Protein 2PBG (pdb70)

Radius of gyration: 20.91 Å; Cα contacts (8 Å, |Δi|>4): 1017; chains: 1; bounding box: 50×51×55 Å

Structure (mmCIF, N/CA/C/O backbone):
data_2PBG
#
_entry.id   2PBG
#
_cell.length_a   104.000
_cell.length_b   179.600
_cell.length_c   60.600
_cell.angle_alpha   90.00
_cell.angle_beta   90.00
_cell.angle_gamma   90.00
#
_symmetry.space_group_name_H-M   'C 2 2 21'
#
loop_
_entity.id
_entity.type
_entity.pdbx_description
1 polymer 6-PHOSPHO-BETA-D-GALACTOSIDASE
2 non-polymer 'SULFATE ION'
3 water water
#
loop_
_atom_site.group_PDB
_atom_site.id
_atom_site.type_symbol
_atom_site.label_atom_id
_atom_site.label_alt_id
_atom_site.label_comp_id
_atom_site.label_asym_id
_atom_site.label_entity_id
_atom_site.label_seq_id
_atom_site.pdbx_PDB_ins_code
_atom_site.Cartn_x
_atom_site.Cartn_y
_atom_site.Cartn_z
_atom_site.occupancy
_atom_site.B_iso_or_equiv
_atom_site.auth_seq_id
_atom_site.auth_comp_id
_atom_site.auth_asym_id
_atom_site.auth_atom_id
_atom_site.pdbx_PDB_model_num
ATOM 1 N N . MET A 1 1 ? 34.918 62.014 54.296 1.00 33.93 1 MET A N 1
ATOM 2 C CA . MET A 1 1 ? 35.431 60.616 54.359 1.00 34.32 1 MET A CA 1
ATOM 3 C C . MET A 1 1 ? 35.276 59.912 53.021 1.00 31.95 1 MET A C 1
ATOM 4 O O . MET A 1 1 ? 36.079 59.046 52.667 1.00 28.70 1 MET A O 1
ATOM 9 N N . THR A 1 2 ? 34.225 60.276 52.295 1.00 29.71 2 THR A N 1
ATOM 10 C CA . THR A 1 2 ? 33.957 59.706 50.984 1.00 27.93 2 THR A CA 1
ATOM 11 C C . THR A 1 2 ? 34.600 60.592 49.924 1.00 25.06 2 THR A C 1
ATOM 12 O O . THR A 1 2 ? 35.357 61.517 50.244 1.00 21.83 2 THR A O 1
ATOM 16 N N . LYS A 1 3 ? 34.351 60.284 48.660 1.00 24.07 3 LYS A N 1
ATOM 17 C CA . LYS A 1 3 ? 34.913 61.101 47.599 1.00 21.47 3 LYS A CA 1
ATOM 18 C C . LYS A 1 3 ? 34.244 62.462 47.743 1.00 18.55 3 LYS A C 1
ATOM 19 O O . LYS A 1 3 ? 33.044 62.553 48.010 1.00 16.41 3 LYS A O 1
ATOM 25 N N . THR A 1 4 ? 35.032 63.516 47.621 1.00 17.92 4 THR A N 1
ATOM 26 C CA . THR A 1 4 ? 34.509 64.859 47.774 1.00 17.50 4 THR A CA 1
ATOM 27 C C . THR A 1 4 ? 34.925 65.717 46.590 1.00 19.12 4 THR A C 1
ATOM 28 O O . THR A 1 4 ? 36.065 65.626 46.130 1.00 24.25 4 THR A O 1
ATOM 32 N N . LEU A 1 5 ? 34.000 66.525 46.075 1.00 16.86 5 LEU A N 1
ATOM 33 C CA . LEU A 1 5 ? 34.271 67.381 44.916 1.00 13.95 5 LEU A CA 1
ATOM 34 C C . LEU A 1 5 ? 34.695 68.797 45.269 1.00 14.12 5 LEU A C 1
ATOM 35 O O . LEU A 1 5 ? 34.358 69.311 46.343 1.00 13.41 5 LEU A O 1
ATOM 40 N N . PRO A 1 6 ? 35.411 69.469 44.351 1.00 14.74 6 PRO A N 1
ATOM 41 C CA . PRO A 1 6 ? 35.870 70.839 44.595 1.00 16.59 6 PRO A CA 1
ATOM 42 C C . PRO A 1 6 ? 34.751 71.756 45.077 1.00 16.80 6 PRO A C 1
ATOM 43 O O . PRO A 1 6 ? 33.576 71.543 44.761 1.00 16.30 6 PRO A O 1
ATOM 47 N N . LYS A 1 7 ? 35.138 72.740 45.886 1.00 19.52 7 LYS A N 1
ATOM 48 C CA . LYS A 1 7 ? 34.228 73.731 46.454 1.00 17.58 7 LYS A CA 1
ATOM 49 C C . LYS A 1 7 ? 33.609 74.486 45.295 1.00 17.68 7 LYS A C 1
ATOM 50 O O . LYS A 1 7 ? 32.386 74.499 45.114 1.00 17.51 7 LYS A O 1
ATOM 56 N N . ASP A 1 8 ? 34.498 75.055 44.484 1.00 15.44 8 ASP A N 1
ATOM 57 C CA . ASP A 1 8 ? 34.152 75.840 43.309 1.00 11.33 8 ASP A CA 1
ATOM 58 C C . ASP A 1 8 ? 33.643 75.022 42.116 1.00 7.95 8 ASP A C 1
ATOM 59 O O . ASP A 1 8 ? 33.538 75.550 41.002 1.00 9.26 8 ASP A O 1
ATOM 64 N N . PHE A 1 9 ? 33.346 73.746 42.337 1.00 2.00 9 PHE A N 1
ATOM 65 C CA . PHE A 1 9 ? 32.859 72.872 41.277 1.00 2.00 9 PHE A CA 1
ATOM 66 C C . PHE A 1 9 ? 31.499 73.316 40.752 1.00 2.00 9 PHE A C 1
ATOM 67 O O . PHE A 1 9 ? 30.649 73.757 41.517 1.00 2.00 9 PHE A O 1
ATOM 75 N N . ILE A 1 10 ? 31.294 73.216 39.442 1.00 3.65 10 ILE A N 1
ATOM 76 C CA . ILE A 1 10 ? 30.005 73.563 38.882 1.00 5.65 10 ILE A CA 1
ATOM 77 C C . ILE A 1 10 ? 29.173 72.298 38.766 1.00 10.40 10 ILE A C 1
ATOM 78 O O . ILE A 1 10 ? 29.610 71.296 38.181 1.00 12.59 10 ILE A O 1
ATOM 83 N N . PHE A 1 11 ? 28.008 72.323 39.406 1.00 11.87 11 PHE A N 1
ATOM 84 C CA . PHE A 1 11 ? 27.084 71.193 39.396 1.00 11.69 11 PHE A CA 1
ATOM 85 C C . PHE A 1 11 ? 25.933 71.591 38.479 1.00 8.01 11 PHE A C 1
ATOM 86 O O . PHE A 1 11 ? 24.931 72.140 38.934 1.00 11.96 11 PHE A O 1
ATOM 94 N N . GLY A 1 12 ? 26.099 71.355 37.182 1.00 2.85 12 GLY A N 1
ATOM 95 C CA . GLY A 1 12 ? 25.069 71.736 36.241 1.00 2.13 12 GLY A CA 1
ATOM 96 C C . GLY A 1 12 ? 24.181 70.666 35.623 1.00 5.15 12 GLY A C 1
ATOM 97 O O . GLY A 1 12 ? 24.291 69.466 35.910 1.00 2.01 12 GLY A O 1
ATOM 98 N N . GLY A 1 13 ? 23.263 71.148 34.790 1.00 2.07 13 GLY A N 1
ATOM 99 C CA . GLY A 1 13 ? 22.339 70.300 34.074 1.00 3.26 13 GLY A CA 1
ATOM 100 C C . GLY A 1 13 ? 22.432 70.754 32.632 1.00 3.16 13 GLY A C 1
ATOM 101 O O . GLY A 1 13 ? 22.564 71.952 32.360 1.00 2.00 13 GLY A O 1
ATOM 102 N N . ALA A 1 14 ? 22.368 69.816 31.702 1.00 2.00 14 ALA A N 1
ATOM 103 C CA . ALA A 1 14 ? 22.483 70.156 30.297 1.00 2.78 14 ALA A CA 1
ATOM 104 C C . ALA A 1 14 ? 21.175 69.959 29.562 1.00 2.00 14 ALA A C 1
ATOM 105 O O . ALA A 1 14 ? 20.297 69.250 30.037 1.00 2.00 14 ALA A O 1
ATOM 107 N N . THR A 1 15 ? 21.029 70.638 28.428 1.00 2.45 15 THR A N 1
ATOM 108 C CA . THR A 1 15 ? 19.831 70.522 27.593 1.00 4.23 15 THR A CA 1
ATOM 109 C C . THR A 1 15 ? 20.263 70.782 26.155 1.00 3.59 15 THR A C 1
ATOM 110 O O . THR A 1 15 ? 21.417 71.102 25.897 1.00 6.06 15 THR A O 1
ATOM 114 N N . ALA A 1 16 ? 19.338 70.630 25.222 1.00 7.00 16 ALA A N 1
ATOM 115 C CA . ALA A 1 16 ? 19.622 70.883 23.820 1.00 6.17 16 ALA A CA 1
ATOM 116 C C . ALA A 1 16 ? 18.419 71.642 23.285 1.00 8.45 16 ALA A C 1
ATOM 117 O O . ALA A 1 16 ? 17.283 71.446 23.748 1.00 6.89 16 ALA A O 1
ATOM 119 N N . ALA A 1 17 ? 18.675 72.507 22.313 1.00 9.14 17 ALA A N 1
ATOM 120 C CA . ALA A 1 17 ? 17.639 73.330 21.725 1.00 11.17 17 ALA A CA 1
ATOM 121 C C . ALA A 1 17 ? 16.489 72.515 21.115 1.00 14.13 17 ALA A C 1
ATOM 122 O O . ALA A 1 17 ? 15.398 72.439 21.705 1.00 8.82 17 ALA A O 1
ATOM 124 N N . TYR A 1 18 ? 16.758 71.853 19.985 1.00 13.90 18 TYR A N 1
ATOM 125 C CA . TYR A 1 18 ? 15.735 71.070 19.270 1.00 12.52 18 TYR A CA 1
ATOM 126 C C . TYR A 1 18 ? 15.065 69.912 20.044 1.00 9.56 18 TYR A C 1
ATOM 127 O O . TYR A 1 18 ? 14.120 69.291 19.557 1.00 9.84 18 TYR A O 1
ATOM 136 N N . GLN A 1 19 ? 15.533 69.642 21.255 1.00 6.08 19 GLN A N 1
ATOM 137 C CA . GLN A 1 19 ? 14.975 68.562 22.042 1.00 3.07 19 GLN A CA 1
ATOM 138 C C . GLN A 1 19 ? 14.063 69.080 23.112 1.00 2.00 19 GLN A C 1
ATOM 139 O O . GLN A 1 19 ? 13.028 68.484 23.408 1.00 2.00 19 GLN A O 1
ATOM 145 N N . ALA A 1 20 ? 14.484 70.175 23.721 1.00 2.16 20 ALA A N 1
ATOM 146 C CA . ALA A 1 20 ? 13.733 70.779 24.788 1.00 2.00 20 ALA A CA 1
ATOM 147 C C . ALA A 1 20 ? 12.803 71.870 24.293 1.00 2.01 20 ALA A C 1
ATOM 148 O O . ALA A 1 20 ? 11.590 71.806 24.500 1.00 3.08 20 ALA A O 1
ATOM 150 N N . GLU A 1 21 ? 13.385 72.841 23.598 1.00 5.26 21 GLU A N 1
ATOM 151 C CA . GLU A 1 21 ? 12.698 74.033 23.080 1.00 7.54 21 GLU A CA 1
ATOM 152 C C . GLU A 1 21 ? 11.207 74.009 22.794 1.00 8.53 21 GLU A C 1
ATOM 153 O O . GLU A 1 21 ? 10.433 74.665 23.488 1.00 10.48 21 GLU A O 1
ATOM 159 N N . GLY A 1 22 ? 10.817 73.281 21.756 1.00 5.88 22 GLY A N 1
ATOM 160 C CA . GLY A 1 22 ? 9.425 73.218 21.364 1.00 9.19 22 GLY A CA 1
ATOM 161 C C . GLY A 1 22 ? 9.284 74.197 20.213 1.00 12.89 22 GLY A C 1
ATOM 162 O O . GLY A 1 22 ? 10.201 74.313 19.387 1.00 14.00 22 GLY A O 1
ATOM 163 N N . ALA A 1 23 ? 8.143 74.882 20.146 1.00 12.25 23 ALA A N 1
ATOM 164 C CA . ALA A 1 23 ? 7.857 75.890 19.121 1.00 13.54 23 ALA A CA 1
ATOM 165 C C . ALA A 1 23 ? 8.667 75.803 17.816 1.00 14.63 23 ALA A C 1
ATOM 166 O O . ALA A 1 23 ? 9.344 76.756 17.434 1.00 13.43 23 ALA A O 1
ATOM 168 N N . THR A 1 24 ? 8.547 74.679 17.113 1.00 16.53 24 THR A N 1
ATOM 169 C CA . THR A 1 24 ? 9.277 74.470 15.865 1.00 20.40 24 THR A CA 1
ATOM 170 C C . THR A 1 24 ? 8.864 75.364 14.713 1.00 22.22 24 THR A C 1
ATOM 171 O O . THR A 1 24 ? 9.669 75.666 13.841 1.00 25.39 24 THR A O 1
ATOM 175 N N . HIS A 1 25 ? 7.587 75.715 14.663 1.00 23.93 25 HIS A N 1
ATOM 176 C CA . HIS A 1 25 ? 7.076 76.578 13.603 1.00 24.67 25 HIS A CA 1
ATOM 177 C C . HIS A 1 25 ? 6.698 77.920 14.186 1.00 23.31 25 HIS A C 1
ATOM 178 O O . HIS A 1 25 ? 6.615 78.932 13.489 1.00 21.05 25 HIS A O 1
ATOM 185 N N . THR A 1 26 ? 6.463 77.894 15.487 1.00 21.91 26 THR A N 1
ATOM 186 C CA . THR A 1 26 ? 6.097 79.057 16.239 1.00 21.17 26 THR A CA 1
ATOM 187 C C . THR A 1 26 ? 7.242 80.067 16.248 1.00 22.90 26 THR A C 1
ATOM 188 O O . THR A 1 26 ? 8.430 79.710 16.265 1.00 22.32 26 THR A O 1
ATOM 192 N N . ASP A 1 27 ? 6.837 81.327 16.143 1.00 23.38 27 ASP A N 1
ATOM 193 C CA . ASP A 1 27 ? 7.703 82.498 16.147 1.00 22.37 27 ASP A CA 1
ATOM 194 C C . ASP A 1 27 ? 8.947 82.579 15.270 1.00 17.53 27 ASP A C 1
ATOM 195 O O . ASP A 1 27 ? 10.046 82.816 15.760 1.00 17.52 27 ASP A O 1
ATOM 200 N N . GLY A 1 28 ? 8.749 82.412 13.967 1.00 14.69 28 GLY A N 1
ATOM 201 C CA . GLY A 1 28 ? 9.836 82.549 13.008 1.00 13.88 28 GLY A CA 1
ATOM 202 C C . GLY A 1 28 ? 10.850 81.453 12.741 1.00 13.10 28 GLY A C 1
ATOM 203 O O . GLY A 1 28 ? 11.636 81.576 11.786 1.00 12.84 28 GLY A O 1
ATOM 204 N N . LYS A 1 29 ? 10.838 80.388 13.543 1.00 11.90 29 LYS A N 1
ATOM 205 C CA . LYS A 1 29 ? 11.793 79.298 13.373 1.00 8.94 29 LYS A CA 1
ATOM 206 C C . LYS A 1 29 ? 11.795 78.721 11.976 1.00 7.32 29 LYS A C 1
ATOM 207 O O . LYS A 1 29 ? 10.725 78.477 11.411 1.00 11.35 29 LYS A O 1
ATOM 213 N N . GLY A 1 30 ? 12.999 78.494 11.446 1.00 5.03 30 GLY A N 1
ATOM 214 C CA . GLY A 1 30 ? 13.169 77.905 10.128 1.00 4.60 30 GLY A CA 1
ATOM 215 C C . GLY A 1 30 ? 13.267 76.395 10.265 1.00 7.24 30 GLY A C 1
ATOM 216 O O . GLY A 1 30 ? 13.617 75.913 11.342 1.00 11.13 30 GLY A O 1
ATOM 217 N N . PRO A 1 31 ? 12.990 75.617 9.202 1.00 8.66 31 PRO A N 1
ATOM 218 C CA . PRO A 1 31 ? 13.051 74.146 9.231 1.00 9.84 31 PRO A CA 1
ATOM 219 C C . PRO A 1 31 ? 14.460 73.533 9.384 1.00 11.03 31 PRO A C 1
ATOM 220 O O . PRO A 1 31 ? 15.476 74.210 9.171 1.00 8.46 31 PRO A O 1
ATOM 224 N N . VAL A 1 32 ? 14.488 72.240 9.732 1.00 9.94 32 VAL A N 1
ATOM 225 C CA . VAL A 1 32 ? 15.706 71.448 9.937 1.00 5.19 32 VAL A CA 1
ATOM 226 C C . VAL A 1 32 ? 15.417 70.040 9.399 1.00 7.39 32 VAL A C 1
ATOM 227 O O . VAL A 1 32 ? 14.257 69.674 9.208 1.00 6.98 32 VAL A O 1
ATOM 231 N N . ALA A 1 33 ? 16.453 69.237 9.168 1.00 9.36 33 ALA A N 1
ATOM 232 C CA . ALA A 1 33 ? 16.238 67.869 8.649 1.00 14.56 33 ALA A CA 1
ATOM 233 C C . ALA A 1 33 ? 15.413 66.984 9.580 1.00 13.81 33 ALA A C 1
ATOM 234 O O . ALA A 1 33 ? 14.786 66.013 9.146 1.00 15.20 33 ALA A O 1
ATOM 236 N N . TRP A 1 34 ? 15.446 67.297 10.866 1.00 13.03 34 TRP A N 1
ATOM 237 C CA . TRP A 1 34 ? 14.715 66.515 11.834 1.00 14.95 34 TRP A CA 1
ATOM 238 C C . TRP A 1 34 ? 13.206 66.545 11.640 1.00 16.25 34 TRP A C 1
ATOM 239 O O . TRP A 1 34 ? 12.564 65.494 11.659 1.00 13.72 34 TRP A O 1
ATOM 250 N N . ASP A 1 35 ? 12.653 67.737 11.423 1.00 16.61 35 ASP A N 1
ATOM 251 C CA . ASP A 1 35 ? 11.208 67.899 11.259 1.00 15.08 35 ASP A CA 1
ATOM 252 C C . ASP A 1 35 ? 10.558 66.829 10.408 1.00 16.33 35 ASP A C 1
ATOM 253 O O . ASP A 1 35 ? 9.448 66.409 10.715 1.00 19.51 35 ASP A O 1
ATOM 258 N N . LYS A 1 36 ? 11.237 66.377 9.356 1.00 14.47 36 LYS A N 1
ATOM 259 C CA . LYS A 1 36 ? 10.680 65.327 8.508 1.00 18.59 36 LYS A CA 1
ATOM 260 C C . LYS A 1 36 ? 11.032 63.894 8.929 1.00 20.93 36 LYS A C 1
ATOM 261 O O . LYS A 1 36 ? 10.160 63.030 8.980 1.00 21.49 36 LYS A O 1
ATOM 267 N N . TYR A 1 37 ? 12.305 63.646 9.219 1.00 22.17 37 TYR A N 1
ATOM 268 C CA . TYR A 1 37 ? 12.770 62.319 9.612 1.00 24.00 37 TYR A CA 1
ATOM 269 C C . TYR A 1 37 ? 11.931 61.758 10.747 1.00 25.41 37 TYR A C 1
ATOM 270 O O . TYR A 1 37 ? 11.582 60.578 10.746 1.00 28.31 37 TYR A O 1
ATOM 279 N N . LEU A 1 38 ? 11.592 62.604 11.711 1.00 25.43 38 LEU A N 1
ATOM 280 C CA . LEU A 1 38 ? 10.799 62.156 12.845 1.00 27.41 38 LEU A CA 1
ATOM 281 C C . LEU A 1 38 ? 9.415 61.759 12.372 1.00 29.84 38 LEU A C 1
ATOM 282 O O . LEU A 1 38 ? 8.872 60.735 12.789 1.00 28.73 38 LEU A O 1
ATOM 287 N N . GLU A 1 39 ? 8.883 62.528 11.430 1.00 32.35 39 GLU A N 1
ATOM 288 C CA . GLU A 1 39 ? 7.553 62.261 10.900 1.00 33.54 39 GLU A CA 1
ATOM 289 C C . GLU A 1 39 ? 7.449 61.016 10.018 1.00 34.53 39 GLU A C 1
ATOM 290 O O . GLU A 1 39 ? 6.857 60.014 10.417 1.00 35.47 39 GLU A O 1
ATOM 296 N N . ASP A 1 40 ? 8.056 61.070 8.837 1.00 34.09 40 ASP A N 1
ATOM 297 C CA . ASP A 1 40 ? 7.986 59.970 7.885 1.00 35.22 40 ASP A CA 1
ATOM 298 C C . ASP A 1 40 ? 8.730 58.722 8.322 1.00 37.76 40 ASP A C 1
ATOM 299 O O . ASP A 1 40 ? 8.155 57.636 8.390 1.00 38.96 40 ASP A O 1
ATOM 304 N N . ASN A 1 41 ? 10.019 58.894 8.595 1.00 40.11 41 ASN A N 1
ATOM 305 C CA . ASN A 1 41 ? 10.906 57.806 8.992 1.00 40.75 41 ASN A CA 1
ATOM 306 C C . ASN A 1 41 ? 10.740 57.321 10.440 1.00 41.63 41 ASN A C 1
ATOM 307 O O . ASN A 1 41 ? 11.418 56.374 10.857 1.00 40.87 41 ASN A O 1
ATOM 312 N N . TYR A 1 42 ? 9.872 57.983 11.204 1.00 41.39 42 TYR A N 1
ATOM 313 C CA . TYR A 1 42 ? 9.613 57.615 12.598 1.00 41.61 42 TYR A CA 1
ATOM 314 C C . TYR A 1 42 ? 8.119 57.664 12.908 1.00 41.32 42 TYR A C 1
ATOM 315 O O . TYR A 1 42 ? 7.298 57.325 12.056 1.00 43.85 42 TYR A O 1
ATOM 324 N N . TRP A 1 43 ? 7.764 58.103 14.112 1.00 40.95 43 TRP A N 1
ATOM 325 C CA . TRP A 1 43 ? 6.362 58.142 14.521 1.00 41.98 43 TRP A CA 1
ATOM 326 C C . TRP A 1 43 ? 6.010 59.446 15.227 1.00 40.16 43 TRP A C 1
ATOM 327 O O . TRP A 1 43 ? 5.084 60.156 14.831 1.00 38.82 43 TRP A O 1
ATOM 338 N N . TYR A 1 44 ? 6.717 59.695 16.327 1.00 39.15 44 TYR A N 1
ATOM 339 C CA . TYR A 1 44 ? 6.540 60.876 17.167 1.00 37.68 44 TYR A CA 1
ATOM 340 C C . TYR A 1 44 ? 7.249 62.108 16.592 1.00 36.88 44 TYR A C 1
ATOM 341 O O . TYR A 1 44 ? 8.301 61.987 15.950 1.00 37.22 44 TYR A O 1
ATOM 350 N N . THR A 1 45 ? 6.708 63.292 16.874 1.00 34.25 45 THR A N 1
ATOM 351 C CA . THR A 1 45 ? 7.286 64.543 16.379 1.00 29.78 45 THR A CA 1
ATOM 352 C C . THR A 1 45 ? 7.734 65.436 17.539 1.00 27.39 45 THR A C 1
ATOM 353 O O . THR A 1 45 ? 7.134 65.411 18.609 1.00 25.52 45 THR A O 1
ATOM 357 N N . ALA A 1 46 ? 8.797 66.210 17.322 1.00 27.41 46 ALA A N 1
ATOM 358 C CA . ALA A 1 46 ? 9.358 67.122 18.338 1.00 28.77 46 ALA A CA 1
ATOM 359 C C . ALA A 1 46 ? 8.361 68.048 19.052 1.00 26.74 46 ALA A C 1
ATOM 360 O O . ALA A 1 46 ? 8.686 68.643 20.079 1.00 26.49 46 ALA A O 1
ATOM 362 N N . GLU A 1 47 ? 7.169 68.205 18.492 1.00 23.25 47 GLU A N 1
ATOM 363 C CA . GLU A 1 47 ? 6.167 69.059 19.091 1.00 20.31 47 GLU A CA 1
ATOM 364 C C . GLU A 1 47 ? 5.500 68.259 20.206 1.00 17.43 47 GLU A C 1
ATOM 365 O O . GLU A 1 47 ? 5.009 67.163 19.975 1.00 17.23 47 GLU A O 1
ATOM 371 N N . PRO A 1 48 ? 5.430 68.809 21.423 1.00 16.55 48 PRO A N 1
ATOM 372 C CA . PRO A 1 48 ? 5.916 70.114 21.857 1.00 15.44 48 PRO A CA 1
ATOM 373 C C . PRO A 1 48 ? 7.202 69.995 22.655 1.00 12.37 48 PRO A C 1
ATOM 374 O O . PRO A 1 48 ? 7.552 70.909 23.399 1.00 17.24 48 PRO A O 1
ATOM 378 N N . ALA A 1 49 ? 7.890 68.873 22.531 1.00 7.86 49 ALA A N 1
ATOM 379 C CA . ALA A 1 49 ? 9.121 68.680 23.277 1.00 6.32 49 ALA A CA 1
ATOM 380 C C . ALA A 1 49 ? 8.808 68.928 24.749 1.00 4.35 49 ALA A C 1
ATOM 381 O O . ALA A 1 49 ? 7.773 68.502 25.251 1.00 2.00 49 ALA A O 1
ATOM 383 N N . SER A 1 50 ? 9.681 69.648 25.431 1.00 8.73 50 SER A N 1
ATOM 384 C CA . SER A 1 50 ? 9.456 69.965 26.831 1.00 11.68 50 SER A CA 1
ATOM 385 C C . SER A 1 50 ? 9.040 71.428 26.983 1.00 11.01 50 SER A C 1
ATOM 386 O O . SER A 1 50 ? 9.292 72.045 28.009 1.00 12.98 50 SER A O 1
ATOM 389 N N . ASP A 1 51 ? 8.440 71.984 25.936 1.00 8.56 51 ASP A N 1
ATOM 390 C CA . ASP A 1 51 ? 7.981 73.375 25.924 1.00 9.02 51 ASP A CA 1
ATOM 391 C C . ASP A 1 51 ? 8.948 74.409 26.526 1.00 6.54 51 ASP A C 1
ATOM 392 O O . ASP A 1 51 ? 8.512 75.444 27.032 1.00 2.00 51 ASP A O 1
ATOM 397 N N . PHE A 1 52 ? 10.252 74.173 26.385 1.00 3.90 52 PHE A N 1
ATOM 398 C CA . PHE A 1 52 ? 11.266 75.079 26.915 1.00 4.76 52 PHE A CA 1
ATOM 399 C C . PHE A 1 52 ? 11.125 76.505 26.394 1.00 2.93 52 PHE A C 1
ATOM 400 O O . PHE A 1 52 ? 11.525 77.442 27.078 1.00 2.00 52 PHE A O 1
ATOM 408 N N . TYR A 1 53 ? 10.503 76.666 25.228 1.00 2.00 53 TYR A N 1
ATOM 409 C CA . TYR A 1 53 ? 10.320 77.986 24.627 1.00 6.03 53 TYR A CA 1
ATOM 410 C C . TYR A 1 53 ? 9.543 78.925 25.534 1.00 7.24 53 TYR A C 1
ATOM 411 O O . TYR A 1 53 ? 9.799 80.123 25.554 1.00 7.74 53 TYR A O 1
ATOM 420 N N . HIS A 1 54 ? 8.558 78.383 26.240 1.00 8.21 54 HIS A N 1
ATOM 421 C CA . HIS A 1 54 ? 7.749 79.179 27.147 1.00 7.79 54 HIS A CA 1
ATOM 422 C C . HIS A 1 54 ? 7.986 78.786 28.601 1.00 5.64 54 HIS A C 1
ATOM 423 O O . HIS A 1 54 ? 7.703 79.554 29.504 1.00 2.77 54 HIS A O 1
ATOM 430 N N . LYS A 1 55 ? 8.529 77.598 28.830 1.00 7.69 55 LYS A N 1
ATOM 431 C CA . LYS A 1 55 ? 8.744 77.131 30.196 1.00 6.25 55 LYS A CA 1
ATOM 432 C C . LYS A 1 55 ? 10.092 77.376 30.836 1.00 5.72 55 LYS A C 1
ATOM 433 O O . LYS A 1 55 ? 10.279 77.054 32.015 1.00 7.63 55 LYS A O 1
ATOM 439 N N . TYR A 1 56 ? 11.025 77.979 30.106 1.00 4.79 56 TYR A N 1
ATOM 440 C CA . TYR A 1 56 ? 12.329 78.254 30.705 1.00 7.66 56 TYR A CA 1
ATOM 441 C C . TYR A 1 56 ? 12.225 78.870 32.116 1.00 7.22 56 TYR A C 1
ATOM 442 O O . TYR A 1 56 ? 13.039 78.558 32.984 1.00 10.40 56 TYR A O 1
ATOM 451 N N . PRO A 1 57 ? 11.208 79.727 32.371 1.00 8.17 57 PRO A N 1
ATOM 452 C CA . PRO A 1 57 ? 11.031 80.339 33.696 1.00 5.08 57 PRO A CA 1
ATOM 453 C C . PRO A 1 57 ? 11.016 79.315 34.867 1.00 5.18 57 PRO A C 1
ATOM 454 O O . PRO A 1 57 ? 11.785 79.434 35.830 1.00 4.41 57 PRO A O 1
ATOM 458 N N . VAL A 1 58 ? 10.143 78.311 34.766 1.00 2.50 58 VAL A N 1
ATOM 459 C CA . VAL A 1 58 ? 9.997 77.274 35.794 1.00 2.58 58 VAL A CA 1
ATOM 460 C C . VAL A 1 58 ? 11.261 76.424 35.922 1.00 2.00 58 VAL A C 1
ATOM 461 O O . VAL A 1 58 ? 11.698 76.100 37.025 1.00 2.00 58 VAL A O 1
ATOM 465 N N . ASP A 1 59 ? 11.851 76.082 34.784 1.00 2.00 59 ASP A N 1
ATOM 466 C CA . ASP A 1 59 ? 13.052 75.258 34.774 1.00 4.21 59 ASP A CA 1
ATOM 467 C C . ASP A 1 59 ? 14.277 75.896 35.432 1.00 3.73 59 ASP A C 1
ATOM 468 O O . ASP A 1 59 ? 14.962 75.247 36.240 1.00 2.00 59 ASP A O 1
ATOM 473 N N . LEU A 1 60 ? 14.533 77.170 35.128 1.00 5.47 60 LEU A N 1
ATOM 474 C CA . LEU A 1 60 ? 15.683 77.859 35.712 1.00 2.95 60 LEU A CA 1
ATOM 475 C C . LEU A 1 60 ? 15.403 78.121 37.181 1.00 2.00 60 LEU A C 1
ATOM 476 O O . LEU A 1 60 ? 16.312 78.102 38.010 1.00 2.00 60 LEU A O 1
ATOM 481 N N . GLU A 1 61 ? 14.127 78.287 37.508 1.00 2.00 61 GLU A N 1
ATOM 482 C CA . GLU A 1 61 ? 13.753 78.493 38.889 1.00 5.35 61 GLU A CA 1
ATOM 483 C C . GLU A 1 61 ? 14.028 77.197 39.650 1.00 8.83 61 GLU A C 1
ATOM 484 O O . GLU A 1 61 ? 14.675 77.211 40.693 1.00 15.66 61 GLU A O 1
ATOM 490 N N . LEU A 1 62 ? 13.541 76.079 39.120 1.00 9.82 62 LEU A N 1
ATOM 491 C CA . LEU A 1 62 ? 13.767 74.765 39.724 1.00 10.44 62 LEU A CA 1
ATOM 492 C C . LEU A 1 62 ? 15.263 74.453 39.793 1.00 7.33 62 LEU A C 1
ATOM 493 O O . LEU A 1 62 ? 15.755 73.988 40.811 1.00 2.00 62 LEU A O 1
ATOM 498 N N . ALA A 1 63 ? 15.983 74.715 38.709 1.00 10.61 63 ALA A N 1
ATOM 499 C CA . ALA A 1 63 ? 17.425 74.480 38.687 1.00 14.44 63 ALA A CA 1
ATOM 500 C C . ALA A 1 63 ? 18.058 75.201 39.883 1.00 17.75 63 ALA A C 1
ATOM 501 O O . ALA A 1 63 ? 18.746 74.568 40.695 1.00 19.35 63 ALA A O 1
ATOM 503 N N . GLU A 1 64 ? 17.791 76.505 40.016 1.00 19.47 64 GLU A N 1
ATOM 504 C CA . GLU A 1 64 ? 18.345 77.278 41.129 1.00 22.96 64 GLU A CA 1
ATOM 505 C C . GLU A 1 64 ? 17.865 76.719 42.459 1.00 25.85 64 GLU A C 1
ATOM 506 O O . GLU A 1 64 ? 18.625 76.657 43.431 1.00 24.12 64 GLU A O 1
ATOM 512 N N . GLU A 1 65 ? 16.604 76.295 42.479 1.00 28.04 65 GLU A N 1
ATOM 513 C CA . GLU A 1 65 ? 15.964 75.732 43.662 1.00 31.86 65 GLU A CA 1
ATOM 514 C C . GLU A 1 65 ? 16.623 74.441 44.178 1.00 30.57 65 GLU A C 1
ATOM 515 O O . GLU A 1 65 ? 16.566 74.144 45.375 1.00 30.16 65 GLU A O 1
ATOM 521 N N . TYR A 1 66 ? 17.201 73.653 43.274 1.00 26.90 66 TYR A N 1
ATOM 522 C CA . TYR A 1 66 ? 17.832 72.401 43.665 1.00 22.30 66 TYR A CA 1
ATOM 523 C C . TYR A 1 66 ? 19.355 72.392 43.585 1.00 21.93 66 TYR A C 1
ATOM 524 O O . TYR A 1 66 ? 19.982 71.330 43.593 1.00 26.66 66 TYR A O 1
ATOM 533 N N . GLY A 1 67 ? 19.947 73.579 43.539 1.00 19.80 67 GLY A N 1
ATOM 534 C CA . GLY A 1 67 ? 21.392 73.695 43.485 1.00 15.83 67 GLY A CA 1
ATOM 535 C C . GLY A 1 67 ? 22.052 73.467 42.134 1.00 13.95 67 GLY A C 1
ATOM 536 O O . GLY A 1 67 ? 23.002 72.692 42.038 1.00 12.99 67 GLY A O 1
ATOM 537 N N . VAL A 1 68 ? 21.549 74.102 41.082 1.00 10.57 68 VAL A N 1
ATOM 538 C CA . VAL A 1 68 ? 22.166 73.963 39.766 1.00 8.63 68 VAL A CA 1
ATOM 539 C C . VAL A 1 68 ? 22.758 75.328 39.418 1.00 8.50 68 VAL A C 1
ATOM 540 O O . VAL A 1 68 ? 22.027 76.300 39.201 1.00 7.70 68 VAL A O 1
ATOM 544 N N . ASN A 1 69 ? 24.082 75.399 39.382 1.00 2.64 69 ASN A N 1
ATOM 545 C CA . ASN A 1 69 ? 24.771 76.647 39.099 1.00 2.91 69 ASN A CA 1
ATOM 546 C C . ASN A 1 69 ? 25.281 76.761 37.662 1.00 2.18 69 ASN A C 1
ATOM 547 O O . ASN A 1 69 ? 26.049 77.674 37.336 1.00 2.00 69 ASN A O 1
ATOM 552 N N . GLY A 1 70 ? 24.876 75.815 36.822 1.00 2.00 70 GLY A N 1
ATOM 553 C CA . GLY A 1 70 ? 25.299 75.822 35.435 1.00 3.13 70 GLY A CA 1
ATOM 554 C C . GLY A 1 70 ? 24.303 75.091 34.561 1.00 6.13 70 GLY A C 1
ATOM 555 O O . GLY A 1 70 ? 23.658 74.134 34.993 1.00 7.95 70 GLY A O 1
ATOM 556 N N . ILE A 1 71 ? 24.144 75.549 33.331 1.00 4.56 71 ILE A N 1
ATOM 557 C CA . ILE A 1 71 ? 23.200 74.914 32.441 1.00 3.44 71 ILE A CA 1
ATOM 558 C C . ILE A 1 71 ? 23.684 75.000 31.004 1.00 5.37 71 ILE A C 1
ATOM 559 O O . ILE A 1 71 ? 24.205 76.027 30.587 1.00 4.99 71 ILE A O 1
ATOM 564 N N . ARG A 1 72 ? 23.627 73.871 30.299 1.00 8.96 72 ARG A N 1
ATOM 565 C CA . ARG A 1 72 ? 24.031 73.815 28.901 1.00 6.06 72 ARG A CA 1
ATOM 566 C C . ARG A 1 72 ? 22.778 74.089 28.096 1.00 2.10 72 ARG A C 1
ATOM 567 O O . ARG A 1 72 ? 21.720 73.498 28.332 1.00 2.00 72 ARG A O 1
ATOM 575 N N . ILE A 1 73 ? 22.907 75.018 27.166 1.00 2.15 73 ILE A N 1
ATOM 576 C CA . ILE A 1 73 ? 21.811 75.403 26.304 1.00 3.32 73 ILE A CA 1
ATOM 577 C C . ILE A 1 73 ? 22.468 75.623 24.956 1.00 2.00 73 ILE A C 1
ATOM 578 O O . ILE A 1 73 ? 23.671 75.869 24.878 1.00 2.00 73 ILE A O 1
ATOM 583 N N . SER A 1 74 ? 21.696 75.481 23.894 1.00 2.00 74 SER A N 1
ATOM 584 C CA . SER A 1 74 ? 22.230 75.680 22.559 1.00 2.00 74 SER A CA 1
ATOM 585 C C . SER A 1 74 ? 21.371 76.662 21.756 1.00 2.00 74 SER A C 1
ATOM 586 O O . SER A 1 74 ? 20.141 76.661 21.889 1.00 2.00 74 SER A O 1
ATOM 589 N N . ILE A 1 75 ? 22.005 77.524 20.966 1.00 2.00 75 ILE A N 1
ATOM 590 C CA . ILE A 1 75 ? 21.247 78.445 20.152 1.00 3.38 75 ILE A CA 1
ATOM 591 C C . ILE A 1 75 ? 20.802 77.705 18.894 1.00 3.34 75 ILE A C 1
ATOM 592 O O . ILE A 1 75 ? 21.624 77.169 18.149 1.00 2.00 75 ILE A O 1
ATOM 597 N N . ALA A 1 76 ? 19.488 77.648 18.696 1.00 3.65 76 ALA A N 1
ATOM 598 C CA . ALA A 1 76 ? 18.897 76.995 17.538 1.00 4.85 76 ALA A CA 1
ATOM 599 C C . ALA A 1 76 ? 19.253 77.827 16.317 1.00 6.21 76 ALA A C 1
ATOM 600 O O . ALA A 1 76 ? 18.637 78.875 16.076 1.00 8.48 76 ALA A O 1
ATOM 602 N N . TRP A 1 77 ? 20.214 77.355 15.532 1.00 2.67 77 TRP A N 1
ATOM 603 C CA . TRP A 1 77 ? 20.651 78.089 14.351 1.00 8.22 77 TRP A CA 1
ATOM 604 C C . TRP A 1 77 ? 19.495 78.538 13.440 1.00 8.71 77 TRP A C 1
ATOM 605 O O . TRP A 1 77 ? 19.426 79.701 13.036 1.00 8.21 77 TRP A O 1
ATOM 616 N N . SER A 1 78 ? 18.593 77.619 13.127 1.00 8.08 78 SER A N 1
ATOM 617 C CA . SER A 1 78 ? 17.438 77.915 12.283 1.00 5.85 78 SER A CA 1
ATOM 618 C C . SER A 1 78 ? 16.516 78.977 12.893 1.00 3.06 78 SER A C 1
ATOM 619 O O . SER A 1 78 ? 15.648 79.517 12.209 1.00 5.98 78 SER A O 1
ATOM 622 N N . ARG A 1 79 ? 16.638 79.214 14.193 1.00 2.00 79 ARG A N 1
ATOM 623 C CA . ARG A 1 79 ? 15.815 80.236 14.840 1.00 3.54 79 ARG A CA 1
ATOM 624 C C . ARG A 1 79 ? 16.419 81.606 14.475 1.00 3.48 79 ARG A C 1
ATOM 625 O O . ARG A 1 79 ? 15.727 82.480 13.970 1.00 2.00 79 ARG A O 1
ATOM 633 N N . ILE A 1 80 ? 17.718 81.775 14.701 1.00 4.89 80 ILE A N 1
ATOM 634 C CA . ILE A 1 80 ? 18.379 83.037 14.351 1.00 9.89 80 ILE A CA 1
ATOM 635 C C . ILE A 1 80 ? 18.317 83.277 12.838 1.00 8.66 80 ILE A C 1
ATOM 636 O O . ILE A 1 80 ? 17.816 84.316 12.391 1.00 5.26 80 ILE A O 1
ATOM 641 N N . PHE A 1 81 ? 18.851 82.321 12.075 1.00 6.42 81 PHE A N 1
ATOM 642 C CA . PHE A 1 81 ? 18.868 82.380 10.618 1.00 6.18 81 PHE A CA 1
ATOM 643 C C . PHE A 1 81 ? 18.002 81.262 10.053 1.00 5.48 81 PHE A C 1
ATOM 644 O O . PHE A 1 81 ? 18.484 80.157 9.789 1.00 4.29 81 PHE A O 1
ATOM 652 N N . PRO A 1 82 ? 16.715 81.559 9.809 1.00 7.50 82 PRO A N 1
ATOM 653 C CA . PRO A 1 82 ? 15.726 80.611 9.280 1.00 8.63 82 PRO A CA 1
ATOM 654 C C . PRO A 1 82 ? 16.198 79.699 8.146 1.00 9.09 82 PRO A C 1
ATOM 655 O O . PRO A 1 82 ? 15.816 78.518 8.095 1.00 4.33 82 PRO A O 1
ATOM 659 N N . THR A 1 83 ? 17.016 80.250 7.252 1.00 8.53 83 THR A N 1
ATOM 660 C CA . THR A 1 83 ? 17.527 79.510 6.105 1.00 14.00 83 THR A CA 1
ATOM 661 C C . THR A 1 83 ? 19.015 79.152 6.225 1.00 17.87 83 THR A C 1
ATOM 662 O O . THR A 1 83 ? 19.551 78.408 5.395 1.00 19.37 83 THR A O 1
ATOM 666 N N . GLY A 1 84 ? 19.686 79.693 7.240 1.00 21.12 84 GLY A N 1
ATOM 667 C CA . GLY A 1 84 ? 21.093 79.391 7.435 1.00 25.97 84 GLY A CA 1
ATOM 668 C C . GLY A 1 84 ? 21.983 80.594 7.247 1.00 30.84 84 GLY A C 1
ATOM 669 O O . GLY A 1 84 ? 23.001 80.736 7.924 1.00 32.63 84 GLY A O 1
ATOM 670 N N . TYR A 1 85 ? 21.606 81.454 6.308 1.00 33.79 85 TYR A N 1
ATOM 671 C CA . TYR A 1 85 ? 22.355 82.674 6.026 1.00 35.36 85 TYR A CA 1
ATOM 672 C C . TYR A 1 85 ? 21.423 83.693 5.387 1.00 34.07 85 TYR A C 1
ATOM 673 O O . TYR A 1 85 ? 20.520 83.328 4.616 1.00 32.25 85 TYR A O 1
ATOM 682 N N . GLY A 1 86 ? 21.628 84.961 5.738 1.00 31.67 86 GLY A N 1
ATOM 683 C CA . GLY A 1 86 ? 20.811 86.026 5.188 1.00 29.74 86 GLY A CA 1
ATOM 684 C C . GLY A 1 86 ? 20.237 86.957 6.237 1.00 28.84 86 GLY A C 1
ATOM 685 O O . GLY A 1 86 ? 20.960 87.460 7.096 1.00 30.86 86 GLY A O 1
ATOM 686 N N . GLU A 1 87 ? 18.937 87.208 6.159 1.00 27.14 87 GLU A N 1
ATOM 687 C CA . GLU A 1 87 ? 18.298 88.089 7.118 1.00 26.22 87 GLU A CA 1
ATOM 688 C C . GLU A 1 87 ? 18.088 87.400 8.462 1.00 22.38 87 GLU A C 1
ATOM 689 O O . GLU A 1 87 ? 17.660 86.240 8.533 1.00 23.31 87 GLU A O 1
ATOM 695 N N . VAL A 1 88 ? 18.456 88.108 9.522 1.00 17.50 88 VAL A N 1
ATOM 696 C CA . VAL A 1 88 ? 18.305 87.604 10.874 1.00 14.89 88 VAL A CA 1
ATOM 697 C C . VAL A 1 88 ? 16.817 87.616 11.208 1.00 17.36 88 VAL A C 1
ATOM 698 O O . VAL A 1 88 ? 16.064 88.482 10.733 1.00 16.35 88 VAL A O 1
ATOM 702 N N . ASN A 1 89 ? 16.386 86.653 12.011 1.00 17.39 89 ASN A N 1
ATOM 703 C CA . ASN A 1 89 ? 14.994 86.605 12.437 1.00 19.09 89 ASN A CA 1
ATOM 704 C C . ASN A 1 89 ? 14.990 87.292 13.789 1.00 18.27 89 ASN A C 1
ATOM 705 O O . ASN A 1 89 ? 15.283 86.665 14.804 1.00 18.81 89 ASN A O 1
ATOM 710 N N . GLU A 1 90 ? 14.690 88.588 13.794 1.00 18.21 90 GLU A N 1
ATOM 711 C CA . GLU A 1 90 ? 14.675 89.381 15.022 1.00 16.81 90 GLU A CA 1
ATOM 712 C C . GLU A 1 90 ? 13.978 88.713 16.208 1.00 14.31 90 GLU A C 1
ATOM 713 O O . GLU A 1 90 ? 14.431 88.844 17.348 1.00 14.79 90 GLU A O 1
ATOM 719 N N . LYS A 1 91 ? 12.902 87.979 15.937 1.00 13.38 91 LYS A N 1
ATOM 720 C CA . LYS A 1 91 ? 12.160 87.263 16.980 1.00 13.40 91 LYS A CA 1
ATOM 721 C C . LYS A 1 91 ? 13.033 86.196 17.663 1.00 11.88 91 LYS A C 1
ATOM 722 O O . LYS A 1 91 ? 12.974 86.012 18.890 1.00 11.65 91 LYS A O 1
ATOM 728 N N . GLY A 1 92 ? 13.838 85.501 16.858 1.00 11.13 92 GLY A N 1
ATOM 729 C CA . GLY A 1 92 ? 14.726 84.464 17.365 1.00 5.30 92 GLY A CA 1
ATOM 730 C C . GLY A 1 92 ? 15.755 85.031 18.317 1.00 5.32 92 GLY A C 1
ATOM 731 O O . GLY A 1 92 ? 15.835 84.598 19.464 1.00 5.04 92 GLY A O 1
ATOM 732 N N . VAL A 1 93 ? 16.534 86.009 17.849 1.00 7.10 93 VAL A N 1
ATOM 733 C CA . VAL A 1 93 ? 17.565 86.654 18.670 1.00 6.05 93 VAL A CA 1
ATOM 734 C C . VAL A 1 93 ? 16.957 87.117 19.992 1.00 5.80 93 VAL A C 1
ATOM 735 O O . VAL A 1 93 ? 17.579 87.020 21.050 1.00 2.00 93 VAL A O 1
ATOM 739 N N . GLU A 1 94 ? 15.727 87.610 19.923 1.00 8.15 94 GLU A N 1
ATOM 740 C CA . GLU A 1 94 ? 15.040 88.079 21.109 1.00 10.96 94 GLU A CA 1
ATOM 741 C C . GLU A 1 94 ? 14.974 86.967 22.155 1.00 10.69 94 GLU A C 1
ATOM 742 O O . GLU A 1 94 ? 15.595 87.081 23.223 1.00 8.87 94 GLU A O 1
ATOM 748 N N . PHE A 1 95 ? 14.295 85.869 21.813 1.00 8.64 95 PHE A N 1
ATOM 749 C CA . PHE A 1 95 ? 14.140 84.730 22.719 1.00 7.87 95 PHE A CA 1
ATOM 750 C C . PHE A 1 95 ? 15.400 84.374 23.477 1.00 7.06 95 PHE A C 1
ATOM 751 O O . PHE A 1 95 ? 15.366 84.148 24.692 1.00 7.24 95 PHE A O 1
ATOM 759 N N . TYR A 1 96 ? 16.506 84.285 22.753 1.00 9.36 96 TYR A N 1
ATOM 760 C CA . TYR A 1 96 ? 17.766 83.929 23.383 1.00 11.20 96 TYR A CA 1
ATOM 761 C C . TYR A 1 96 ? 18.286 84.923 24.397 1.00 8.72 96 TYR A C 1
ATOM 762 O O . TYR A 1 96 ? 18.858 84.527 25.408 1.00 9.34 96 TYR A O 1
ATOM 771 N N . HIS A 1 97 ? 18.009 86.202 24.172 1.00 12.67 97 HIS A N 1
ATOM 772 C CA . HIS A 1 97 ? 18.400 87.240 25.117 1.00 10.36 97 HIS A CA 1
ATOM 773 C C . HIS A 1 97 ? 17.556 87.029 26.373 1.00 9.92 97 HIS A C 1
ATOM 774 O O . HIS A 1 97 ? 18.066 87.058 27.491 1.00 11.74 97 HIS A O 1
ATOM 781 N N . LYS A 1 98 ? 16.267 86.774 26.175 1.00 9.45 98 LYS A N 1
ATOM 782 C CA . LYS A 1 98 ? 15.346 86.574 27.288 1.00 11.00 98 LYS A CA 1
ATOM 783 C C . LYS A 1 98 ? 15.677 85.316 28.051 1.00 10.27 98 LYS A C 1
ATOM 784 O O . LYS A 1 98 ? 15.501 85.261 29.271 1.00 13.30 98 LYS A O 1
ATOM 790 N N . LEU A 1 99 ? 16.156 84.306 27.334 1.00 7.98 99 LEU A N 1
ATOM 791 C CA . LEU A 1 99 ? 16.540 83.047 27.964 1.00 8.56 99 LEU A CA 1
ATOM 792 C C . LEU A 1 99 ? 17.723 83.261 28.905 1.00 5.81 99 LEU A C 1
ATOM 793 O O . LEU A 1 99 ? 17.703 82.803 30.043 1.00 6.66 99 LEU A O 1
ATOM 798 N N . PHE A 1 100 ? 18.725 84.004 28.439 1.00 6.62 100 PHE A N 1
ATOM 799 C CA . PHE A 1 100 ? 19.927 84.277 29.222 1.00 6.14 100 PHE A CA 1
ATOM 800 C C . PHE A 1 100 ? 19.674 85.197 30.399 1.00 8.39 100 PHE A C 1
ATOM 801 O O . PHE A 1 100 ? 20.329 85.079 31.444 1.00 14.04 100 PHE A O 1
ATOM 809 N N . ALA A 1 101 ? 18.761 86.144 30.222 1.00 7.69 101 ALA A N 1
ATOM 810 C CA . ALA A 1 101 ? 18.442 87.088 31.282 1.00 6.08 101 ALA A CA 1
ATOM 811 C C . ALA A 1 101 ? 17.986 86.292 32.487 1.00 7.60 101 ALA A C 1
ATOM 812 O O . ALA A 1 101 ? 18.444 86.539 33.612 1.00 4.98 101 ALA A O 1
ATOM 814 N N . GLU A 1 102 ? 17.139 85.291 32.227 1.00 8.44 102 GLU A N 1
ATOM 815 C CA . GLU A 1 102 ? 16.619 84.415 33.274 1.00 11.33 102 GLU A CA 1
ATOM 816 C C . GLU A 1 102 ? 17.755 83.632 33.920 1.00 12.31 102 GLU A C 1
ATOM 817 O O . GLU A 1 102 ? 17.774 83.448 35.134 1.00 13.87 102 GLU A O 1
ATOM 823 N N . CYS A 1 103 ? 18.713 83.198 33.106 1.00 13.12 103 CYS A N 1
ATOM 824 C CA . CYS A 1 103 ? 19.864 82.458 33.599 1.00 11.09 103 CYS A CA 1
ATOM 825 C C . CYS A 1 103 ? 20.564 83.272 34.672 1.00 9.49 103 CYS A C 1
ATOM 826 O O . CYS A 1 103 ? 20.690 82.816 35.800 1.00 12.89 103 CYS A O 1
ATOM 829 N N . HIS A 1 104 ? 20.963 84.496 34.341 1.00 9.05 104 HIS A N 1
ATOM 830 C CA . HIS A 1 104 ? 21.636 85.369 35.314 1.00 7.60 104 HIS A CA 1
ATOM 831 C C . HIS A 1 104 ? 20.686 85.803 36.434 1.00 8.03 104 HIS A C 1
ATOM 832 O O . HIS A 1 104 ? 21.126 86.060 37.551 1.00 11.94 104 HIS A O 1
ATOM 839 N N . LYS A 1 105 ? 19.391 85.893 36.141 1.00 8.44 105 LYS A N 1
ATOM 840 C CA . LYS A 1 105 ? 18.421 86.268 37.162 1.00 4.89 105 LYS A CA 1
ATOM 841 C C . LYS A 1 105 ? 18.357 85.148 38.184 1.00 2.00 105 LYS A C 1
ATOM 842 O O . LYS A 1 105 ? 18.255 85.381 39.380 1.00 2.00 105 LYS A O 1
ATOM 848 N N . ARG A 1 106 ? 18.465 83.925 37.685 1.00 5.46 106 ARG A N 1
ATOM 849 C CA . ARG A 1 106 ? 18.397 82.719 38.508 1.00 7.14 106 ARG A CA 1
ATOM 850 C C . ARG A 1 106 ? 19.655 82.201 39.162 1.00 3.15 106 ARG A C 1
ATOM 851 O O . ARG A 1 106 ? 19.571 81.354 40.035 1.00 7.17 106 ARG A O 1
ATOM 859 N N . HIS A 1 107 ? 20.813 82.681 38.726 1.00 4.32 107 HIS A N 1
ATOM 860 C CA . HIS A 1 107 ? 22.112 82.263 39.267 1.00 3.97 107 HIS A CA 1
ATOM 861 C C . HIS A 1 107 ? 22.600 80.919 38.720 1.00 4.38 107 HIS A C 1
ATOM 862 O O . HIS A 1 107 ? 23.315 80.174 39.410 1.00 2.57 107 HIS A O 1
ATOM 869 N N . VAL A 1 108 ? 22.219 80.628 37.477 1.00 4.37 108 VAL A N 1
ATOM 870 C CA . VAL A 1 108 ? 22.617 79.407 36.774 1.00 2.87 108 VAL A CA 1
ATOM 871 C C . VAL A 1 108 ? 23.404 79.891 35.543 1.00 6.37 108 VAL A C 1
ATOM 872 O O . VAL A 1 108 ? 22.801 80.401 34.579 1.00 10.10 108 VAL A O 1
ATOM 876 N N . GLU A 1 109 ? 24.735 79.819 35.613 1.00 2.00 109 GLU A N 1
ATOM 877 C CA . GLU A 1 109 ? 25.611 80.254 34.516 1.00 2.44 109 GLU A CA 1
ATOM 878 C C . GLU A 1 109 ? 25.340 79.550 33.180 1.00 3.05 109 GLU A C 1
ATOM 879 O O . GLU A 1 109 ? 25.328 78.313 33.100 1.00 8.26 109 GLU A O 1
ATOM 885 N N . PRO A 1 110 ? 25.104 80.321 32.110 1.00 2.12 110 PRO A N 1
ATOM 886 C CA . PRO A 1 110 ? 24.855 79.642 30.837 1.00 3.52 110 PRO A CA 1
ATOM 887 C C . PRO A 1 110 ? 26.126 79.244 30.069 1.00 3.55 110 PRO A C 1
ATOM 888 O O . PRO A 1 110 ? 27.078 80.029 29.930 1.00 2.00 110 PRO A O 1
ATOM 892 N N . PHE A 1 111 ? 26.168 77.978 29.682 1.00 3.57 111 PHE A N 1
ATOM 893 C CA . PHE A 1 111 ? 27.249 77.443 28.864 1.00 4.34 111 PHE A CA 1
ATOM 894 C C . PHE A 1 111 ? 26.456 77.219 27.584 1.00 2.08 111 PHE A C 1
ATOM 895 O O . PHE A 1 111 ? 25.546 76.381 27.547 1.00 2.00 111 PHE A O 1
ATOM 903 N N . VAL A 1 112 ? 26.751 78.026 26.572 1.00 2.02 112 VAL A N 1
ATOM 904 C CA . VAL A 1 112 ? 26.037 77.971 25.303 1.00 3.45 112 VAL A CA 1
ATOM 905 C C . VAL A 1 112 ? 26.804 77.337 24.155 1.00 3.18 112 VAL A C 1
ATOM 906 O O . VAL A 1 112 ? 27.986 77.617 23.944 1.00 2.00 112 VAL A O 1
ATOM 910 N N . THR A 1 113 ? 26.115 76.479 23.411 1.00 4.44 113 THR A N 1
ATOM 911 C CA . THR A 1 113 ? 26.718 75.798 22.266 1.00 5.64 113 THR A CA 1
ATOM 912 C C . THR A 1 113 ? 25.910 76.260 21.050 1.00 3.74 113 THR A C 1
ATOM 913 O O . THR A 1 113 ? 24.717 76.465 21.162 1.00 2.96 113 THR A O 1
ATOM 917 N N . LEU A 1 114 ? 26.564 76.508 19.921 1.00 5.81 114 LEU A N 1
ATOM 918 C CA . LEU A 1 114 ? 25.865 76.991 18.726 1.00 2.40 114 LEU A CA 1
ATOM 919 C C . LEU A 1 114 ? 25.187 75.913 17.912 1.00 3.09 114 LEU A C 1
ATOM 920 O O . LEU A 1 114 ? 24.008 76.039 17.546 1.00 2.00 114 LEU A O 1
ATOM 925 N N . HIS A 1 115 ? 25.938 74.855 17.615 1.00 4.00 115 HIS A N 1
ATOM 926 C CA . HIS A 1 115 ? 25.405 73.761 16.814 1.00 4.68 115 HIS A CA 1
ATOM 927 C C . HIS A 1 115 ? 25.215 72.466 17.595 1.00 4.22 115 HIS A C 1
ATOM 928 O O . HIS A 1 115 ? 26.193 71.872 18.077 1.00 6.23 115 HIS A O 1
ATOM 935 N N . HIS A 1 116 ? 23.960 72.022 17.701 1.00 2.11 116 HIS A N 1
ATOM 936 C CA . HIS A 1 116 ? 23.624 70.785 18.420 1.00 4.55 116 HIS A CA 1
ATOM 937 C C . HIS A 1 116 ? 22.601 69.960 17.617 1.00 3.90 116 HIS A C 1
ATOM 938 O O . HIS A 1 116 ? 21.406 69.895 17.944 1.00 2.00 116 HIS A O 1
ATOM 945 N N . PHE A 1 117 ? 23.089 69.373 16.528 1.00 3.65 117 PHE A N 1
ATOM 946 C CA . PHE A 1 117 ? 22.286 68.552 15.624 1.00 2.77 117 PHE A CA 1
ATOM 947 C C . PHE A 1 117 ? 21.272 69.308 14.768 1.00 3.94 117 PHE A C 1
ATOM 948 O O . PHE A 1 117 ? 20.687 68.724 13.865 1.00 5.21 117 PHE A O 1
ATOM 956 N N . ASP A 1 118 ? 21.152 70.621 14.971 1.00 8.06 118 ASP A N 1
ATOM 957 C CA . ASP A 1 118 ? 20.192 71.425 14.216 1.00 8.68 118 ASP A CA 1
ATOM 958 C C . ASP A 1 118 ? 20.668 72.253 12.998 1.00 8.56 118 ASP A C 1
ATOM 959 O O . ASP A 1 118 ? 20.311 73.424 12.870 1.00 8.53 118 ASP A O 1
ATOM 964 N N . THR A 1 119 ? 21.432 71.657 12.084 1.00 5.91 119 THR A N 1
ATOM 965 C CA . THR A 1 119 ? 21.872 72.411 10.901 1.00 6.07 119 THR A CA 1
ATOM 966 C C . THR A 1 119 ? 20.603 72.773 10.127 1.00 6.57 119 THR A C 1
ATOM 967 O O . THR A 1 119 ? 19.820 71.886 9.782 1.00 5.63 119 THR A O 1
ATOM 971 N N . PRO A 1 120 ? 20.411 74.062 9.792 1.00 7.89 120 PRO A N 1
ATOM 972 C CA . PRO A 1 120 ? 19.219 74.499 9.057 1.00 5.86 120 PRO A CA 1
ATOM 973 C C . PRO A 1 120 ? 18.997 73.618 7.833 1.00 5.01 120 PRO A C 1
ATOM 974 O O . PRO A 1 120 ? 19.883 73.495 6.982 1.00 3.42 120 PRO A O 1
ATOM 978 N N . GLU A 1 121 ? 17.800 73.042 7.749 1.00 2.52 121 GLU A N 1
ATOM 979 C CA . GLU A 1 121 ? 17.419 72.140 6.680 1.00 6.13 121 GLU A CA 1
ATOM 980 C C . GLU A 1 121 ? 18.089 72.457 5.360 1.00 9.72 121 GLU A C 1
ATOM 981 O O . GLU A 1 121 ? 18.813 71.624 4.812 1.00 13.29 121 GLU A O 1
ATOM 987 N N . ALA A 1 122 ? 17.890 73.681 4.884 1.00 9.48 122 ALA A N 1
ATOM 988 C CA . ALA A 1 122 ? 18.459 74.128 3.617 1.00 8.93 122 ALA A CA 1
ATOM 989 C C . ALA A 1 122 ? 19.961 73.845 3.489 1.00 7.78 122 ALA A C 1
ATOM 990 O O . ALA A 1 122 ? 20.415 73.271 2.495 1.00 11.92 122 ALA A O 1
ATOM 992 N N . LEU A 1 123 ? 20.728 74.205 4.505 1.00 6.36 123 LEU A N 1
ATOM 993 C CA . LEU A 1 123 ? 22.164 73.964 4.460 1.00 5.91 123 LEU A CA 1
ATOM 994 C C . LEU A 1 123 ? 22.498 72.493 4.624 1.00 3.55 123 LEU A C 1
ATOM 995 O O . LEU A 1 123 ? 23.453 72.010 4.031 1.00 2.00 123 LEU A O 1
ATOM 1000 N N . HIS A 1 124 ? 21.687 71.781 5.400 1.00 5.30 124 HIS A N 1
ATOM 1001 C CA . HIS A 1 124 ? 21.901 70.366 5.622 1.00 4.38 124 HIS A CA 1
ATOM 1002 C C . HIS A 1 124 ? 21.795 69.676 4.274 1.00 6.29 124 HIS A C 1
ATOM 1003 O O . HIS A 1 124 ? 22.714 68.970 3.858 1.00 2.00 124 HIS A O 1
ATOM 1010 N N . SER A 1 125 ? 20.719 69.972 3.551 1.00 9.07 125 SER A N 1
ATOM 1011 C CA . SER A 1 125 ? 20.478 69.359 2.246 1.00 12.90 125 SER A CA 1
ATOM 1012 C C . SER A 1 125 ? 21.577 69.701 1.258 1.00 14.28 125 SER A C 1
ATOM 1013 O O . SER A 1 125 ? 21.994 68.855 0.473 1.00 12.79 125 SER A O 1
ATOM 1016 N N . ASN A 1 126 ? 22.062 70.937 1.338 1.00 18.49 126 ASN A N 1
ATOM 1017 C CA . ASN A 1 126 ? 23.148 71.426 0.492 1.00 19.72 126 ASN A CA 1
ATOM 1018 C C . ASN A 1 126 ? 24.527 70.911 1.000 1.00 18.63 126 ASN A C 1
ATOM 1019 O O . ASN A 1 126 ? 25.505 71.663 1.037 1.00 16.82 126 ASN A O 1
ATOM 1024 N N . GLY A 1 127 ? 24.584 69.650 1.438 1.00 15.72 127 GLY A N 1
ATOM 1025 C CA . GLY A 1 127 ? 25.835 69.065 1.903 1.00 12.19 127 GLY A CA 1
ATOM 1026 C C . GLY A 1 127 ? 26.201 69.108 3.385 1.00 10.21 127 GLY A C 1
ATOM 1027 O O . GLY A 1 127 ? 27.117 68.405 3.811 1.00 9.56 127 GLY A O 1
ATOM 1028 N N . ASP A 1 128 ? 25.499 69.912 4.173 1.00 8.63 128 ASP A N 1
ATOM 1029 C CA . ASP A 1 128 ? 25.786 70.040 5.601 1.00 7.35 128 ASP A CA 1
ATOM 1030 C C . ASP A 1 128 ? 27.239 70.480 5.769 1.00 10.28 128 ASP A C 1
ATOM 1031 O O . ASP A 1 128 ? 27.606 71.579 5.348 1.00 13.89 128 ASP A O 1
ATOM 1036 N N . PHE A 1 129 ? 28.075 69.646 6.372 1.00 7.74 129 PHE A N 1
ATOM 1037 C CA . PHE A 1 129 ? 29.469 70.032 6.531 1.00 6.03 129 PHE A CA 1
ATOM 1038 C C . PHE A 1 129 ? 30.365 69.224 5.631 1.00 8.20 129 PHE A C 1
ATOM 1039 O O . PHE A 1 129 ? 31.497 68.921 5.976 1.00 9.79 129 PHE A O 1
ATOM 1047 N N . LEU A 1 130 ? 29.810 68.799 4.503 1.00 8.28 130 LEU A N 1
ATOM 1048 C CA . LEU A 1 130 ? 30.573 68.076 3.496 1.00 6.61 130 LEU A CA 1
ATOM 1049 C C . LEU A 1 130 ? 30.628 69.039 2.310 1.00 9.42 130 LEU A C 1
ATOM 1050 O O . LEU A 1 130 ? 31.136 68.709 1.241 1.00 11.60 130 LEU A O 1
ATOM 1055 N N . ASN A 1 131 ? 30.053 70.223 2.506 1.00 10.97 131 ASN A N 1
ATOM 1056 C CA . ASN A 1 131 ? 30.030 71.274 1.495 1.00 12.19 131 ASN A CA 1
ATOM 1057 C C . ASN A 1 131 ? 30.740 72.489 2.099 1.00 11.57 131 ASN A C 1
ATOM 1058 O O . ASN A 1 131 ? 30.190 73.184 2.960 1.00 12.20 131 ASN A O 1
ATOM 1063 N N . ARG A 1 132 ? 31.955 72.754 1.628 1.00 10.48 132 ARG A N 1
ATOM 1064 C CA . ARG A 1 132 ? 32.761 73.851 2.152 1.00 8.48 132 ARG A CA 1
ATOM 1065 C C . ARG A 1 132 ? 32.077 75.208 2.122 1.00 10.49 132 ARG A C 1
ATOM 1066 O O . ARG A 1 132 ? 32.414 76.098 2.901 1.00 7.84 132 ARG A O 1
ATOM 1074 N N . GLU A 1 133 ? 31.079 75.347 1.262 1.00 11.19 133 GLU A N 1
ATOM 1075 C CA . GLU A 1 133 ? 30.348 76.596 1.185 1.00 13.03 133 GLU A CA 1
ATOM 1076 C C . GLU A 1 133 ? 29.716 76.806 2.562 1.00 12.54 133 GLU A C 1
ATOM 1077 O O . GLU A 1 133 ? 29.846 77.879 3.158 1.00 15.27 133 GLU A O 1
ATOM 1083 N N . ASN A 1 134 ? 29.150 75.732 3.107 1.00 9.42 134 ASN A N 1
ATOM 1084 C CA . ASN A 1 134 ? 28.485 75.762 4.402 1.00 6.68 134 ASN A CA 1
ATOM 1085 C C . ASN A 1 134 ? 29.386 76.088 5.569 1.00 6.83 134 ASN A C 1
ATOM 1086 O O . ASN A 1 134 ? 28.911 76.558 6.598 1.00 8.82 134 ASN A O 1
ATOM 1091 N N . ILE A 1 135 ? 30.681 75.841 5.424 1.00 6.03 135 ILE A N 1
ATOM 1092 C CA . ILE A 1 135 ? 31.610 76.135 6.506 1.00 6.88 135 ILE A CA 1
ATOM 1093 C C . ILE A 1 135 ? 31.596 77.661 6.759 1.00 7.21 135 ILE A C 1
ATOM 1094 O O . ILE A 1 135 ? 31.633 78.111 7.907 1.00 6.50 135 ILE A O 1
ATOM 1099 N N . GLU A 1 136 ? 31.421 78.445 5.698 1.00 6.75 136 GLU A N 1
ATOM 1100 C CA . GLU A 1 136 ? 31.401 79.908 5.825 1.00 9.00 136 GLU A CA 1
ATOM 1101 C C . GLU A 1 136 ? 30.149 80.398 6.547 1.00 9.38 136 GLU A C 1
ATOM 1102 O O . GLU A 1 136 ? 30.221 81.265 7.414 1.00 8.05 136 GLU A O 1
ATOM 1108 N N . HIS A 1 137 ? 28.999 79.844 6.167 1.00 8.47 137 HIS A N 1
ATOM 1109 C CA . HIS A 1 137 ? 27.728 80.206 6.762 1.00 4.00 137 HIS A CA 1
ATOM 1110 C C . HIS A 1 137 ? 27.771 79.968 8.264 1.00 3.06 137 HIS A C 1
ATOM 1111 O O . HIS A 1 137 ? 27.146 80.697 9.036 1.00 2.26 137 HIS A O 1
ATOM 1118 N N . PHE A 1 138 ? 28.503 78.939 8.679 1.00 4.09 138 PHE A N 1
ATOM 1119 C CA . PHE A 1 138 ? 28.631 78.640 10.096 1.00 3.44 138 PHE A CA 1
ATOM 1120 C C . PHE A 1 138 ? 29.515 79.720 10.705 1.00 4.13 138 PHE A C 1
ATOM 1121 O O . PHE A 1 138 ? 29.177 80.306 11.728 1.00 2.85 138 PHE A O 1
ATOM 1129 N N . ILE A 1 139 ? 30.652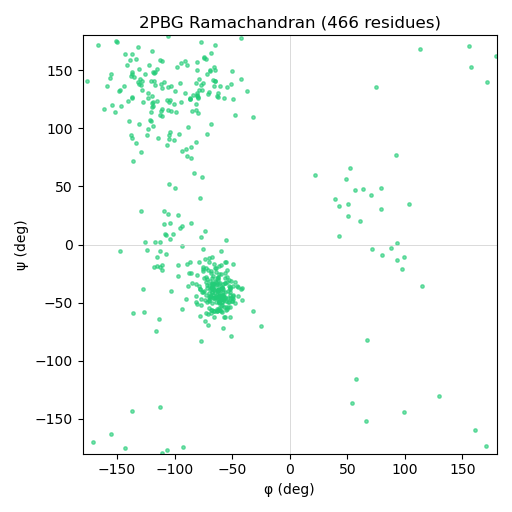 79.962 10.059 1.00 5.66 139 ILE A N 1
ATOM 1130 C CA . ILE A 1 139 ? 31.619 80.963 10.500 1.00 10.99 139 ILE A CA 1
ATOM 1131 C C . ILE A 1 139 ? 30.933 82.323 10.725 1.00 11.71 139 ILE A C 1
ATOM 1132 O O . ILE A 1 139 ? 31.235 83.021 11.697 1.00 11.05 139 ILE A O 1
ATOM 1137 N N . ASP A 1 140 ? 29.969 82.644 9.857 1.00 13.98 140 ASP A N 1
ATOM 1138 C CA . ASP A 1 140 ? 29.174 83.873 9.945 1.00 8.26 140 ASP A CA 1
ATOM 1139 C C . ASP A 1 140 ? 28.291 83.800 11.182 1.00 10.15 140 ASP A C 1
ATOM 1140 O O . ASP A 1 140 ? 28.318 84.701 12.011 1.00 14.74 140 ASP A O 1
ATOM 1145 N N . TYR A 1 141 ? 27.480 82.744 11.269 1.00 7.84 141 TYR A N 1
ATOM 1146 C CA . TYR A 1 141 ? 26.576 82.519 12.395 1.00 5.55 141 TYR A CA 1
ATOM 1147 C C . TYR A 1 141 ? 27.309 82.636 13.730 1.00 5.33 141 TYR A C 1
ATOM 1148 O O . TYR A 1 141 ? 26.824 83.293 14.654 1.00 7.97 141 TYR A O 1
ATOM 1157 N N . ALA A 1 142 ? 28.474 82.005 13.832 1.00 5.68 142 ALA A N 1
ATOM 1158 C CA . ALA A 1 142 ? 29.258 82.044 15.068 1.00 5.14 142 ALA A CA 1
ATOM 1159 C C . ALA A 1 142 ? 29.697 83.479 15.343 1.00 6.37 142 ALA A C 1
ATOM 1160 O O . ALA A 1 142 ? 29.518 84.001 16.450 1.00 4.86 142 ALA A O 1
ATOM 1162 N N . ALA A 1 143 ? 30.252 84.104 14.305 1.00 9.63 143 ALA A N 1
ATOM 1163 C CA . ALA A 1 143 ? 30.723 85.485 14.344 1.00 9.35 143 ALA A CA 1
ATOM 1164 C C . ALA A 1 143 ? 29.609 86.385 14.863 1.00 7.83 143 ALA A C 1
ATOM 1165 O O . ALA A 1 143 ? 29.802 87.156 15.805 1.00 10.59 143 ALA A O 1
ATOM 1167 N N . PHE A 1 144 ? 28.431 86.226 14.264 1.00 7.74 144 PHE A N 1
ATOM 1168 C CA . PHE A 1 144 ? 27.240 86.989 14.613 1.00 5.96 144 PHE A CA 1
ATOM 1169 C C . PHE A 1 144 ? 26.889 86.837 16.092 1.00 6.43 144 PHE A C 1
ATOM 1170 O O . PHE A 1 144 ? 26.899 87.817 16.834 1.00 3.56 144 PHE A O 1
ATOM 1178 N N . CYS A 1 145 ? 26.586 85.606 16.510 1.00 5.98 145 CYS A N 1
ATOM 1179 C CA . CYS A 1 145 ? 26.221 85.321 17.891 1.00 3.16 145 CYS A CA 1
ATOM 1180 C C . CYS A 1 145 ? 27.209 85.829 18.898 1.00 4.54 145 CYS A C 1
ATOM 1181 O O . CYS A 1 145 ? 26.819 86.188 20.001 1.00 5.08 145 CYS A O 1
ATOM 1184 N N . PHE A 1 146 ? 28.491 85.790 18.551 1.00 5.56 146 PHE A N 1
ATOM 1185 C CA . PHE A 1 146 ? 29.526 86.278 19.445 1.00 5.82 146 PHE A CA 1
ATOM 1186 C C . PHE A 1 146 ? 29.282 87.769 19.703 1.00 9.41 146 PHE A C 1
ATOM 1187 O O . PHE A 1 146 ? 29.267 88.236 20.848 1.00 10.45 146 PHE A O 1
ATOM 1195 N N . GLU A 1 147 ? 29.064 88.497 18.614 1.00 9.54 147 GLU A N 1
ATOM 1196 C CA . GLU A 1 147 ? 28.841 89.934 18.649 1.00 8.92 147 GLU A CA 1
ATOM 1197 C C . GLU A 1 147 ? 27.527 90.334 19.329 1.00 6.49 147 GLU A C 1
ATOM 1198 O O . GLU A 1 147 ? 27.493 91.288 20.107 1.00 7.71 147 GLU A O 1
ATOM 1204 N N . GLU A 1 148 ? 26.460 89.607 19.014 1.00 2.37 148 GLU A N 1
ATOM 1205 C CA . GLU A 1 148 ? 25.130 89.856 19.547 1.00 2.00 148 GLU A CA 1
ATOM 1206 C C . GLU A 1 148 ? 24.938 89.534 21.016 1.00 2.00 148 GLU A C 1
ATOM 1207 O O . GLU A 1 148 ? 24.248 90.269 21.720 1.00 2.66 148 GLU A O 1
ATOM 1213 N N . PHE A 1 149 ? 25.499 88.416 21.470 1.00 4.19 149 PHE A N 1
ATOM 1214 C CA . PHE A 1 149 ? 25.323 87.980 22.863 1.00 7.03 149 PHE A CA 1
ATOM 1215 C C . PHE A 1 149 ? 26.510 88.191 23.819 1.00 5.74 149 PHE A C 1
ATOM 1216 O O . PHE A 1 149 ? 27.429 87.381 23.866 1.00 6.84 149 PHE A O 1
ATOM 1224 N N . PRO A 1 150 ? 26.496 89.292 24.594 1.00 4.72 150 PRO A N 1
ATOM 1225 C CA . PRO A 1 150 ? 27.583 89.573 25.545 1.00 4.04 150 PRO A CA 1
ATOM 1226 C C . PRO A 1 150 ? 27.316 88.934 26.928 1.00 5.27 150 PRO A C 1
ATOM 1227 O O . PRO A 1 150 ? 28.222 88.799 27.757 1.00 2.00 150 PRO A O 1
ATOM 1231 N N . GLU A 1 151 ? 26.059 88.549 27.159 1.00 8.38 151 GLU A N 1
ATOM 1232 C CA . GLU A 1 151 ? 25.617 87.905 28.410 1.00 8.31 151 GLU A CA 1
ATOM 1233 C C . GLU A 1 151 ? 26.309 86.555 28.642 1.00 3.85 151 GLU A C 1
ATOM 1234 O O . GLU A 1 151 ? 26.487 86.104 29.770 1.00 2.00 151 GLU A O 1
ATOM 1240 N N . VAL A 1 152 ? 26.672 85.907 27.553 1.00 2.00 152 VAL A N 1
ATOM 1241 C CA . VAL A 1 152 ? 27.310 84.612 27.643 1.00 4.27 152 VAL A CA 1
ATOM 1242 C C . VAL A 1 152 ? 28.818 84.709 27.820 1.00 2.53 152 VAL A C 1
ATOM 1243 O O . VAL A 1 152 ? 29.515 85.361 27.041 1.00 2.00 152 VAL A O 1
ATOM 1247 N N . ASN A 1 153 ? 29.303 84.073 28.876 1.00 3.78 153 ASN A N 1
ATOM 1248 C CA . ASN A 1 153 ? 30.725 84.036 29.190 1.00 7.05 153 ASN A CA 1
ATOM 1249 C C . ASN A 1 153 ? 31.350 82.727 28.651 1.00 7.31 153 ASN A C 1
ATOM 1250 O O . ASN A 1 153 ? 32.552 82.682 28.331 1.00 2.00 153 ASN A O 1
ATOM 1255 N N . TYR A 1 154 ? 30.526 81.679 28.543 1.00 3.25 154 TYR A N 1
ATOM 1256 C CA . TYR A 1 154 ? 30.965 80.375 28.055 1.00 3.12 154 TYR A CA 1
ATOM 1257 C C . TYR A 1 154 ? 30.370 80.021 26.704 1.00 2.48 154 TYR A C 1
ATOM 1258 O O . TYR A 1 154 ? 29.154 79.852 26.584 1.00 3.04 154 TYR A O 1
ATOM 1267 N N . TRP A 1 155 ? 31.216 79.904 25.688 1.00 3.29 155 TRP A N 1
ATOM 1268 C CA . TRP A 1 155 ? 30.749 79.554 24.337 1.00 6.30 155 TRP A CA 1
ATOM 1269 C C . TRP A 1 155 ? 31.293 78.202 23.892 1.00 2.60 155 TRP A C 1
ATOM 1270 O O . TRP A 1 155 ? 32.386 77.809 24.286 1.00 4.76 155 TRP A O 1
ATOM 1281 N N . THR A 1 156 ? 30.545 77.516 23.041 1.00 2.00 156 THR A N 1
ATOM 1282 C CA . THR A 1 156 ? 30.962 76.215 22.541 1.00 3.19 156 THR A CA 1
ATOM 1283 C C . THR A 1 156 ? 30.493 76.134 21.108 1.00 2.00 156 THR A C 1
ATOM 1284 O O . THR A 1 156 ? 29.373 76.540 20.798 1.00 2.00 156 THR A O 1
ATOM 1288 N N . THR A 1 157 ? 31.353 75.631 20.235 1.00 2.00 157 THR A N 1
ATOM 1289 C CA . THR A 1 157 ? 31.016 75.521 18.826 1.00 2.75 157 THR A CA 1
ATOM 1290 C C . THR A 1 157 ? 30.104 74.355 18.530 1.00 2.00 157 THR A C 1
ATOM 1291 O O . THR A 1 157 ? 28.886 74.506 18.478 1.00 4.78 157 THR A O 1
ATOM 1295 N N . PHE A 1 158 ? 30.690 73.178 18.382 1.00 4.86 158 PHE A N 1
ATOM 1296 C CA . PHE A 1 158 ? 29.919 71.984 18.063 1.00 5.89 158 PHE A CA 1
ATOM 1297 C C . PHE A 1 158 ? 29.812 70.991 19.214 1.00 3.78 158 PHE A C 1
ATOM 1298 O O . PHE A 1 158 ? 30.771 70.778 19.968 1.00 3.70 158 PHE A O 1
ATOM 1306 N N . ASN A 1 159 ? 28.631 70.411 19.356 1.00 3.12 159 ASN A N 1
ATOM 1307 C CA . ASN A 1 159 ? 28.405 69.399 20.368 1.00 5.70 159 ASN A CA 1
ATOM 1308 C C . ASN A 1 159 ? 28.389 68.065 19.631 1.00 8.84 159 ASN A C 1
ATOM 1309 O O . ASN A 1 159 ? 27.606 67.879 18.685 1.00 7.31 159 ASN A O 1
ATOM 1314 N N . GLU A 1 160 ? 29.261 67.159 20.070 1.00 6.55 160 GLU A N 1
ATOM 1315 C CA . GLU A 1 160 ? 29.403 65.826 19.496 1.00 9.05 160 GLU A CA 1
ATOM 1316 C C . GLU A 1 160 ? 29.605 65.725 17.988 1.00 9.39 160 GLU A C 1
ATOM 1317 O O . GLU A 1 160 ? 28.789 65.153 17.273 1.00 14.64 160 GLU A O 1
ATOM 1323 N N . ILE A 1 161 ? 30.736 66.235 17.520 1.00 8.91 161 ILE A N 1
ATOM 1324 C CA . ILE A 1 161 ? 31.091 66.174 16.103 1.00 8.64 161 ILE A CA 1
ATOM 1325 C C . ILE A 1 161 ? 31.252 64.715 15.606 1.00 4.93 161 ILE A C 1
ATOM 1326 O O . ILE A 1 161 ? 30.898 64.413 14.470 1.00 5.57 161 ILE A O 1
ATOM 1331 N N . GLY A 1 162 ? 31.834 63.845 16.439 1.00 3.03 162 GLY A N 1
ATOM 1332 C CA . GLY A 1 162 ? 32.005 62.431 16.099 1.00 2.09 162 GLY A CA 1
ATOM 1333 C C . GLY A 1 162 ? 30.660 61.741 15.865 1.00 3.58 162 GLY A C 1
ATOM 1334 O O . GLY A 1 162 ? 30.446 61.138 14.807 1.00 6.96 162 GLY A O 1
ATOM 1335 N N . PRO A 1 163 ? 29.741 61.776 16.841 1.00 2.00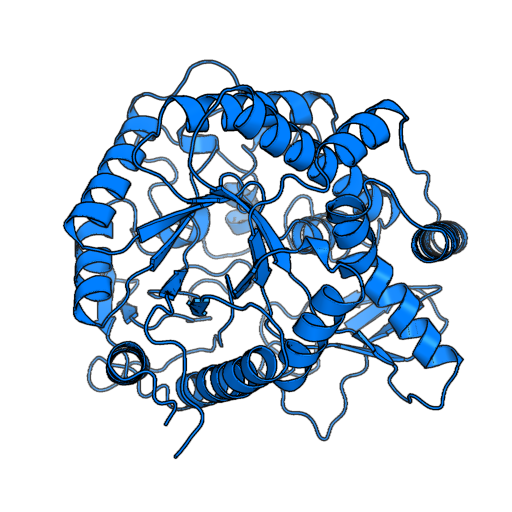 163 PRO A N 1
ATOM 1336 C CA . PRO A 1 163 ? 28.433 61.152 16.676 1.00 2.00 163 PRO A CA 1
ATOM 1337 C C . PRO A 1 163 ? 27.698 61.673 15.461 1.00 2.00 163 PRO A C 1
ATOM 1338 O O . PRO A 1 163 ? 26.939 60.931 14.842 1.00 2.00 163 PRO A O 1
ATOM 1342 N N . ILE A 1 164 ? 27.899 62.946 15.125 1.00 2.25 164 ILE A N 1
ATOM 1343 C CA . ILE A 1 164 ? 27.238 63.506 13.953 1.00 3.63 164 ILE A CA 1
ATOM 1344 C C . ILE A 1 164 ? 27.686 62.716 12.728 1.00 2.03 164 ILE A C 1
ATOM 1345 O O . ILE A 1 164 ? 26.927 62.554 11.779 1.00 3.05 164 ILE A O 1
ATOM 1350 N N . GLY A 1 165 ? 28.930 62.249 12.737 1.00 2.00 165 GLY A N 1
ATOM 1351 C CA . GLY A 1 165 ? 29.422 61.454 11.619 1.00 3.92 165 GLY A CA 1
ATOM 1352 C C . GLY A 1 165 ? 28.859 60.043 11.721 1.00 3.98 165 GLY A C 1
ATOM 1353 O O . GLY A 1 165 ? 28.319 59.482 10.756 1.00 2.00 165 GLY A O 1
ATOM 1354 N N . ASP A 1 166 ? 28.946 59.496 12.931 1.00 4.77 166 ASP A N 1
ATOM 1355 C CA . ASP A 1 166 ? 28.459 58.161 13.228 1.00 5.62 166 ASP A CA 1
ATOM 1356 C C . ASP A 1 166 ? 27.022 57.966 12.792 1.00 5.99 166 ASP A C 1
ATOM 1357 O O . ASP A 1 166 ? 26.698 56.980 12.141 1.00 4.29 166 ASP A O 1
ATOM 1362 N N . GLY A 1 167 ? 26.170 58.927 13.113 1.00 7.34 167 GLY A N 1
ATOM 1363 C CA . GLY A 1 167 ? 24.770 58.805 12.765 1.00 5.91 167 GLY A CA 1
ATOM 1364 C C . GLY A 1 167 ? 24.350 59.108 11.341 1.00 5.19 167 GLY A C 1
ATOM 1365 O O . GLY A 1 167 ? 23.468 58.437 10.815 1.00 9.16 167 GLY A O 1
ATOM 1366 N N . GLN A 1 168 ? 24.978 60.084 10.702 1.00 2.21 168 GLN A N 1
ATOM 1367 C CA . GLN A 1 168 ? 24.575 60.474 9.353 1.00 2.00 168 GLN A CA 1
ATOM 1368 C C . GLN A 1 168 ? 25.139 59.720 8.170 1.00 3.13 168 GLN A C 1
ATOM 1369 O O . GLN A 1 168 ? 24.465 59.601 7.153 1.00 2.89 168 GLN A O 1
ATOM 1375 N N . TYR A 1 169 ? 26.379 59.250 8.266 1.00 2.00 169 TYR A N 1
ATOM 1376 C CA . TYR A 1 169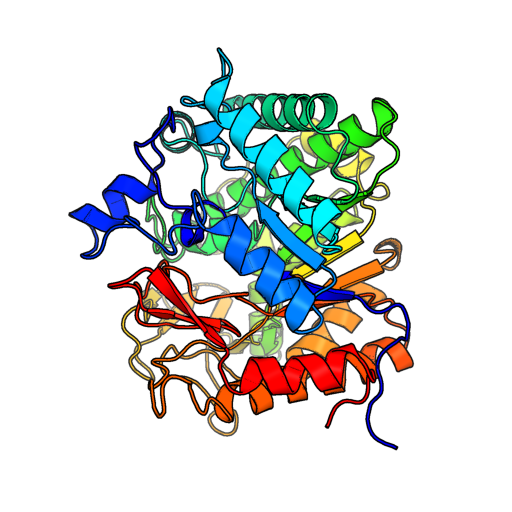 ? 26.978 58.547 7.141 1.00 2.20 169 TYR A CA 1
ATOM 1377 C C . TYR A 1 169 ? 27.481 57.137 7.465 1.00 3.13 169 TYR A C 1
ATOM 1378 O O . TYR A 1 169 ? 27.920 56.415 6.575 1.00 2.81 169 TYR A O 1
ATOM 1387 N N . LEU A 1 170 ? 27.415 56.733 8.724 1.00 2.00 170 LEU A N 1
ATOM 1388 C CA . LEU A 1 170 ? 27.865 55.395 9.073 1.00 3.63 170 LEU A CA 1
ATOM 1389 C C . LEU A 1 170 ? 26.747 54.455 9.553 1.00 2.65 170 LEU A C 1
ATOM 1390 O O . LEU A 1 170 ? 26.444 53.452 8.905 1.00 3.19 170 LEU A O 1
ATOM 1395 N N . VAL A 1 171 ? 26.136 54.791 10.679 1.00 2.00 171 VAL A N 1
ATOM 1396 C CA . VAL A 1 171 ? 25.087 53.977 11.279 1.00 3.33 171 VAL A CA 1
ATOM 1397 C C . VAL A 1 171 ? 23.700 54.417 10.839 1.00 4.81 171 VAL A C 1
ATOM 1398 O O . VAL A 1 171 ? 22.702 54.026 11.438 1.00 7.85 171 VAL A O 1
ATOM 1402 N N . GLY A 1 172 ? 23.652 55.208 9.767 1.00 6.70 172 GLY A N 1
ATOM 1403 C CA . GLY A 1 172 ? 22.405 55.704 9.198 1.00 8.71 172 GLY A CA 1
ATOM 1404 C C . GLY A 1 172 ? 21.304 56.217 10.109 1.00 10.36 172 GLY A C 1
ATOM 1405 O O . GLY A 1 172 ? 20.210 56.517 9.645 1.00 15.23 172 GLY A O 1
ATOM 1406 N N . LYS A 1 173 ? 21.589 56.328 11.395 1.00 14.78 173 LYS A N 1
ATOM 1407 C CA . LYS A 1 173 ? 20.625 56.785 12.388 1.00 18.81 173 LYS A CA 1
ATOM 1408 C C . LYS A 1 173 ? 19.952 58.114 11.990 1.00 16.31 173 LYS A C 1
ATOM 1409 O O . LYS A 1 173 ? 18.820 58.116 11.502 1.00 17.98 173 LYS A O 1
ATOM 1415 N N . PHE A 1 174 ? 20.664 59.223 12.187 1.00 11.46 174 PHE A N 1
ATOM 1416 C CA . PHE A 1 174 ? 20.176 60.568 11.877 1.00 5.19 174 PHE A CA 1
ATOM 1417 C C . PHE A 1 174 ? 20.120 60.858 10.368 1.00 5.20 174 PHE A C 1
ATOM 1418 O O . PHE A 1 174 ? 20.813 60.221 9.569 1.00 2.00 174 PHE A O 1
ATOM 1426 N N . PRO A 1 175 ? 19.318 61.866 9.961 1.00 5.61 175 PRO A N 1
ATOM 1427 C CA . PRO A 1 175 ? 19.259 62.190 8.528 1.00 4.66 175 PRO A CA 1
ATOM 1428 C C . PRO A 1 175 ? 20.630 62.807 8.162 1.00 4.40 175 PRO A C 1
ATOM 1429 O O . PRO A 1 175 ? 21.285 63.419 9.023 1.00 2.00 175 PRO A O 1
ATOM 1433 N N . PRO A 1 176 ? 21.101 62.626 6.910 1.00 5.29 176 PRO A N 1
ATOM 1434 C CA . PRO A 1 176 ? 20.496 61.905 5.779 1.00 8.10 176 PRO A CA 1
ATOM 1435 C C . PRO A 1 176 ? 20.134 60.431 6.028 1.00 9.84 176 PRO A C 1
ATOM 1436 O O . PRO A 1 176 ? 19.063 59.982 5.619 1.00 12.78 176 PRO A O 1
ATOM 1440 N N . GLY A 1 177 ? 21.004 59.699 6.716 1.00 7.56 177 GLY A N 1
ATOM 1441 C CA . GLY A 1 177 ? 20.732 58.297 6.982 1.00 12.33 177 GLY A CA 1
ATOM 1442 C C . GLY A 1 177 ? 21.532 57.349 6.102 1.00 12.91 177 GLY A C 1
ATOM 1443 O O . GLY A 1 177 ? 21.062 56.275 5.724 1.00 15.32 177 GLY A O 1
ATOM 1444 N N . ILE A 1 178 ? 22.757 57.754 5.791 1.00 14.18 178 ILE A N 1
ATOM 1445 C CA . ILE A 1 178 ? 23.675 56.986 4.964 1.00 11.07 178 ILE A CA 1
ATOM 1446 C C . ILE A 1 178 ? 24.338 55.917 5.824 1.00 11.84 178 ILE A C 1
ATOM 1447 O O . ILE A 1 178 ? 24.439 56.068 7.044 1.00 10.89 178 ILE A O 1
ATOM 1452 N N . LYS A 1 179 ? 24.825 54.860 5.184 1.00 13.24 179 LYS A N 1
ATOM 1453 C CA . LYS A 1 179 ? 25.460 53.765 5.904 1.00 11.97 179 LYS A CA 1
ATOM 1454 C C . LYS A 1 179 ? 26.819 53.296 5.396 1.00 8.40 179 LYS A C 1
ATOM 1455 O O . LYS A 1 179 ? 27.055 53.168 4.194 1.00 9.23 179 LYS A O 1
ATOM 1461 N N . TYR A 1 180 ? 27.710 53.040 6.339 1.00 6.08 180 TYR A N 1
ATOM 1462 C CA . TYR A 1 180 ? 29.035 52.517 6.040 1.00 10.62 180 TYR A CA 1
ATOM 1463 C C . TYR A 1 180 ? 29.911 53.395 5.172 1.00 8.95 180 TYR A C 1
ATOM 1464 O O . TYR A 1 180 ? 30.877 52.912 4.591 1.00 16.11 180 TYR A O 1
ATOM 1473 N N . ASP A 1 181 ? 29.599 54.681 5.094 1.00 10.67 181 ASP A N 1
ATOM 1474 C CA . ASP A 1 181 ? 30.392 55.605 4.289 1.00 6.92 181 ASP A CA 1
ATOM 1475 C C . ASP A 1 181 ? 31.453 56.270 5.176 1.00 6.71 181 ASP A C 1
ATOM 1476 O O . ASP A 1 181 ? 31.286 57.422 5.615 1.00 5.18 181 ASP A O 1
ATOM 1481 N N . LEU A 1 182 ? 32.549 55.545 5.416 1.00 3.07 182 LEU A N 1
ATOM 1482 C CA . LEU A 1 182 ? 33.645 56.027 6.262 1.00 4.64 182 LEU A CA 1
ATOM 1483 C C . LEU A 1 182 ? 34.439 57.205 5.667 1.00 6.00 182 LEU A C 1
ATOM 1484 O O . LEU A 1 182 ? 35.059 57.980 6.402 1.00 5.98 182 LEU A O 1
ATOM 1489 N N . ALA A 1 183 ? 34.424 57.334 4.343 1.00 5.43 183 ALA A N 1
ATOM 1490 C CA . ALA A 1 183 ? 35.111 58.437 3.679 1.00 7.39 183 ALA A CA 1
ATOM 1491 C C . ALA A 1 183 ? 34.355 59.697 4.095 1.00 10.64 183 ALA A C 1
ATOM 1492 O O . ALA A 1 183 ? 34.944 60.747 4.350 1.00 16.46 183 ALA A O 1
ATOM 1494 N N . LYS A 1 184 ? 33.037 59.570 4.190 1.00 10.72 184 LYS A N 1
ATOM 1495 C CA . LYS A 1 184 ? 32.206 60.675 4.604 1.00 8.52 184 LYS A CA 1
ATOM 1496 C C . LYS A 1 184 ? 32.451 60.973 6.078 1.00 9.58 184 LYS A C 1
ATOM 1497 O O . LYS A 1 184 ? 32.628 62.130 6.435 1.00 6.74 184 LYS A O 1
ATOM 1503 N N . VAL A 1 185 ? 32.489 59.937 6.922 1.00 7.79 185 VAL A N 1
ATOM 1504 C CA . VAL A 1 185 ? 32.737 60.129 8.352 1.00 5.07 185 VAL A CA 1
ATOM 1505 C C . VAL A 1 185 ? 34.019 60.937 8.563 1.00 9.04 185 VAL A C 1
ATOM 1506 O O . VAL A 1 185 ? 34.027 61.946 9.272 1.00 12.07 185 VAL A O 1
ATOM 1510 N N . PHE A 1 186 ? 35.089 60.524 7.902 1.00 8.12 186 PHE A N 1
ATOM 1511 C CA . PHE A 1 186 ? 36.350 61.212 8.054 1.00 7.82 186 PHE A CA 1
ATOM 1512 C C . PHE A 1 186 ? 36.303 62.601 7.470 1.00 8.11 186 PHE A C 1
ATOM 1513 O O . PHE A 1 186 ? 36.771 63.551 8.095 1.00 9.98 186 PHE A O 1
ATOM 1521 N N . GLN A 1 187 ? 35.669 62.725 6.310 1.00 6.79 187 GLN A N 1
ATOM 1522 C CA . GLN A 1 187 ? 35.514 64.004 5.630 1.00 2.69 187 GLN A CA 1
ATOM 1523 C C . GLN A 1 187 ? 34.684 64.972 6.478 1.00 2.00 187 GLN A C 1
ATOM 1524 O O . GLN A 1 187 ? 35.018 66.143 6.628 1.00 2.00 187 GLN A O 1
ATOM 1530 N N . SER A 1 188 ? 33.616 64.456 7.065 1.00 3.48 188 SER A N 1
ATOM 1531 C CA . SER A 1 188 ? 32.718 65.241 7.892 1.00 5.08 188 SER A CA 1
ATOM 1532 C C . SER A 1 188 ? 33.503 65.817 9.063 1.00 2.46 188 SER A C 1
ATOM 1533 O O . SER A 1 188 ? 33.381 66.995 9.366 1.00 2.00 188 SER A O 1
ATOM 1536 N N . HIS A 1 189 ? 34.328 64.975 9.691 1.00 4.80 189 HIS A N 1
ATOM 1537 C CA . HIS A 1 189 ? 35.161 65.356 10.829 1.00 2.00 189 HIS A CA 1
ATOM 1538 C C . HIS A 1 189 ? 36.150 66.471 10.478 1.00 6.39 189 HIS A C 1
ATOM 1539 O O . HIS A 1 189 ? 36.305 67.436 11.234 1.00 6.65 189 HIS A O 1
ATOM 1546 N N . HIS A 1 190 ? 36.846 66.318 9.353 1.00 3.44 190 HIS A N 1
ATOM 1547 C CA . HIS A 1 190 ? 37.809 67.308 8.908 1.00 2.00 190 HIS A CA 1
ATOM 1548 C C . HIS A 1 190 ? 37.120 68.669 8.718 1.00 2.00 190 HIS A C 1
ATOM 1549 O O . HIS A 1 190 ? 37.474 69.639 9.371 1.00 3.23 190 HIS A O 1
ATOM 1556 N N . ASN A 1 191 ? 36.099 68.714 7.868 1.00 3.60 191 ASN A N 1
ATOM 1557 C CA . ASN A 1 191 ? 35.339 69.933 7.589 1.00 3.02 191 ASN A CA 1
ATOM 1558 C C . ASN A 1 191 ? 34.680 70.565 8.818 1.00 6.17 191 ASN A C 1
ATOM 1559 O O . ASN A 1 191 ? 34.795 71.781 9.030 1.00 8.33 191 ASN A O 1
ATOM 1564 N N . MET A 1 192 ? 33.971 69.766 9.611 1.00 4.52 192 MET A N 1
ATOM 1565 C CA . MET A 1 192 ? 33.331 70.282 10.825 1.00 5.45 192 MET A CA 1
ATOM 1566 C C . MET A 1 192 ? 34.352 70.756 11.837 1.00 2.00 192 MET A C 1
ATOM 1567 O O . MET A 1 192 ? 34.077 71.680 12.592 1.00 2.41 192 MET A O 1
ATOM 1572 N N . MET A 1 193 ? 35.518 70.121 11.857 1.00 2.00 193 MET A N 1
ATOM 1573 C CA . MET A 1 193 ? 36.562 70.482 12.812 1.00 2.85 193 MET A CA 1
ATOM 1574 C C . MET A 1 193 ? 37.234 71.778 12.393 1.00 4.39 193 MET A C 1
ATOM 1575 O O . MET A 1 193 ? 37.536 72.621 13.238 1.00 7.01 193 MET A O 1
ATOM 1580 N N . VAL A 1 194 ? 37.476 71.927 11.092 1.00 5.28 194 VAL A N 1
ATOM 1581 C CA . VAL A 1 194 ? 38.053 73.151 10.538 1.00 4.54 194 VAL A CA 1
ATOM 1582 C C . VAL A 1 194 ? 37.126 74.322 10.927 1.00 5.15 194 VAL A C 1
ATOM 1583 O O . VAL A 1 194 ? 37.589 75.337 11.456 1.00 5.52 194 VAL A O 1
ATOM 1587 N N . SER A 1 195 ? 35.818 74.136 10.711 1.00 6.76 195 SER A N 1
ATOM 1588 C CA . SER A 1 195 ? 34.770 75.123 11.038 1.00 6.78 195 SER A CA 1
ATOM 1589 C C . SER A 1 195 ? 34.910 75.644 12.467 1.00 8.22 195 SER A C 1
ATOM 1590 O O . SER A 1 195 ? 34.740 76.837 12.736 1.00 11.83 195 SER A O 1
ATOM 1593 N N . HIS A 1 196 ? 35.153 74.719 13.386 1.00 6.62 196 HIS A N 1
ATOM 1594 C CA . HIS A 1 196 ? 35.324 75.051 14.783 1.00 4.16 196 HIS A CA 1
ATOM 1595 C C . HIS A 1 196 ? 36.626 75.802 15.000 1.00 2.88 196 HIS A C 1
ATOM 1596 O O . HIS A 1 196 ? 36.669 76.759 15.768 1.00 2.39 196 HIS A O 1
ATOM 1603 N N . ALA A 1 197 ? 37.700 75.336 14.374 1.00 2.00 197 ALA A N 1
ATOM 1604 C CA . ALA A 1 197 ? 38.990 75.998 14.522 1.00 2.00 197 ALA A CA 1
ATOM 1605 C C . ALA A 1 197 ? 38.905 77.453 14.062 1.00 2.19 197 ALA A C 1
ATOM 1606 O O . ALA A 1 197 ? 39.490 78.338 14.674 1.00 2.00 197 ALA A O 1
ATOM 1608 N N . ARG A 1 198 ? 38.129 77.703 13.015 1.00 2.45 198 ARG A N 1
ATOM 1609 C CA . ARG A 1 198 ? 37.984 79.053 12.495 1.00 5.04 198 ARG A CA 1
ATOM 1610 C C . ARG A 1 198 ? 37.110 79.920 13.388 1.00 4.71 198 ARG A C 1
ATOM 1611 O O . ARG A 1 198 ? 37.288 81.138 13.450 1.00 2.00 198 ARG A O 1
ATOM 1619 N N . ALA A 1 199 ? 36.175 79.292 14.092 1.00 4.48 199 ALA A N 1
ATOM 1620 C CA . ALA A 1 199 ? 35.314 80.018 15.017 1.00 3.41 199 ALA A CA 1
ATOM 1621 C C . ALA A 1 199 ? 36.168 80.464 16.206 1.00 2.75 199 ALA A C 1
ATOM 1622 O O . ALA A 1 199 ? 36.189 81.636 16.579 1.00 2.00 199 ALA A O 1
ATOM 1624 N N . VAL A 1 200 ? 36.926 79.516 16.749 1.00 7.81 200 VAL A N 1
ATOM 1625 C CA . VAL A 1 200 ? 37.794 79.743 17.904 1.00 4.78 200 VAL A CA 1
ATOM 1626 C C . VAL A 1 200 ? 38.866 80.781 17.643 1.00 2.96 200 VAL A C 1
ATOM 1627 O O . VAL A 1 200 ? 39.239 81.526 18.534 1.00 3.65 200 VAL A O 1
ATOM 1631 N N . LYS A 1 201 ? 39.364 80.833 16.419 1.00 6.39 201 LYS A N 1
ATOM 1632 C CA . LYS A 1 201 ? 40.382 81.816 16.087 1.00 7.19 201 LYS A CA 1
ATOM 1633 C C . LYS A 1 201 ? 39.747 83.204 16.017 1.00 7.94 201 LYS A C 1
ATOM 1634 O O . LYS A 1 201 ? 40.304 84.179 16.543 1.00 9.17 201 LYS A O 1
ATOM 1640 N N . LEU A 1 202 ? 38.580 83.287 15.381 1.00 6.88 202 LEU A N 1
ATOM 1641 C CA . LEU A 1 202 ? 37.857 84.555 15.244 1.00 5.09 202 LEU A CA 1
ATOM 1642 C C . LEU A 1 202 ? 37.520 85.147 16.607 1.00 5.61 202 LEU A C 1
ATOM 1643 O O . LEU A 1 202 ? 37.684 86.348 16.830 1.00 3.58 202 LEU A O 1
ATOM 1648 N N . TYR A 1 203 ? 37.039 84.297 17.509 1.00 4.85 203 TYR A N 1
ATOM 1649 C CA . TYR A 1 203 ? 36.686 84.728 18.848 1.00 2.38 203 TYR A CA 1
ATOM 1650 C C . TYR A 1 203 ? 37.883 85.383 19.519 1.00 2.55 203 TYR A C 1
ATOM 1651 O O . TYR A 1 203 ? 37.753 86.434 20.133 1.00 2.00 203 TYR A O 1
ATOM 1660 N N . LYS A 1 204 ? 39.049 84.765 19.404 1.00 4.09 204 LYS A N 1
ATOM 1661 C CA . LYS A 1 204 ? 40.257 85.323 20.008 1.00 8.07 204 LYS A CA 1
ATOM 1662 C C . LYS A 1 204 ? 40.700 86.648 19.363 1.00 9.82 204 LYS A C 1
ATOM 1663 O O . LYS A 1 204 ? 41.042 87.604 20.061 1.00 10.37 204 LYS A O 1
ATOM 1669 N N . ASP A 1 205 ? 40.711 86.690 18.034 1.00 10.37 205 ASP A N 1
ATOM 1670 C CA . ASP A 1 205 ? 41.111 87.884 17.311 1.00 11.87 205 ASP A CA 1
ATOM 1671 C C . ASP A 1 205 ? 40.240 89.069 17.657 1.00 14.97 205 ASP A C 1
ATOM 1672 O O . ASP A 1 205 ? 40.743 90.134 18.025 1.00 16.29 205 ASP A O 1
ATOM 1677 N N . LYS A 1 206 ? 38.930 88.876 17.545 1.00 16.41 206 LYS A N 1
ATOM 1678 C CA . LYS A 1 206 ? 37.960 89.931 17.831 1.00 17.98 206 LYS A CA 1
ATOM 1679 C C . LYS A 1 206 ? 38.059 90.547 19.227 1.00 16.64 206 LYS A C 1
ATOM 1680 O O . LYS A 1 206 ? 37.443 91.580 19.490 1.00 15.77 206 LYS A O 1
ATOM 1686 N N . GLY A 1 207 ? 38.779 89.881 20.131 1.00 17.53 207 GLY A N 1
ATOM 1687 C CA . GLY A 1 207 ? 38.962 90.398 21.479 1.00 15.67 207 GLY A CA 1
ATOM 1688 C C . GLY A 1 207 ? 38.089 89.910 22.630 1.00 14.91 207 GLY A C 1
ATOM 1689 O O . GLY A 1 207 ? 38.500 90.072 23.785 1.00 20.03 207 GLY A O 1
ATOM 1690 N N . TYR A 1 208 ? 36.907 89.350 22.350 1.00 9.18 208 TYR A N 1
ATOM 1691 C CA . TYR A 1 208 ? 35.989 88.860 23.395 1.00 4.84 208 TYR A CA 1
ATOM 1692 C C . TYR A 1 208 ? 36.719 88.206 24.576 1.00 5.85 208 TYR A C 1
ATOM 1693 O O . TYR A 1 208 ? 37.597 87.356 24.383 1.00 7.27 208 TYR A O 1
ATOM 1702 N N . LYS A 1 209 ? 36.363 88.586 25.799 1.00 6.50 209 LYS A N 1
ATOM 1703 C CA . LYS A 1 209 ? 37.027 87.995 26.954 1.00 9.53 209 LYS A CA 1
ATOM 1704 C C . LYS A 1 209 ? 36.226 86.961 27.745 1.00 10.19 209 LYS A C 1
ATOM 1705 O O . LYS A 1 209 ? 36.086 87.047 28.968 1.00 9.12 209 LYS A O 1
ATOM 1711 N N . GLY A 1 210 ? 35.713 85.971 27.023 1.00 11.78 210 GLY A N 1
ATOM 1712 C CA . GLY A 1 210 ? 34.959 84.896 27.639 1.00 7.65 210 GLY A CA 1
ATOM 1713 C C . GLY A 1 210 ? 35.796 83.650 27.469 1.00 6.89 210 GLY A C 1
ATOM 1714 O O . GLY A 1 210 ? 37.022 83.714 27.584 1.00 2.00 210 GLY A O 1
ATOM 1715 N N . GLU A 1 211 ? 35.154 82.526 27.156 1.00 10.39 211 GLU A N 1
ATOM 1716 C CA . GLU A 1 211 ? 35.865 81.253 26.965 1.00 6.54 211 GLU A CA 1
ATOM 1717 C C . GLU A 1 211 ? 35.193 80.393 25.913 1.00 4.82 211 GLU A C 1
ATOM 1718 O O . GLU A 1 211 ? 34.030 80.027 26.045 1.00 6.23 211 GLU A O 1
ATOM 1724 N N . ILE A 1 212 ? 35.935 80.104 24.853 1.00 4.55 212 ILE A N 1
ATOM 1725 C CA . ILE A 1 212 ? 35.456 79.298 23.730 1.00 7.51 212 ILE A CA 1
ATOM 1726 C C . ILE A 1 212 ? 35.962 77.842 23.931 1.00 6.67 212 ILE A C 1
ATOM 1727 O O . ILE A 1 212 ? 36.978 77.632 24.597 1.00 9.44 212 ILE A O 1
ATOM 1732 N N . GLY A 1 213 ? 35.249 76.850 23.397 1.00 7.98 213 GLY A N 1
ATOM 1733 C CA . GLY A 1 213 ? 35.659 75.455 23.548 1.00 9.44 213 GLY A CA 1
ATOM 1734 C C . GLY A 1 213 ? 34.867 74.459 22.713 1.00 8.15 213 GLY A C 1
ATOM 1735 O O . GLY A 1 213 ? 34.106 74.856 21.836 1.00 9.15 213 GLY A O 1
ATOM 1736 N N . VAL A 1 214 ? 35.066 73.164 22.962 1.00 11.36 214 VAL A N 1
ATOM 1737 C CA . VAL A 1 214 ? 34.358 72.095 22.229 1.00 8.07 214 VAL A CA 1
ATOM 1738 C C . VAL A 1 214 ? 33.808 71.042 23.168 1.00 6.04 214 VAL A C 1
ATOM 1739 O O . VAL A 1 214 ? 34.313 70.879 24.274 1.00 2.00 214 VAL A O 1
ATOM 1743 N N . VAL A 1 215 ? 32.820 70.292 22.680 1.00 5.32 215 VAL A N 1
ATOM 1744 C CA . VAL A 1 215 ? 32.194 69.218 23.440 1.00 7.63 215 VAL A CA 1
ATOM 1745 C C . VAL A 1 215 ? 32.290 67.910 22.641 1.00 9.21 215 VAL A C 1
ATOM 1746 O O . VAL A 1 215 ? 31.477 67.654 21.740 1.00 12.69 215 VAL A O 1
ATOM 1750 N N . HIS A 1 216 ? 33.326 67.123 22.920 1.00 8.02 216 HIS A N 1
ATOM 1751 C CA . HIS A 1 216 ? 33.547 65.849 22.226 1.00 4.03 216 HIS A CA 1
ATOM 1752 C C . HIS A 1 216 ? 32.977 64.648 22.975 1.00 2.39 216 HIS A C 1
ATOM 1753 O O . HIS A 1 216 ? 33.076 64.550 24.198 1.00 2.43 216 HIS A O 1
ATOM 1760 N N . ALA A 1 217 ? 32.379 63.735 22.226 1.00 2.02 217 ALA A N 1
ATOM 1761 C CA . ALA A 1 217 ? 31.841 62.509 22.791 1.00 2.00 217 ALA A CA 1
ATOM 1762 C C . ALA A 1 217 ? 33.063 61.630 22.746 1.00 4.15 217 ALA A C 1
ATOM 1763 O O . ALA A 1 217 ? 33.693 61.534 21.695 1.00 2.57 217 ALA A O 1
ATOM 1765 N N . LEU A 1 218 ? 33.445 61.052 23.883 1.00 5.12 218 LEU A N 1
ATOM 1766 C CA . LEU A 1 218 ? 34.628 60.208 23.922 1.00 5.11 218 LEU A CA 1
ATOM 1767 C C . LEU A 1 218 ? 34.385 58.839 24.569 1.00 4.90 218 LEU A C 1
ATOM 1768 O O . LEU A 1 218 ? 34.672 58.622 25.749 1.00 7.42 218 LEU A O 1
ATOM 1773 N N . PRO A 1 219 ? 33.799 57.910 23.811 1.00 2.09 219 PRO A N 1
ATOM 1774 C CA . PRO A 1 219 ? 33.554 56.591 24.379 1.00 2.00 219 PRO A CA 1
ATOM 1775 C C . PRO A 1 219 ? 34.828 55.762 24.305 1.00 3.66 219 PRO A C 1
ATOM 1776 O O . PRO A 1 219 ? 35.360 55.526 23.217 1.00 3.51 219 PRO A O 1
ATOM 1780 N N . THR A 1 220 ? 35.362 55.418 25.479 1.00 4.60 220 THR A N 1
ATOM 1781 C CA . THR A 1 220 ? 36.580 54.618 25.616 1.00 2.00 220 THR A CA 1
ATOM 1782 C C . THR A 1 220 ? 36.458 53.351 24.777 1.00 3.87 220 THR A C 1
ATOM 1783 O O . THR A 1 220 ? 35.403 52.721 24.749 1.00 2.00 220 THR A O 1
ATOM 1787 N N . LYS A 1 221 ? 37.532 52.991 24.088 1.00 5.30 221 LYS A N 1
ATOM 1788 C CA . LYS A 1 221 ? 37.545 51.794 23.266 1.00 7.67 221 LYS A CA 1
ATOM 1789 C C . LYS A 1 221 ? 38.633 50.888 23.832 1.00 10.44 221 LYS A C 1
ATOM 1790 O O . LYS A 1 221 ? 39.805 51.294 23.916 1.00 8.68 221 LYS A O 1
ATOM 1796 N N . TYR A 1 222 ? 38.237 49.692 24.275 1.00 9.37 222 TYR A N 1
ATOM 1797 C CA . TYR A 1 222 ? 39.188 48.731 24.823 1.00 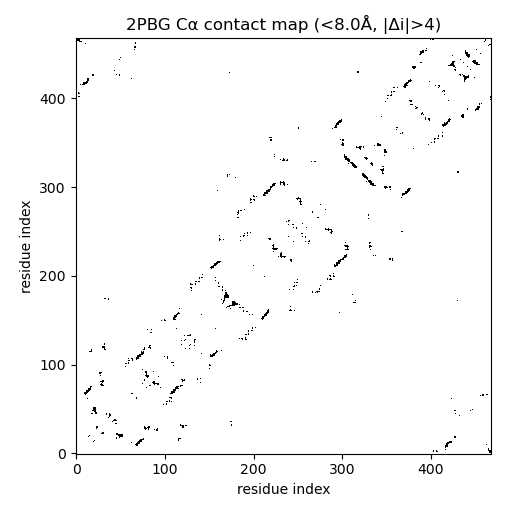7.92 222 TYR A CA 1
ATOM 1798 C C . TYR A 1 222 ? 39.204 47.497 23.953 1.00 5.10 222 TYR A C 1
ATOM 1799 O O . TYR A 1 222 ? 38.178 47.145 23.386 1.00 4.42 222 TYR A O 1
ATOM 1808 N N . PRO A 1 223 ? 40.362 46.817 23.848 1.00 3.84 223 PRO A N 1
ATOM 1809 C CA . PRO A 1 223 ? 40.483 45.599 23.048 1.00 6.26 223 PRO A CA 1
ATOM 1810 C C . PRO A 1 223 ? 39.797 44.493 23.858 1.00 4.68 223 PRO A C 1
ATOM 1811 O O . PRO A 1 223 ? 39.957 44.427 25.081 1.00 2.00 223 PRO A O 1
ATOM 1815 N N . TYR A 1 224 ? 39.047 43.628 23.186 1.00 8.27 224 TYR A N 1
ATOM 1816 C CA . TYR A 1 224 ? 38.315 42.560 23.880 1.00 12.74 224 TYR A CA 1
ATOM 1817 C C . TYR A 1 224 ? 39.206 41.663 24.750 1.00 10.15 224 TYR A C 1
ATOM 1818 O O . TYR A 1 224 ? 38.870 41.373 25.898 1.00 7.02 224 TYR A O 1
ATOM 1827 N N . ASP A 1 225 ? 40.315 41.206 24.180 1.00 10.74 225 ASP A N 1
ATOM 1828 C CA . ASP A 1 225 ? 41.294 40.393 24.900 1.00 14.56 225 ASP A CA 1
ATOM 1829 C C . ASP A 1 225 ? 42.556 41.251 24.756 1.00 15.41 225 ASP A C 1
ATOM 1830 O O . ASP A 1 225 ? 43.146 41.319 23.677 1.00 15.76 225 ASP A O 1
ATOM 1835 N N . PRO A 1 226 ? 42.988 41.912 25.844 1.00 16.85 226 PRO A N 1
ATOM 1836 C CA . PRO A 1 226 ? 44.180 42.767 25.786 1.00 17.38 226 PRO A CA 1
ATOM 1837 C C . PRO A 1 226 ? 45.435 42.042 25.304 1.00 19.57 226 PRO A C 1
ATOM 1838 O O . PRO A 1 226 ? 46.274 42.628 24.619 1.00 18.36 226 PRO A O 1
ATOM 1842 N N . GLU A 1 227 ? 45.542 40.759 25.638 1.00 21.00 227 GLU A N 1
ATOM 1843 C CA . GLU A 1 227 ? 46.685 39.958 25.213 1.00 21.07 227 GLU A CA 1
ATOM 1844 C C . GLU A 1 227 ? 46.647 39.690 23.711 1.00 21.92 227 GLU A C 1
ATOM 1845 O O . GLU A 1 227 ? 47.651 39.258 23.136 1.00 24.06 227 GLU A O 1
ATOM 1851 N N . ASN A 1 228 ? 45.491 39.922 23.088 1.00 17.63 228 ASN A N 1
ATOM 1852 C CA . ASN A 1 228 ? 45.322 39.672 21.662 1.00 14.39 228 ASN A CA 1
ATOM 1853 C C . ASN A 1 228 ? 45.705 40.860 20.773 1.00 12.54 228 ASN A C 1
ATOM 1854 O O . ASN A 1 228 ? 44.911 41.767 20.562 1.00 13.13 228 ASN A O 1
ATOM 1859 N N . PRO A 1 229 ? 46.905 40.819 20.175 1.00 13.40 229 PRO A N 1
ATOM 1860 C CA . PRO A 1 229 ? 47.429 41.870 19.297 1.00 13.23 229 PRO A CA 1
ATOM 1861 C C . PRO A 1 229 ? 46.435 42.327 18.239 1.00 12.54 229 PRO A C 1
ATOM 1862 O O . PRO A 1 229 ? 46.433 43.489 17.830 1.00 12.74 229 PRO A O 1
ATOM 1866 N N . ALA A 1 230 ? 45.600 41.402 17.784 1.00 11.59 230 ALA A N 1
ATOM 1867 C CA . ALA A 1 230 ? 44.601 41.712 16.782 1.00 6.24 230 ALA A CA 1
ATOM 1868 C C . ALA A 1 230 ? 43.553 42.591 17.405 1.00 6.87 230 ALA A C 1
ATOM 1869 O O . ALA A 1 230 ? 43.181 43.616 16.837 1.00 13.21 230 ALA A O 1
ATOM 1871 N N . ASP A 1 231 ? 43.073 42.192 18.579 1.00 5.42 231 ASP A N 1
ATOM 1872 C CA . ASP A 1 231 ? 42.037 42.943 19.273 1.00 4.21 231 ASP A CA 1
ATOM 1873 C C . ASP A 1 231 ? 42.553 44.294 19.759 1.00 5.79 231 ASP A C 1
ATOM 1874 O O . ASP A 1 231 ? 41.836 45.295 19.717 1.00 5.59 231 ASP A O 1
ATOM 1879 N N . VAL A 1 232 ? 43.795 44.324 20.224 1.00 4.50 232 VAL A N 1
ATOM 1880 C CA . VAL A 1 232 ? 44.370 45.570 20.676 1.00 2.59 232 VAL A CA 1
ATOM 1881 C C . VAL A 1 232 ? 44.284 46.501 19.458 1.00 6.00 232 VAL A C 1
ATOM 1882 O O . VAL A 1 232 ? 43.799 47.637 19.576 1.00 4.72 232 VAL A O 1
ATOM 1886 N N . ARG A 1 233 ? 44.619 45.959 18.278 1.00 2.00 233 ARG A N 1
ATOM 1887 C CA . ARG A 1 233 ? 44.576 46.698 17.012 1.00 2.00 233 ARG A CA 1
ATOM 1888 C C . ARG A 1 233 ? 43.146 47.033 16.638 1.00 2.87 233 ARG A C 1
ATOM 1889 O O . ARG A 1 233 ? 42.868 48.068 16.021 1.00 2.00 233 ARG A O 1
ATOM 1897 N N . ALA A 1 234 ? 42.232 46.139 16.984 1.00 6.51 234 ALA A N 1
ATOM 1898 C CA . ALA A 1 234 ? 40.828 46.384 16.704 1.00 7.41 234 ALA A CA 1
ATOM 1899 C C . ALA A 1 234 ? 40.406 47.699 17.382 1.00 7.48 234 ALA A C 1
ATOM 1900 O O . ALA A 1 234 ? 39.751 48.550 16.768 1.00 5.43 234 ALA A O 1
ATOM 1902 N N . ALA A 1 235 ? 40.789 47.852 18.651 1.00 5.87 235 ALA A N 1
ATOM 1903 C CA . ALA A 1 235 ? 40.446 49.036 19.435 1.00 6.38 235 ALA A CA 1
ATOM 1904 C C . ALA A 1 235 ? 41.244 50.272 19.013 1.00 7.52 235 ALA A C 1
ATOM 1905 O O . ALA A 1 235 ? 40.788 51.396 19.164 1.00 9.33 235 ALA A O 1
ATOM 1907 N N . GLU A 1 236 ? 42.440 50.054 18.489 1.00 10.78 236 GLU A N 1
ATOM 1908 C CA . GLU A 1 236 ? 43.279 51.147 18.028 1.00 10.81 236 GLU A CA 1
ATOM 1909 C C . GLU A 1 236 ? 42.511 51.792 16.887 1.00 8.72 236 GLU A C 1
ATOM 1910 O O . GLU A 1 236 ? 42.150 52.968 16.963 1.00 15.73 236 GLU A O 1
ATOM 1916 N N . LEU A 1 237 ? 42.146 50.989 15.895 1.00 3.99 237 LEU A N 1
ATOM 1917 C CA . LEU A 1 237 ? 41.409 51.488 14.744 1.00 2.49 237 LEU A CA 1
ATOM 1918 C C . LEU A 1 237 ? 39.962 51.944 15.015 1.00 4.99 237 LEU A C 1
ATOM 1919 O O . LEU A 1 237 ? 39.402 52.715 14.217 1.00 3.77 237 LEU A O 1
ATOM 1924 N N . GLU A 1 238 ? 39.336 51.449 16.085 1.00 2.00 238 GLU A N 1
ATOM 1925 C CA . GLU A 1 238 ? 37.958 51.873 16.403 1.00 3.69 238 GLU A CA 1
ATOM 1926 C C . GLU A 1 238 ? 37.987 53.245 17.062 1.00 2.70 238 GLU A C 1
ATOM 1927 O O . GLU A 1 238 ? 37.125 54.097 16.815 1.00 2.00 238 GLU A O 1
ATOM 1933 N N . ASP A 1 239 ? 38.997 53.443 17.903 1.00 3.20 239 ASP A N 1
ATOM 1934 C CA . ASP A 1 239 ? 39.199 54.689 18.622 1.00 2.04 239 ASP A CA 1
ATOM 1935 C C . ASP A 1 239 ? 39.557 55.801 17.639 1.00 4.78 239 ASP A C 1
ATOM 1936 O O . ASP A 1 239 ? 39.146 56.951 17.817 1.00 2.94 239 ASP A O 1
ATOM 1941 N N . ILE A 1 240 ? 40.313 55.448 16.598 1.00 5.62 240 ILE A N 1
ATOM 1942 C CA . ILE A 1 240 ? 40.711 56.400 15.557 1.00 2.99 240 ILE A CA 1
ATOM 1943 C C . ILE A 1 240 ? 39.534 57.002 14.769 1.00 3.85 240 ILE A C 1
ATOM 1944 O O . ILE A 1 240 ? 39.633 58.136 14.290 1.00 8.02 240 ILE A O 1
ATOM 1949 N N . ILE A 1 241 ? 38.422 56.284 14.646 1.00 2.00 241 ILE A N 1
ATOM 1950 C CA . ILE A 1 241 ? 37.279 56.838 13.928 1.00 3.46 241 ILE A CA 1
ATOM 1951 C C . ILE A 1 241 ? 36.497 57.850 14.800 1.00 3.44 241 ILE A C 1
ATOM 1952 O O . ILE A 1 241 ? 36.455 59.042 14.504 1.00 2.00 241 ILE A O 1
ATOM 1957 N N . HIS A 1 242 ? 35.959 57.367 15.913 1.00 2.00 242 HIS A N 1
ATOM 1958 C CA . HIS A 1 242 ? 35.158 58.173 16.832 1.00 3.04 242 HIS A CA 1
ATOM 1959 C C . HIS A 1 242 ? 35.866 59.156 17.755 1.00 4.07 242 HIS A C 1
ATOM 1960 O O . HIS A 1 242 ? 35.214 60.083 18.225 1.00 2.00 242 HIS A O 1
ATOM 1967 N N . ASN A 1 243 ? 37.158 58.935 18.041 1.00 4.62 243 ASN A N 1
ATOM 1968 C CA . ASN A 1 243 ? 37.920 59.780 18.986 1.00 5.40 243 ASN A CA 1
ATOM 1969 C C . ASN A 1 243 ? 39.253 60.420 18.575 1.00 5.64 243 ASN A C 1
ATOM 1970 O O . ASN A 1 243 ? 39.431 61.635 18.697 1.00 7.18 243 ASN A O 1
ATOM 1975 N N . LYS A 1 244 ? 40.221 59.599 18.184 1.00 2.00 244 LYS A N 1
ATOM 1976 C CA . LYS A 1 244 ? 41.546 60.113 17.869 1.00 3.86 244 LYS A CA 1
ATOM 1977 C C . LYS A 1 244 ? 41.705 61.090 16.724 1.00 6.82 244 LYS A C 1
ATOM 1978 O O . LYS A 1 244 ? 42.481 62.052 16.836 1.00 9.16 244 LYS A O 1
ATOM 1984 N N . PHE A 1 245 ? 40.980 60.867 15.632 1.00 3.91 245 PHE A N 1
ATOM 1985 C CA . PHE A 1 245 ? 41.067 61.758 14.479 1.00 2.38 245 PHE A CA 1
ATOM 1986 C C . PHE A 1 245 ? 40.625 63.165 14.880 1.00 5.12 245 PHE A C 1
ATOM 1987 O O . PHE A 1 245 ? 41.277 64.156 14.544 1.00 2.00 245 PHE A O 1
ATOM 1995 N N . ILE A 1 246 ? 39.545 63.233 15.650 1.00 6.23 246 ILE A N 1
ATOM 1996 C CA . ILE A 1 246 ? 39.016 64.504 16.101 1.00 7.37 246 ILE A CA 1
ATOM 1997 C C . ILE A 1 246 ? 39.926 65.170 17.133 1.00 9.63 246 ILE A C 1
ATOM 1998 O O . ILE A 1 246 ? 40.367 66.303 16.913 1.00 12.87 246 ILE A O 1
ATOM 2003 N N . LEU A 1 247 ? 40.251 64.466 18.224 1.00 7.93 247 LEU A N 1
ATOM 2004 C CA . LEU A 1 247 ? 41.129 65.026 19.264 1.00 4.00 247 LEU A CA 1
ATOM 2005 C C . LEU A 1 247 ? 42.480 65.525 18.720 1.00 2.55 247 LEU A C 1
ATOM 2006 O O . LEU A 1 247 ? 43.060 66.444 19.275 1.00 5.73 247 LEU A O 1
ATOM 2011 N N . ASP A 1 248 ? 43.003 64.887 17.673 1.00 4.92 248 ASP A N 1
ATOM 2012 C CA . ASP A 1 248 ? 44.264 65.303 17.053 1.00 2.33 248 ASP A CA 1
ATOM 2013 C C . ASP A 1 248 ? 44.064 66.662 16.427 1.00 3.06 248 ASP A C 1
ATOM 2014 O O . ASP A 1 248 ? 44.764 67.623 16.754 1.00 8.38 248 ASP A O 1
ATOM 2019 N N . ALA A 1 249 ? 43.095 66.742 15.524 1.00 2.43 249 ALA A N 1
ATOM 2020 C CA . ALA A 1 249 ? 42.782 67.991 14.839 1.00 3.26 249 ALA A CA 1
ATOM 2021 C C . ALA A 1 249 ? 42.631 69.134 15.832 1.00 2.00 249 ALA A C 1
ATOM 2022 O O . ALA A 1 249 ? 43.049 70.252 15.569 1.00 2.00 249 ALA A O 1
ATOM 2024 N N . THR A 1 250 ? 42.088 68.817 16.997 1.00 2.00 250 THR A N 1
ATOM 2025 C CA . THR A 1 250 ? 41.849 69.806 18.035 1.00 4.71 250 THR A CA 1
ATOM 2026 C C . THR A 1 250 ? 43.079 70.291 18.784 1.00 6.36 250 THR A C 1
ATOM 2027 O O . THR A 1 250 ? 43.195 71.482 19.049 1.00 9.00 250 THR A O 1
ATOM 2031 N N . TYR A 1 251 ? 44.016 69.399 19.092 1.00 7.37 251 TYR A N 1
ATOM 2032 C CA . TYR A 1 251 ? 45.189 69.813 19.865 1.00 6.90 251 TYR A CA 1
ATOM 2033 C C . TYR A 1 251 ? 46.591 69.766 19.232 1.00 7.89 251 TYR A C 1
ATOM 2034 O O . TYR A 1 251 ? 47.555 70.272 19.815 1.00 4.33 251 TYR A O 1
ATOM 2043 N N . LEU A 1 252 ? 46.717 69.142 18.065 1.00 8.21 252 LEU A N 1
ATOM 2044 C CA . LEU A 1 252 ? 48.010 69.042 17.392 1.00 5.88 252 LEU A CA 1
ATOM 2045 C C . LEU A 1 252 ? 47.970 69.892 16.139 1.00 7.52 252 LEU A C 1
ATOM 2046 O O . LEU A 1 252 ? 49.008 70.252 15.581 1.00 9.61 252 LEU A O 1
ATOM 2051 N N . GLY A 1 253 ? 46.760 70.231 15.708 1.00 6.50 253 GLY A N 1
ATOM 2052 C CA . GLY A 1 253 ? 46.617 71.027 14.510 1.00 5.71 253 GLY A CA 1
ATOM 2053 C C . GLY A 1 253 ? 47.145 70.241 13.327 1.00 6.33 253 GLY A C 1
ATOM 2054 O O . GLY A 1 253 ? 47.976 70.739 12.570 1.00 5.01 253 GLY A O 1
ATOM 2055 N N . HIS A 1 254 ? 46.703 68.984 13.242 1.00 7.23 254 HIS A N 1
ATOM 2056 C CA . HIS A 1 254 ? 47.033 68.022 12.184 1.00 8.58 254 HIS A CA 1
ATOM 2057 C C . HIS A 1 254 ? 46.861 66.593 12.723 1.00 11.03 254 HIS A C 1
ATOM 2058 O O . HIS A 1 254 ? 46.652 66.380 13.932 1.00 12.05 254 HIS A O 1
ATOM 2065 N N . TYR A 1 255 ? 46.934 65.618 11.822 1.00 8.61 255 TYR A N 1
ATOM 2066 C CA . TYR A 1 255 ? 46.791 64.225 12.201 1.00 5.23 255 TYR A CA 1
ATOM 2067 C C . TYR A 1 255 ? 48.142 63.520 12.190 1.00 4.43 255 TYR A C 1
ATOM 2068 O O . TYR A 1 255 ? 48.865 63.526 11.188 1.00 2.00 255 TYR A O 1
ATOM 2077 N N . CYS A 1 256 ? 48.493 62.950 13.334 1.00 4.39 256 CYS A N 1
ATOM 2078 C CA . CYS A 1 256 ? 49.746 62.233 13.471 1.00 3.02 256 CYS A CA 1
ATOM 2079 C C . CYS A 1 256 ? 49.790 60.998 12.591 1.00 3.37 256 CYS A C 1
ATOM 2080 O O . CYS A 1 256 ? 48.772 60.594 11.995 1.00 3.08 256 CYS A O 1
ATOM 2083 N N . ASP A 1 257 ? 50.958 60.376 12.518 1.00 3.39 257 ASP A N 1
ATOM 2084 C CA . ASP A 1 257 ? 51.092 59.193 11.677 1.00 7.59 257 ASP A CA 1
ATOM 2085 C C . ASP A 1 257 ? 50.194 57.999 12.043 1.00 5.79 257 ASP A C 1
ATOM 2086 O O . ASP A 1 257 ? 49.626 57.398 11.153 1.00 10.35 257 ASP A O 1
ATOM 2091 N N . LYS A 1 258 ? 49.998 57.697 13.325 1.00 7.33 258 LYS A N 1
ATOM 2092 C CA . LYS A 1 258 ? 49.122 56.569 13.694 1.00 13.43 258 LYS A CA 1
ATOM 2093 C C . LYS A 1 258 ? 47.699 56.796 13.167 1.00 13.36 258 LYS A C 1
ATOM 2094 O O . LYS A 1 258 ? 47.072 55.900 12.582 1.00 11.00 258 LYS A O 1
ATOM 2100 N N . THR A 1 259 ? 47.197 58.003 13.386 1.00 11.06 259 THR A N 1
ATOM 2101 C CA . THR A 1 259 ? 45.876 58.354 12.917 1.00 7.64 259 THR A CA 1
ATOM 2102 C C . THR A 1 259 ? 45.816 58.189 11.396 1.00 7.78 259 THR A C 1
ATOM 2103 O O . THR A 1 259 ? 44.949 57.489 10.893 1.00 5.75 259 THR A O 1
ATOM 2107 N N . MET A 1 260 ? 46.787 58.742 10.672 1.00 8.32 260 MET A N 1
ATOM 2108 C CA . MET A 1 260 ? 46.772 58.609 9.219 1.00 7.31 260 MET A CA 1
ATOM 2109 C C . MET A 1 260 ? 46.939 57.176 8.767 1.00 5.26 260 MET A C 1
ATOM 2110 O O . MET A 1 260 ? 46.156 56.683 7.959 1.00 4.19 260 MET A O 1
ATOM 2115 N N . GLU A 1 261 ? 47.893 56.486 9.368 1.00 3.75 261 GLU A N 1
ATOM 2116 C CA . GLU A 1 261 ? 48.175 55.092 9.035 1.00 7.66 261 GLU A CA 1
ATOM 2117 C C . GLU A 1 261 ? 46.873 54.288 9.094 1.00 7.31 261 GLU A C 1
ATOM 2118 O O . GLU A 1 261 ? 46.562 53.487 8.205 1.00 9.96 261 GLU A O 1
ATOM 2124 N N . GLY A 1 262 ? 46.096 54.549 10.136 1.00 6.70 262 GLY A N 1
ATOM 2125 C CA . GLY A 1 262 ? 44.837 53.862 10.314 1.00 3.47 262 GLY A CA 1
ATOM 2126 C C . GLY A 1 262 ? 43.742 54.355 9.403 1.00 2.09 262 GLY A C 1
ATOM 2127 O O . GLY A 1 262 ? 42.985 53.545 8.894 1.00 5.86 262 GLY A O 1
ATOM 2128 N N . VAL A 1 263 ? 43.644 55.668 9.192 1.00 6.41 263 VAL A N 1
ATOM 2129 C CA . VAL A 1 263 ? 42.600 56.224 8.324 1.00 4.83 263 VAL A CA 1
ATOM 2130 C C . VAL A 1 263 ? 42.850 55.772 6.907 1.00 3.79 263 VAL A C 1
ATOM 2131 O O . VAL A 1 263 ? 41.919 55.504 6.164 1.00 2.00 263 VAL A O 1
ATOM 2135 N N . ASN A 1 264 ? 44.117 55.636 6.552 1.00 7.03 264 ASN A N 1
ATOM 2136 C CA . ASN A 1 264 ? 44.462 55.171 5.220 1.00 8.91 264 ASN A CA 1
ATOM 2137 C C . ASN A 1 264 ? 44.068 53.696 5.117 1.00 7.07 264 ASN A C 1
ATOM 2138 O O . ASN A 1 264 ? 43.564 53.273 4.082 1.00 6.19 264 ASN A O 1
ATOM 2143 N N . HIS A 1 265 ? 44.272 52.929 6.192 1.00 8.37 265 HIS A N 1
ATOM 2144 C CA . HIS A 1 265 ? 43.918 51.505 6.203 1.00 9.62 265 HIS A CA 1
ATOM 2145 C C . HIS A 1 265 ? 42.412 51.304 6.104 1.00 10.80 265 HIS A C 1
ATOM 2146 O O . HIS A 1 265 ? 41.944 50.480 5.316 1.00 12.19 265 HIS A O 1
ATOM 2153 N N . ILE A 1 266 ? 41.649 52.055 6.889 1.00 8.33 266 ILE A N 1
ATOM 2154 C CA . ILE A 1 266 ? 40.203 51.934 6.833 1.00 6.87 266 ILE A CA 1
ATOM 2155 C C . ILE A 1 266 ? 39.758 52.140 5.404 1.00 7.01 266 ILE A C 1
ATOM 2156 O O . ILE A 1 266 ? 39.094 51.283 4.832 1.00 12.15 266 ILE A O 1
ATOM 2161 N N . LEU A 1 267 ? 40.137 53.280 4.835 1.00 5.97 267 LEU A N 1
ATOM 2162 C CA . LEU A 1 267 ? 39.757 53.628 3.470 1.00 4.90 267 LEU A CA 1
ATOM 2163 C C . LEU A 1 267 ? 40.357 52.731 2.410 1.00 2.66 267 LEU A C 1
ATOM 2164 O O . LEU A 1 267 ? 39.920 52.752 1.275 1.00 2.00 267 LEU A O 1
ATOM 2169 N N . ALA A 1 268 ? 41.394 51.983 2.753 1.00 6.42 268 ALA A N 1
ATOM 2170 C CA . ALA A 1 268 ? 41.962 51.058 1.785 1.00 11.33 268 ALA A CA 1
ATOM 2171 C C . ALA A 1 268 ? 40.910 49.956 1.746 1.00 14.96 268 ALA A C 1
ATOM 2172 O O . ALA A 1 268 ? 40.133 49.857 0.799 1.00 20.35 268 ALA A O 1
ATOM 2174 N N . GLU A 1 269 ? 40.770 49.267 2.872 1.00 16.79 269 GLU A N 1
ATOM 2175 C CA . GLU A 1 269 ? 39.816 48.175 3.030 1.00 19.08 269 GLU A CA 1
ATOM 2176 C C . GLU A 1 269 ? 38.347 48.488 2.751 1.00 17.96 269 GLU A C 1
ATOM 2177 O O . GLU A 1 269 ? 37.580 47.600 2.369 1.00 20.02 269 GLU A O 1
ATOM 2183 N N . ASN A 1 270 ? 37.942 49.729 2.967 1.00 17.23 270 ASN A N 1
ATOM 2184 C CA . ASN A 1 270 ? 36.547 50.112 2.750 1.00 17.61 270 ASN A CA 1
ATOM 2185 C C . ASN A 1 270 ? 36.328 51.084 1.596 1.00 18.39 270 ASN A C 1
ATOM 2186 O O . ASN A 1 270 ? 35.188 51.413 1.268 1.00 16.13 270 ASN A O 1
ATOM 2191 N N . GLY A 1 271 ? 37.416 51.554 0.994 1.00 19.63 271 GLY A N 1
ATOM 2192 C CA . GLY A 1 271 ? 37.301 52.481 -0.114 1.00 21.10 271 GLY A CA 1
ATOM 2193 C C . GLY A 1 271 ? 36.914 53.887 0.301 1.00 23.42 271 GLY A C 1
ATOM 2194 O O . GLY A 1 271 ? 36.041 54.104 1.151 1.00 24.69 271 GLY A O 1
ATOM 2195 N N . GLY A 1 272 ? 37.595 54.858 -0.285 1.00 23.99 272 GLY A N 1
ATOM 2196 C CA . GLY A 1 272 ? 37.289 56.232 0.030 1.00 21.64 272 GLY A CA 1
ATOM 2197 C C . GLY A 1 272 ? 38.448 57.144 -0.255 1.00 20.77 272 GLY A C 1
ATOM 2198 O O . GLY A 1 272 ? 39.609 56.729 -0.215 1.00 22.14 272 GLY A O 1
ATOM 2199 N N . GLU A 1 273 ? 38.119 58.394 -0.546 1.00 20.46 273 GLU A N 1
ATOM 2200 C CA . GLU A 1 273 ? 39.113 59.409 -0.834 1.00 19.07 273 GLU A CA 1
ATOM 2201 C C . GLU A 1 273 ? 38.806 60.551 0.119 1.00 16.47 273 GLU A C 1
ATOM 2202 O O . GLU A 1 273 ? 37.654 60.775 0.481 1.00 14.94 273 GLU A O 1
ATOM 2208 N N . LEU A 1 274 ? 39.837 61.247 0.559 1.00 15.15 274 LEU A N 1
ATOM 2209 C CA . LEU A 1 274 ? 39.648 62.364 1.468 1.00 16.92 274 LEU A CA 1
ATOM 2210 C C . LEU A 1 274 ? 40.195 63.677 0.867 1.00 18.60 274 LEU A C 1
ATOM 2211 O O . LEU A 1 274 ? 41.220 63.690 0.163 1.00 16.46 274 LEU A O 1
ATOM 2216 N N . ASP A 1 275 ? 39.469 64.767 1.087 1.00 19.35 275 ASP A N 1
ATOM 2217 C CA . ASP A 1 275 ? 39.903 66.073 0.599 1.00 21.35 275 ASP A CA 1
ATOM 2218 C C . ASP A 1 275 ? 40.427 66.881 1.775 1.00 20.95 275 ASP A C 1
ATOM 2219 O O . ASP A 1 275 ? 39.652 67.496 2.520 1.00 18.98 275 ASP A O 1
ATOM 2224 N N . LEU A 1 276 ? 41.739 66.820 1.970 1.00 20.86 276 LEU A N 1
ATOM 2225 C CA . LEU A 1 276 ? 42.407 67.546 3.046 1.00 20.97 276 LEU A CA 1
ATOM 2226 C C . LEU A 1 276 ? 43.257 68.623 2.375 1.00 19.32 276 LEU A C 1
ATOM 2227 O O . LEU A 1 276 ? 43.860 68.381 1.327 1.00 19.73 276 LEU A O 1
ATOM 2232 N N . ARG A 1 277 ? 43.263 69.823 2.940 1.00 20.45 277 ARG A N 1
ATOM 2233 C CA . ARG A 1 277 ? 44.044 70.904 2.354 1.00 21.75 277 ARG A CA 1
ATOM 2234 C C . ARG A 1 277 ? 44.930 71.653 3.321 1.00 21.26 277 ARG A C 1
ATOM 2235 O O . ARG A 1 277 ? 44.624 71.770 4.509 1.00 20.92 277 ARG A O 1
ATOM 2243 N N . ASP A 1 278 ? 46.022 72.181 2.774 1.00 22.34 278 ASP A N 1
ATOM 2244 C CA . ASP A 1 278 ? 47.024 72.946 3.511 1.00 20.73 278 ASP A CA 1
ATOM 2245 C C . ASP A 1 278 ? 46.396 74.074 4.309 1.00 20.30 278 ASP A C 1
ATOM 2246 O O . ASP A 1 278 ? 46.819 74.349 5.431 1.00 18.56 278 ASP A O 1
ATOM 2251 N N . GLU A 1 279 ? 45.364 74.695 3.737 1.00 19.29 279 GLU A N 1
ATOM 2252 C CA . GLU A 1 279 ? 44.649 75.782 4.394 1.00 18.45 279 GLU A CA 1
ATOM 2253 C C . GLU A 1 279 ? 43.882 75.236 5.592 1.00 16.92 279 GLU A C 1
ATOM 2254 O O . GLU A 1 279 ? 43.779 75.891 6.621 1.00 18.14 279 GLU A O 1
ATOM 2260 N N . ASP A 1 280 ? 43.341 74.033 5.449 1.00 15.67 280 ASP A N 1
ATOM 2261 C CA . ASP A 1 280 ? 42.628 73.381 6.539 1.00 13.13 280 ASP A CA 1
ATOM 2262 C C . ASP A 1 280 ? 43.647 73.167 7.661 1.00 11.70 280 ASP A C 1
ATOM 2263 O O . ASP A 1 280 ? 43.407 73.517 8.810 1.00 13.37 280 ASP A O 1
ATOM 2268 N N . PHE A 1 281 ? 44.823 72.674 7.313 1.00 6.39 281 PHE A N 1
ATOM 2269 C CA . PHE A 1 281 ? 45.850 72.472 8.326 1.00 9.86 281 PHE A CA 1
ATOM 2270 C C . PHE A 1 281 ? 46.469 73.777 8.824 1.00 7.59 281 PHE A C 1
ATOM 2271 O O . PHE A 1 281 ? 47.064 73.822 9.896 1.00 6.30 281 PHE A O 1
ATOM 2279 N N . GLN A 1 282 ? 46.335 74.844 8.053 1.00 10.10 282 GLN A N 1
ATOM 2280 C CA . GLN A 1 282 ? 46.861 76.132 8.490 1.00 8.34 282 GLN A CA 1
ATOM 2281 C C . GLN A 1 282 ? 45.897 76.715 9.514 1.00 7.07 282 GLN A C 1
ATOM 2282 O O . GLN A 1 282 ? 46.314 77.290 10.517 1.00 2.54 282 GLN A O 1
ATOM 2288 N N . ALA A 1 283 ? 44.603 76.508 9.267 1.00 11.38 283 ALA A N 1
ATOM 2289 C CA . ALA A 1 283 ? 43.524 76.971 10.144 1.00 10.18 283 ALA A CA 1
ATOM 2290 C C . ALA A 1 283 ? 43.490 76.097 11.394 1.00 11.75 283 ALA A C 1
ATOM 2291 O O . ALA A 1 283 ? 43.405 76.607 12.514 1.00 13.03 283 ALA A O 1
ATOM 2293 N N . LEU A 1 284 ? 43.536 74.780 11.196 1.00 10.09 284 LEU A N 1
ATOM 2294 C CA . LEU A 1 284 ? 43.545 73.827 12.310 1.00 9.06 284 LEU A CA 1
ATOM 2295 C C . LEU A 1 284 ? 44.793 74.075 13.164 1.00 4.20 284 LEU A C 1
ATOM 2296 O O . LEU A 1 284 ? 44.732 74.112 14.397 1.00 4.11 284 LEU A O 1
ATOM 2301 N N . ASP A 1 285 ? 45.928 74.258 12.505 1.00 3.40 285 ASP A N 1
ATOM 2302 C CA . ASP A 1 285 ? 47.171 74.496 13.231 1.00 4.64 285 ASP A CA 1
ATOM 2303 C C . ASP A 1 285 ? 47.163 75.798 14.029 1.00 2.77 285 ASP A C 1
ATOM 2304 O O . ASP A 1 285 ? 47.739 75.858 15.106 1.00 4.88 285 ASP A O 1
ATOM 2309 N N . ALA A 1 286 ? 46.509 76.831 13.504 1.00 2.00 286 ALA A N 1
ATOM 2310 C CA . ALA A 1 286 ? 46.449 78.119 14.186 1.00 2.62 286 ALA A CA 1
ATOM 2311 C C . ALA A 1 286 ? 45.594 78.178 15.448 1.00 5.17 286 ALA A C 1
ATOM 2312 O O . ALA A 1 286 ? 45.794 79.069 16.283 1.00 7.66 286 ALA A O 1
ATOM 2314 N N . ALA A 1 287 ? 44.646 77.249 15.585 1.00 5.08 287 ALA A N 1
ATOM 2315 C CA . ALA A 1 287 ? 43.733 77.228 16.727 1.00 3.94 287 ALA A CA 1
ATOM 2316 C C . ALA A 1 287 ? 43.944 76.127 17.757 1.00 7.56 287 ALA A C 1
ATOM 2317 O O . ALA A 1 287 ? 43.131 75.986 18.669 1.00 7.88 287 ALA A O 1
ATOM 2319 N N . LYS A 1 288 ? 45.039 75.373 17.652 1.00 11.22 288 LYS A N 1
ATOM 2320 C CA . LYS A 1 288 ? 45.301 74.275 18.599 1.00 7.47 288 LYS A CA 1
ATOM 2321 C C . LYS A 1 288 ? 45.675 74.614 20.044 1.00 8.03 288 LYS A C 1
ATOM 2322 O O . LYS A 1 288 ? 45.674 73.741 20.911 1.00 9.64 288 LYS A O 1
ATOM 2328 N N . ASP A 1 289 ? 45.968 75.875 20.318 1.00 8.90 289 ASP A N 1
ATOM 2329 C CA . ASP A 1 289 ? 46.343 76.281 21.671 1.00 9.22 289 ASP A CA 1
ATOM 2330 C C . ASP A 1 289 ? 45.485 77.471 22.085 1.00 8.77 289 ASP A C 1
ATOM 2331 O O . ASP A 1 289 ? 45.906 78.313 22.880 1.00 8.97 289 ASP A O 1
ATOM 2336 N N . LEU A 1 290 ? 44.280 77.527 21.522 1.00 8.95 290 LEU A N 1
ATOM 2337 C CA . LEU A 1 290 ? 43.321 78.598 21.781 1.00 7.34 290 LEU A CA 1
ATOM 2338 C C . LEU A 1 290 ? 42.067 78.103 22.486 1.00 10.68 290 LEU A C 1
ATOM 2339 O O . LEU A 1 290 ? 41.306 78.906 23.029 1.00 11.52 290 LEU A O 1
ATOM 2344 N N . ASN A 1 291 ? 41.815 76.796 22.432 1.00 11.61 291 ASN A N 1
ATOM 2345 C CA . ASN A 1 291 ? 40.643 76.240 23.091 1.00 11.00 291 ASN A CA 1
ATOM 2346 C C . ASN A 1 291 ? 40.800 76.511 24.575 1.00 10.65 291 ASN A C 1
ATOM 2347 O O . ASN A 1 291 ? 41.866 76.281 25.135 1.00 7.17 291 ASN A O 1
ATOM 2352 N N . ASP A 1 292 ? 39.756 77.051 25.188 1.00 11.14 292 ASP A N 1
ATOM 2353 C CA . ASP A 1 292 ? 39.785 77.381 26.605 1.00 8.84 292 ASP A CA 1
ATOM 2354 C C . ASP A 1 292 ? 39.516 76.193 27.494 1.00 7.49 292 ASP A C 1
ATOM 2355 O O . ASP A 1 292 ? 40.055 76.082 28.596 1.00 7.16 292 ASP A O 1
ATOM 2360 N N . PHE A 1 293 ? 38.662 75.302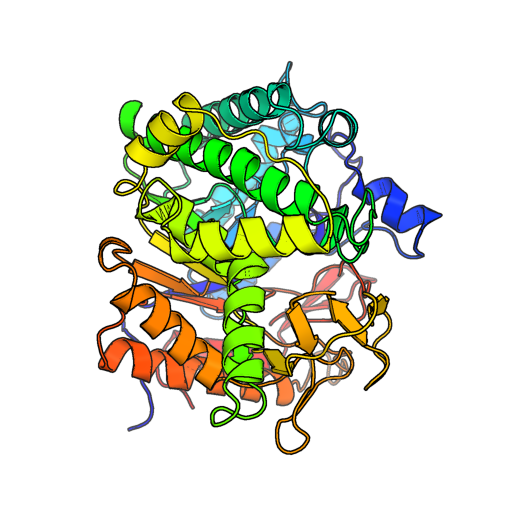 27.023 1.00 9.76 293 PHE A N 1
ATOM 2361 C CA . PHE A 1 293 ? 38.315 74.120 27.800 1.00 10.38 293 PHE A CA 1
ATOM 2362 C C . PHE A 1 293 ? 37.977 72.976 26.858 1.00 7.49 293 PHE A C 1
ATOM 2363 O O . PHE A 1 293 ? 37.935 73.167 25.640 1.00 9.53 293 PHE A O 1
ATOM 2371 N N . LEU A 1 294 ? 37.758 71.788 27.411 1.00 9.85 294 LEU A N 1
ATOM 2372 C CA . LEU A 1 294 ? 37.380 70.628 26.600 1.00 7.32 294 LEU A CA 1
ATOM 2373 C C . LEU A 1 294 ? 36.140 70.044 27.246 1.00 6.36 294 LEU A C 1
ATOM 2374 O O . LEU A 1 294 ? 36.060 69.903 28.472 1.00 9.41 294 LEU A O 1
ATOM 2379 N N . GLY A 1 295 ? 35.146 69.763 26.426 1.00 8.09 295 GLY A N 1
ATOM 2380 C CA . GLY A 1 295 ? 33.916 69.182 26.932 1.00 7.17 295 GLY A CA 1
ATOM 2381 C C . GLY A 1 295 ? 33.863 67.694 26.634 1.00 4.51 295 GLY A C 1
ATOM 2382 O O . GLY A 1 295 ? 33.829 67.278 25.473 1.00 2.00 295 GLY A O 1
ATOM 2383 N N . ILE A 1 296 ? 33.879 66.895 27.691 1.00 3.74 296 ILE A N 1
ATOM 2384 C CA . ILE A 1 296 ? 33.829 65.445 27.579 1.00 3.76 296 ILE A CA 1
ATOM 2385 C C . ILE A 1 296 ? 32.406 64.924 27.809 1.00 5.47 296 ILE A C 1
ATOM 2386 O O . ILE A 1 296 ? 31.834 65.109 28.891 1.00 8.19 296 ILE A O 1
ATOM 2391 N N . ASN A 1 297 ? 31.814 64.360 26.758 1.00 5.28 297 ASN A N 1
ATOM 2392 C CA . ASN A 1 297 ? 30.460 63.774 26.803 1.00 5.80 297 ASN A CA 1
ATOM 2393 C C . ASN A 1 297 ? 30.625 62.273 26.917 1.00 4.03 297 ASN A C 1
ATOM 2394 O O . ASN A 1 297 ? 30.718 61.585 25.905 1.00 4.35 297 ASN A O 1
ATOM 2399 N N . TYR A 1 298 ? 30.686 61.757 28.131 1.00 5.94 298 TYR A N 1
ATOM 2400 C CA . TYR A 1 298 ? 30.887 60.332 28.303 1.00 5.96 298 TYR A CA 1
ATOM 2401 C C . TYR A 1 298 ? 29.664 59.626 28.849 1.00 8.70 298 TYR A C 1
ATOM 2402 O O . TYR A 1 298 ? 29.048 60.088 29.803 1.00 6.25 298 TYR A O 1
ATOM 2411 N N . TYR A 1 299 ? 29.342 58.480 28.244 1.00 14.44 299 TYR A N 1
ATOM 2412 C CA . TYR A 1 299 ? 28.199 57.658 28.640 1.00 12.85 299 TYR A CA 1
ATOM 2413 C C . TYR A 1 299 ? 28.589 56.210 28.892 1.00 14.92 299 TYR A C 1
ATOM 2414 O O . TYR A 1 299 ? 28.062 55.590 29.820 1.00 14.34 299 TYR A O 1
ATOM 2423 N N . MET A 1 300 ? 29.504 55.678 28.069 1.00 15.34 300 MET A N 1
ATOM 2424 C CA . MET A 1 300 ? 29.960 54.278 28.189 1.00 13.34 300 MET A CA 1
ATOM 2425 C C . MET A 1 300 ? 31.219 53.947 27.378 1.00 11.87 300 MET A C 1
ATOM 2426 O O . MET A 1 300 ? 31.666 54.747 26.545 1.00 12.62 300 MET A O 1
ATOM 2431 N N . SER A 1 301 ? 31.760 52.748 27.598 1.00 10.28 301 SER A N 1
ATOM 2432 C CA . SER A 1 301 ? 32.941 52.285 26.863 1.00 6.69 301 SER A CA 1
ATOM 2433 C C . SER A 1 301 ? 32.553 51.124 25.971 1.00 2.93 301 SER A C 1
ATOM 2434 O O . SER A 1 301 ? 31.546 50.455 26.208 1.00 2.00 301 SER A O 1
ATOM 2437 N N . ASP A 1 302 ? 33.352 50.880 24.949 1.00 2.00 302 ASP A N 1
ATOM 2438 C CA . ASP A 1 302 ? 33.076 49.801 24.028 1.00 4.23 302 ASP A CA 1
ATOM 2439 C C . ASP A 1 302 ? 34.258 48.847 24.003 1.00 3.78 302 ASP A C 1
ATOM 2440 O O . ASP A 1 302 ? 35.372 49.226 24.357 1.00 2.00 302 ASP A O 1
ATOM 2445 N N . TRP A 1 303 ? 33.981 47.591 23.653 1.00 5.38 303 TRP A N 1
ATOM 2446 C CA . TRP A 1 303 ? 35.002 46.557 23.547 1.00 5.10 303 TRP A CA 1
ATOM 2447 C C . TRP A 1 303 ? 35.021 46.033 22.130 1.00 8.08 303 TRP A C 1
ATOM 2448 O O . TRP A 1 303 ? 34.001 45.589 21.597 1.00 9.29 303 TRP A O 1
ATOM 2459 N N . MET A 1 304 ? 36.184 46.147 21.506 1.00 11.08 304 MET A N 1
ATOM 2460 C CA . MET A 1 304 ? 36.378 45.711 20.137 1.00 11.05 304 MET A CA 1
ATOM 2461 C C . MET A 1 304 ? 37.124 44.400 20.071 1.00 12.68 304 MET A C 1
ATOM 2462 O O . MET A 1 304 ? 38.103 44.190 20.796 1.00 10.25 304 MET A O 1
ATOM 2467 N N . GLN A 1 305 ? 36.640 43.519 19.203 1.00 13.81 305 GLN A N 1
ATOM 2468 C CA . GLN A 1 305 ? 37.234 42.210 18.978 1.00 13.32 305 GLN A CA 1
ATOM 2469 C C . GLN A 1 305 ? 37.540 42.163 17.493 1.00 13.11 305 GLN A C 1
ATOM 2470 O O . GLN A 1 305 ? 36.651 41.991 16.657 1.00 7.77 305 GLN A O 1
ATOM 2476 N N . ALA A 1 306 ? 38.798 42.415 17.172 1.00 17.51 306 ALA A N 1
ATOM 2477 C CA . ALA A 1 306 ? 39.251 42.433 15.793 1.00 20.15 306 ALA A CA 1
ATOM 2478 C C . ALA A 1 306 ? 38.760 41.221 15.062 1.00 19.61 306 ALA A C 1
ATOM 2479 O O . ALA A 1 306 ? 39.176 40.107 15.381 1.00 18.67 306 ALA A O 1
ATOM 2481 N N . PHE A 1 307 ? 37.849 41.425 14.122 1.00 18.61 307 PHE A N 1
ATOM 2482 C CA . PHE A 1 307 ? 37.373 40.318 13.342 1.00 21.06 307 PHE A CA 1
ATOM 2483 C C . PHE A 1 307 ? 36.882 40.582 11.950 1.00 21.55 307 PHE A C 1
ATOM 2484 O O . PHE A 1 307 ? 35.878 41.268 11.733 1.00 21.84 307 PHE A O 1
ATOM 2492 N N . ASP A 1 308 ? 37.653 40.015 11.020 1.00 21.14 308 ASP A N 1
ATOM 2493 C CA . ASP A 1 308 ? 37.424 40.045 9.578 1.00 21.58 308 ASP A CA 1
ATOM 2494 C C . ASP A 1 308 ? 35.955 39.808 9.265 1.00 21.07 308 ASP A C 1
ATOM 2495 O O . ASP A 1 308 ? 35.164 39.463 10.148 1.00 25.02 308 ASP A O 1
ATOM 2500 N N . GLY A 1 309 ? 35.622 39.861 7.986 1.00 17.77 309 GLY A N 1
ATOM 2501 C CA . GLY A 1 309 ? 34.246 39.657 7.597 1.00 14.62 309 GLY A CA 1
ATOM 2502 C C . GLY A 1 309 ? 33.704 40.947 7.046 1.00 11.75 309 GLY A C 1
ATOM 2503 O O . GLY A 1 309 ? 34.354 41.985 7.138 1.00 15.70 309 GLY A O 1
ATOM 2504 N N . GLU A 1 310 ? 32.536 40.884 6.425 1.00 10.94 310 GLU A N 1
ATOM 2505 C CA . GLU A 1 310 ? 31.959 42.074 5.839 1.00 8.83 310 GLU A CA 1
ATOM 2506 C C . GLU A 1 310 ? 31.407 42.984 6.923 1.00 4.67 310 GLU A C 1
ATOM 2507 O O . GLU A 1 310 ? 31.177 42.551 8.054 1.00 2.48 310 GLU A O 1
ATOM 2513 N N . THR A 1 311 ? 31.225 44.251 6.582 1.00 2.33 311 THR A N 1
ATOM 2514 C CA . THR A 1 311 ? 30.715 45.240 7.528 1.00 3.55 311 THR A CA 1
ATOM 2515 C C . THR A 1 311 ? 29.196 45.228 7.677 1.00 2.00 311 THR A C 1
ATOM 2516 O O . THR A 1 311 ? 28.472 45.047 6.705 1.00 2.00 311 THR A O 1
ATOM 2520 N N . GLU A 1 312 ? 28.727 45.374 8.910 1.00 2.00 312 GLU A N 1
ATOM 2521 C CA . GLU A 1 312 ? 27.288 45.400 9.213 1.00 6.76 312 GLU A CA 1
ATOM 2522 C C . GLU A 1 312 ? 27.009 46.079 10.568 1.00 4.18 312 GLU A C 1
ATOM 2523 O O . GLU A 1 312 ? 27.722 45.846 11.551 1.00 3.87 312 GLU A O 1
ATOM 2529 N N . ILE A 1 313 ? 25.987 46.935 10.602 1.00 4.24 313 ILE A N 1
ATOM 2530 C CA . ILE A 1 313 ? 25.591 47.670 11.816 1.00 3.48 313 ILE A CA 1
ATOM 2531 C C . ILE A 1 313 ? 24.062 47.667 11.957 1.00 3.08 313 ILE A C 1
ATOM 2532 O O . ILE A 1 313 ? 23.353 48.030 11.021 1.00 2.01 313 ILE A O 1
ATOM 2537 N N . ILE A 1 314 ? 23.569 47.219 13.109 1.00 3.12 314 ILE A N 1
ATOM 2538 C CA . ILE A 1 314 ? 22.137 47.150 13.401 1.00 2.44 314 ILE A CA 1
ATOM 2539 C C . ILE A 1 314 ? 21.960 48.022 14.631 1.00 5.76 314 ILE A C 1
ATOM 2540 O O . ILE A 1 314 ? 22.493 47.691 15.701 1.00 3.73 314 ILE A O 1
ATOM 2545 N N . HIS A 1 315 ? 21.238 49.134 14.476 1.00 8.92 315 HIS A N 1
ATOM 2546 C CA . HIS A 1 315 ? 21.010 50.080 15.573 1.00 9.84 315 HIS A CA 1
ATOM 2547 C C . HIS A 1 315 ? 19.804 49.740 16.450 1.00 6.64 315 HIS A C 1
ATOM 2548 O O . HIS A 1 315 ? 18.694 49.665 15.951 1.00 3.32 315 HIS A O 1
ATOM 2555 N N . ASN A 1 316 ? 20.020 49.624 17.760 1.00 7.77 316 ASN A N 1
ATOM 2556 C CA . ASN A 1 316 ? 18.939 49.320 18.693 1.00 11.50 316 ASN A CA 1
ATOM 2557 C C . ASN A 1 316 ? 18.277 50.591 19.208 1.00 13.43 316 ASN A C 1
ATOM 2558 O O . ASN A 1 316 ? 18.582 51.079 20.307 1.00 10.68 316 ASN A O 1
ATOM 2563 N N . GLY A 1 317 ? 17.368 51.120 18.399 1.00 16.41 317 GLY A N 1
ATOM 2564 C CA . GLY A 1 317 ? 16.655 52.329 18.766 1.00 19.13 317 GLY A CA 1
ATOM 2565 C C . GLY A 1 317 ? 15.430 52.031 19.602 1.00 21.13 317 GLY A C 1
ATOM 2566 O O . GLY A 1 317 ? 14.983 52.885 20.366 1.00 19.92 317 GLY A O 1
ATOM 2567 N N . LYS A 1 318 ? 14.891 50.818 19.477 1.00 20.08 318 LYS A N 1
ATOM 2568 C CA . LYS A 1 318 ? 13.702 50.444 20.239 1.00 20.58 318 LYS A CA 1
ATOM 2569 C C . LYS A 1 318 ? 13.999 50.021 21.690 1.00 18.13 318 LYS A C 1
ATOM 2570 O O . LYS A 1 318 ? 13.170 50.221 22.581 1.00 17.04 318 LYS A O 1
ATOM 2576 N N . GLY A 1 319 ? 15.210 49.525 21.934 1.00 15.69 319 GLY A N 1
ATOM 2577 C CA . GLY A 1 319 ? 15.578 49.077 23.265 1.00 14.03 319 GLY A CA 1
ATOM 2578 C C . GLY A 1 319 ? 15.289 47.596 23.417 1.00 12.64 319 GLY A C 1
ATOM 2579 O O . GLY A 1 319 ? 14.281 47.213 24.001 1.00 11.51 319 GLY A O 1
ATOM 2580 N N . GLU A 1 320 ? 16.148 46.759 22.845 1.00 15.16 320 GLU A N 1
ATOM 2581 C CA . GLU A 1 320 ? 15.972 45.310 22.903 1.00 16.01 320 GLU A CA 1
ATOM 2582 C C . GLU A 1 320 ? 17.311 44.674 23.170 1.00 13.84 320 GLU A C 1
ATOM 2583 O O . GLU A 1 320 ? 18.070 44.409 22.237 1.00 12.79 320 GLU A O 1
ATOM 2589 N N . LYS A 1 321 ? 17.590 44.418 24.442 1.00 14.21 321 LYS A N 1
ATOM 2590 C CA . LYS A 1 321 ? 18.851 43.802 24.873 1.00 15.08 321 LYS A CA 1
ATOM 2591 C C . LYS A 1 321 ? 19.455 42.807 23.865 1.00 16.35 321 LYS A C 1
ATOM 2592 O O . LYS A 1 321 ? 18.907 41.719 23.642 1.00 17.26 321 LYS A O 1
ATOM 2598 N N . GLY A 1 322 ? 20.563 43.190 23.238 1.00 16.30 322 GLY A N 1
ATOM 2599 C CA . GLY A 1 322 ? 21.213 42.289 22.302 1.00 15.79 322 GLY A CA 1
ATOM 2600 C C . GLY A 1 322 ? 20.831 42.432 20.842 1.00 13.20 322 GLY A C 1
ATOM 2601 O O . GLY A 1 322 ? 21.314 41.674 20.010 1.00 15.99 322 GLY A O 1
ATOM 2602 N N . SER A 1 323 ? 19.956 43.373 20.510 1.00 10.69 323 SER A N 1
ATOM 2603 C CA . SER A 1 323 ? 19.592 43.542 19.110 1.00 10.50 323 SER A CA 1
ATOM 2604 C C . SER A 1 323 ? 20.688 44.312 18.370 1.00 9.34 323 SER A C 1
ATOM 2605 O O . SER A 1 323 ? 20.749 44.304 17.135 1.00 11.66 323 SER A O 1
ATOM 2608 N N . SER A 1 324 ? 21.568 44.941 19.141 1.00 2.00 324 SER A N 1
ATOM 2609 C CA . SER A 1 324 ? 22.638 45.751 18.595 1.00 4.80 324 SER A CA 1
ATOM 2610 C C . SER A 1 324 ? 23.720 44.958 17.904 1.00 2.72 324 SER A C 1
ATOM 2611 O O . SER A 1 324 ? 24.205 43.961 18.431 1.00 5.91 324 SER A O 1
ATOM 2614 N N . LYS A 1 325 ? 24.065 45.387 16.699 1.00 3.35 325 LYS A N 1
ATOM 2615 C CA . LYS A 1 325 ? 25.117 44.731 15.943 1.00 7.45 325 LYS A CA 1
ATOM 2616 C C . LYS A 1 325 ? 26.002 45.827 15.352 1.00 9.15 325 LYS A C 1
ATOM 2617 O O . LYS A 1 325 ? 25.516 46.909 14.993 1.00 2.71 325 LYS A O 1
ATOM 2623 N N . TYR A 1 326 ? 27.301 45.548 15.292 1.00 7.79 326 TYR A N 1
ATOM 2624 C CA . TYR A 1 326 ? 28.284 46.488 14.776 1.00 3.99 326 TYR A CA 1
ATOM 2625 C C . TYR A 1 326 ? 29.567 45.753 14.398 1.00 2.00 326 TYR A C 1
ATOM 2626 O O . TYR A 1 326 ? 30.246 45.175 15.253 1.00 2.00 326 TYR A O 1
ATOM 2635 N N . GLN A 1 327 ? 29.896 45.794 13.115 1.00 2.00 327 GLN A N 1
ATOM 2636 C CA . GLN A 1 327 ? 31.113 45.178 12.629 1.00 3.85 327 GLN A CA 1
ATOM 2637 C C . GLN A 1 327 ? 31.605 45.996 11.450 1.00 2.96 327 GLN A C 1
ATOM 2638 O O . GLN A 1 327 ? 30.824 46.377 10.591 1.00 2.00 327 GLN A O 1
ATOM 2644 N N . ILE A 1 328 ? 32.888 46.321 11.444 1.00 2.95 328 ILE A N 1
ATOM 2645 C CA . ILE A 1 328 ? 33.438 47.083 10.344 1.00 7.19 328 ILE A CA 1
ATOM 2646 C C . ILE A 1 328 ? 34.598 46.319 9.726 1.00 5.92 328 ILE A C 1
ATOM 2647 O O . ILE A 1 328 ? 35.495 45.866 10.425 1.00 10.73 328 ILE A O 1
ATOM 2652 N N . LYS A 1 329 ? 34.572 46.186 8.407 1.00 7.22 329 LYS A N 1
ATOM 2653 C CA . LYS A 1 329 ? 35.603 45.465 7.664 1.00 7.67 329 LYS A CA 1
ATOM 2654 C C . LYS A 1 329 ? 36.970 46.128 7.827 1.00 5.79 329 LYS A C 1
ATOM 2655 O O . LYS A 1 329 ? 37.120 47.326 7.594 1.00 5.87 329 LYS A O 1
ATOM 2661 N N . GLY A 1 330 ? 37.965 45.354 8.229 1.00 2.00 330 GLY A N 1
ATOM 2662 C CA . GLY A 1 330 ? 39.294 45.929 8.393 1.00 6.38 330 GLY A CA 1
ATOM 2663 C C . GLY A 1 330 ? 39.523 46.518 9.773 1.00 3.11 330 GLY A C 1
ATOM 2664 O O . GLY A 1 330 ? 40.629 46.953 10.077 1.00 2.00 330 GLY A O 1
ATOM 2665 N N . VAL A 1 331 ? 38.479 46.482 10.605 1.00 2.00 331 VAL A N 1
ATOM 2666 C CA . VAL A 1 331 ? 38.511 46.999 11.970 1.00 2.54 331 VAL A CA 1
ATOM 2667 C C . VAL A 1 331 ? 38.305 45.918 13.034 1.00 2.00 331 VAL A C 1
ATOM 2668 O O . VAL A 1 331 ? 39.233 45.543 13.754 1.00 2.28 331 VAL A O 1
ATOM 2672 N N . GLY A 1 332 ? 37.065 45.465 13.158 1.00 2.00 332 GLY A N 1
ATOM 2673 C CA . GLY A 1 332 ? 36.725 44.461 14.139 1.00 2.00 332 GLY A CA 1
ATOM 2674 C C . GLY A 1 332 ? 35.233 44.492 14.364 1.00 2.00 332 GLY A C 1
ATOM 2675 O O . GLY A 1 332 ? 34.474 45.005 13.535 1.00 2.00 332 GLY A O 1
ATOM 2676 N N . ARG A 1 333 ? 34.804 43.952 15.490 1.00 2.00 333 ARG A N 1
ATOM 2677 C CA . ARG A 1 333 ? 33.394 43.945 15.826 1.00 2.00 333 ARG A CA 1
ATOM 2678 C C . ARG A 1 333 ? 33.280 44.299 17.291 1.00 2.00 333 ARG A C 1
ATOM 2679 O O . ARG A 1 333 ? 34.190 44.006 18.062 1.00 2.00 333 ARG A O 1
ATOM 2687 N N . ARG A 1 334 ? 32.219 44.998 17.670 1.00 2.00 334 ARG A N 1
ATOM 2688 C CA . ARG A 1 334 ? 32.039 45.320 19.073 1.00 2.20 334 ARG A CA 1
ATOM 2689 C C . ARG A 1 334 ? 31.527 44.047 19.739 1.00 3.11 334 ARG A C 1
ATOM 2690 O O . ARG A 1 334 ? 30.710 43.333 19.167 1.00 2.00 334 ARG A O 1
ATOM 2698 N N . VAL A 1 335 ? 32.056 43.733 20.915 1.00 6.24 335 VAL A N 1
ATOM 2699 C CA . VAL A 1 335 ? 31.645 42.544 21.650 1.00 7.11 335 VAL A CA 1
ATOM 2700 C C . VAL A 1 335 ? 31.571 42.922 23.107 1.00 9.53 335 VAL A C 1
ATOM 2701 O O . VAL A 1 335 ? 32.598 43.090 23.759 1.00 15.35 335 VAL A O 1
ATOM 2705 N N . ALA A 1 336 ? 30.360 43.055 23.623 1.00 12.48 336 ALA A N 1
ATOM 2706 C CA . ALA A 1 336 ? 30.183 43.427 25.018 1.00 15.26 336 ALA A CA 1
ATOM 2707 C C . ALA A 1 336 ? 30.368 42.248 25.952 1.00 19.98 336 ALA A C 1
ATOM 2708 O O . ALA A 1 336 ? 29.788 41.178 25.735 1.00 22.59 336 ALA A O 1
ATOM 2710 N N . PRO A 1 337 ? 31.259 42.396 26.945 1.00 20.08 337 PRO A N 1
ATOM 2711 C CA . PRO A 1 337 ? 31.559 41.371 27.950 1.00 21.83 337 PRO A CA 1
ATOM 2712 C C . PRO A 1 337 ? 30.336 41.132 28.842 1.00 21.57 337 PRO A C 1
ATOM 2713 O O . PRO A 1 337 ? 29.641 42.074 29.226 1.00 18.13 337 PRO A O 1
ATOM 2717 N N . ASP A 1 338 ? 30.106 39.878 29.208 1.00 25.42 338 ASP A N 1
ATOM 2718 C CA . ASP A 1 338 ? 28.957 39.540 30.038 1.00 31.41 338 ASP A CA 1
ATOM 2719 C C . ASP A 1 338 ? 29.045 39.899 31.521 1.00 32.70 338 ASP A C 1
ATOM 2720 O O . ASP A 1 338 ? 28.017 39.957 32.206 1.00 32.58 338 ASP A O 1
ATOM 2725 N N . TYR A 1 339 ? 30.256 40.119 32.029 1.00 30.74 339 TYR A N 1
ATOM 2726 C CA . TYR A 1 339 ? 30.387 40.481 33.436 1.00 30.13 339 TYR A CA 1
ATOM 2727 C C . TYR A 1 339 ? 29.878 41.911 33.624 1.00 28.22 339 TYR A C 1
ATOM 2728 O O . TYR A 1 339 ? 29.251 42.233 34.635 1.00 29.89 339 TYR A O 1
ATOM 2737 N N . VAL A 1 340 ? 30.110 42.747 32.616 1.00 22.90 340 VAL A N 1
ATOM 2738 C CA . VAL A 1 340 ? 29.721 44.143 32.678 1.00 18.36 340 VAL A CA 1
ATOM 2739 C C . VAL A 1 340 ? 28.233 44.389 32.400 1.00 14.05 340 VAL A C 1
ATOM 2740 O O . VAL A 1 340 ? 27.663 43.793 31.488 1.00 10.98 340 VAL A O 1
ATOM 2744 N N . PRO A 1 341 ? 27.573 45.213 33.248 1.00 11.72 341 PRO A N 1
ATOM 2745 C CA . PRO A 1 341 ? 26.147 45.551 33.118 1.00 13.75 341 PRO A CA 1
ATOM 2746 C C . PRO A 1 341 ? 25.748 46.365 31.874 1.00 16.29 341 PRO A C 1
ATOM 2747 O O . PRO A 1 341 ? 26.553 47.120 31.325 1.00 21.93 341 PRO A O 1
ATOM 2751 N N . ARG A 1 342 ? 24.501 46.203 31.441 1.00 17.63 342 ARG A N 1
ATOM 2752 C CA . ARG A 1 342 ? 23.978 46.900 30.266 1.00 20.34 342 ARG A CA 1
ATOM 2753 C C . ARG A 1 342 ? 22.571 47.408 30.560 1.00 20.49 342 ARG A C 1
ATOM 2754 O O . ARG A 1 342 ? 21.927 46.976 31.518 1.00 21.64 342 ARG A O 1
ATOM 2762 N N . THR A 1 343 ? 22.102 48.324 29.723 1.00 19.77 343 THR A N 1
ATOM 2763 C CA . THR A 1 343 ? 20.762 48.867 29.848 1.00 14.42 343 THR A CA 1
ATOM 2764 C C . THR A 1 343 ? 20.034 48.303 28.640 1.00 13.97 343 THR A C 1
ATOM 2765 O O . THR A 1 343 ? 20.643 47.634 27.803 1.00 10.87 343 THR A O 1
ATOM 2769 N N . ASP A 1 344 ? 18.762 48.646 28.492 1.00 13.27 344 ASP A N 1
ATOM 2770 C CA . ASP A 1 344 ? 17.975 48.120 27.394 1.00 12.11 344 ASP A CA 1
ATOM 2771 C C . ASP A 1 344 ? 18.357 48.572 25.987 1.00 12.90 344 ASP A C 1
ATOM 2772 O O . ASP A 1 344 ? 17.895 48.001 24.997 1.00 14.57 344 ASP A O 1
ATOM 2777 N N . TRP A 1 345 ? 19.224 49.571 25.886 1.00 11.02 345 TRP A N 1
ATOM 2778 C CA . TRP A 1 345 ? 19.653 50.052 24.577 1.00 8.17 345 TRP A CA 1
ATOM 2779 C C . TRP A 1 345 ? 21.040 49.572 24.253 1.00 7.78 345 TRP A C 1
ATOM 2780 O O . TRP A 1 345 ? 21.600 49.902 23.199 1.00 6.86 345 TRP A O 1
ATOM 2791 N N . ASP A 1 346 ? 21.549 48.744 25.163 1.00 5.86 346 ASP A N 1
ATOM 2792 C CA . ASP A 1 346 ? 22.858 48.131 25.071 1.00 5.02 346 ASP A CA 1
ATOM 2793 C C . ASP A 1 346 ? 24.011 49.100 25.266 1.00 6.82 346 ASP A C 1
ATOM 2794 O O . ASP A 1 346 ? 25.022 49.084 24.545 1.00 10.19 346 ASP A O 1
ATOM 2799 N N . TRP A 1 347 ? 23.841 49.969 26.251 1.00 2.71 347 TRP A N 1
ATOM 2800 C CA . TRP A 1 347 ? 24.879 50.908 26.592 1.00 2.00 347 TRP A CA 1
ATOM 2801 C C . TRP A 1 347 ? 25.495 50.230 27.791 1.00 2.94 347 TRP A C 1
ATOM 2802 O O . TRP A 1 347 ? 24.782 49.692 28.638 1.00 2.00 347 TRP A O 1
ATOM 2813 N N . ILE A 1 348 ? 26.811 50.140 27.794 1.00 4.16 348 ILE A N 1
ATOM 2814 C CA . ILE A 1 348 ? 27.505 49.533 28.908 1.00 7.26 348 ILE A CA 1
ATOM 2815 C C . ILE A 1 348 ? 27.570 50.579 30.032 1.00 5.78 348 ILE A C 1
ATOM 2816 O O . ILE A 1 348 ? 27.671 51.783 29.772 1.00 2.00 348 ILE A O 1
ATOM 2821 N N . ILE A 1 349 ? 27.429 50.122 31.270 1.00 3.55 349 ILE A N 1
ATOM 2822 C CA . ILE A 1 349 ? 27.516 51.011 32.412 1.00 3.93 349 ILE A CA 1
ATOM 2823 C C . ILE A 1 349 ? 28.872 50.691 32.996 1.00 2.00 349 ILE A C 1
ATOM 2824 O O . ILE A 1 349 ? 29.000 49.778 33.806 1.00 2.66 349 ILE A O 1
ATOM 2829 N N . TYR A 1 350 ? 29.885 51.417 32.531 1.00 2.00 350 TYR A N 1
ATOM 2830 C CA . TYR A 1 350 ? 31.263 51.218 32.962 1.00 2.68 350 TYR A CA 1
ATOM 2831 C C . TYR A 1 350 ? 31.975 52.548 33.307 1.00 3.89 350 TYR A C 1
ATOM 2832 O O . TYR A 1 350 ? 32.688 53.119 32.476 1.00 2.45 350 TYR A O 1
ATOM 2841 N N . PRO A 1 351 ? 31.842 53.021 34.566 1.00 7.09 351 PRO A N 1
ATOM 2842 C CA . PRO A 1 351 ? 32.440 54.272 35.065 1.00 3.24 351 PRO A CA 1
ATOM 2843 C C . PRO A 1 351 ? 33.911 54.482 34.795 1.00 2.41 351 PRO A C 1
ATOM 2844 O O . PRO A 1 351 ? 34.306 55.560 34.361 1.00 2.76 351 PRO A O 1
ATOM 2848 N N . GLU A 1 352 ? 34.723 53.461 35.047 1.00 2.00 352 GLU A N 1
ATOM 2849 C CA . GLU A 1 352 ? 36.168 53.571 34.856 1.00 3.66 352 GLU A CA 1
ATOM 2850 C C . GLU A 1 352 ? 36.572 54.038 33.461 1.00 2.00 352 GLU A C 1
ATOM 2851 O O . GLU A 1 352 ? 37.629 54.641 33.293 1.00 2.00 352 GLU A O 1
ATOM 2857 N N . GLY A 1 353 ? 35.730 53.753 32.472 1.00 2.00 353 GLY A N 1
ATOM 2858 C CA . GLY A 1 353 ? 35.999 54.162 31.110 1.00 2.00 353 GLY A CA 1
ATOM 2859 C C . GLY A 1 353 ? 36.114 55.669 31.005 1.00 2.96 353 GLY A C 1
ATOM 2860 O O . GLY A 1 353 ? 36.805 56.180 30.114 1.00 2.00 353 GLY A O 1
ATOM 2861 N N . LEU A 1 354 ? 35.460 56.367 31.943 1.00 3.59 354 LEU A N 1
ATOM 2862 C CA . LEU A 1 354 ? 35.455 57.826 32.036 1.00 2.00 354 LEU A CA 1
ATOM 2863 C C . LEU A 1 354 ? 36.821 58.267 32.495 1.00 6.03 354 LEU A C 1
ATOM 2864 O O . LEU A 1 354 ? 37.504 59.046 31.807 1.00 13.54 354 LEU A O 1
ATOM 2869 N N . TYR A 1 355 ? 37.204 57.788 33.677 1.00 6.35 355 TYR A N 1
ATOM 2870 C CA . TYR A 1 355 ? 38.505 58.094 34.273 1.00 4.24 355 TYR A CA 1
ATOM 2871 C C . TYR A 1 355 ? 39.604 57.852 33.258 1.00 3.88 355 TYR A C 1
ATOM 2872 O O . TYR A 1 355 ? 40.522 58.658 33.128 1.00 2.00 355 TYR A O 1
ATOM 2881 N N . ASP A 1 356 ? 39.489 56.728 32.545 1.00 8.20 356 ASP A N 1
ATOM 2882 C CA . ASP A 1 356 ? 40.462 56.327 31.532 1.00 6.56 356 ASP A CA 1
ATOM 2883 C C . ASP A 1 356 ? 40.554 57.316 30.391 1.00 5.29 356 ASP A C 1
ATOM 2884 O O . ASP A 1 356 ? 41.643 57.600 29.918 1.00 6.90 356 ASP A O 1
ATOM 2889 N N . GLN A 1 357 ? 39.422 57.860 29.963 1.00 7.22 357 GLN A N 1
ATOM 2890 C CA . GLN A 1 357 ? 39.432 58.849 28.893 1.00 8.24 357 GLN A CA 1
ATOM 2891 C C . GLN A 1 357 ? 39.999 60.155 29.407 1.00 9.67 357 GLN A C 1
ATOM 2892 O O . GLN A 1 357 ? 40.727 60.845 28.698 1.00 10.79 357 GLN A O 1
ATOM 2898 N N . ILE A 1 358 ? 39.683 60.492 30.651 1.00 10.52 358 ILE A N 1
ATOM 2899 C CA . ILE A 1 358 ? 40.190 61.729 31.225 1.00 7.63 358 ILE A CA 1
ATOM 2900 C C . ILE A 1 358 ? 41.705 61.671 31.200 1.00 12.02 358 ILE A C 1
ATOM 2901 O O . ILE A 1 358 ? 42.353 62.617 30.731 1.00 14.36 358 ILE A O 1
ATOM 2906 N N . MET A 1 359 ? 42.264 60.538 31.640 1.00 11.77 359 MET A N 1
ATOM 2907 C CA . MET A 1 359 ? 43.721 60.348 31.669 1.00 9.97 359 MET A CA 1
ATOM 2908 C C . MET A 1 359 ? 44.295 60.283 30.278 1.00 6.39 359 MET A C 1
ATOM 2909 O O . MET A 1 359 ? 45.383 60.801 30.030 1.00 7.19 359 MET A O 1
ATOM 2914 N N . ARG A 1 360 ? 43.554 59.673 29.363 1.00 2.00 360 ARG A N 1
ATOM 2915 C CA . ARG A 1 360 ? 43.996 59.565 27.982 1.00 2.00 360 ARG A CA 1
ATOM 2916 C C . ARG A 1 360 ? 44.194 60.975 27.416 1.00 2.88 360 ARG A C 1
ATOM 2917 O O . ARG A 1 360 ? 45.264 61.314 26.910 1.00 2.00 360 ARG A O 1
ATOM 2925 N N . VAL A 1 361 ? 43.170 61.810 27.538 1.00 3.34 361 VAL A N 1
ATOM 2926 C CA . VAL A 1 361 ? 43.257 63.179 27.044 1.00 3.33 361 VAL A CA 1
ATOM 2927 C C . VAL A 1 361 ? 44.377 63.955 27.757 1.00 2.02 361 VAL A C 1
ATOM 2928 O O . VAL A 1 361 ? 45.185 64.623 27.120 1.00 2.53 361 VAL A O 1
ATOM 2932 N N . LYS A 1 362 ? 44.444 63.811 29.072 1.00 2.00 362 LYS A N 1
ATOM 2933 C CA . LYS A 1 362 ? 45.448 64.488 29.880 1.00 2.62 362 LYS A CA 1
ATOM 2934 C C . LYS A 1 362 ? 46.887 64.174 29.483 1.00 3.41 362 LYS A C 1
ATOM 2935 O O . LYS A 1 362 ? 47.713 65.068 29.447 1.00 5.99 362 LYS A O 1
ATOM 2941 N N . ASN A 1 363 ? 47.196 62.903 29.230 1.00 7.28 363 ASN A N 1
ATOM 2942 C CA . ASN A 1 363 ? 48.557 62.496 28.859 1.00 4.03 363 ASN A CA 1
ATOM 2943 C C . ASN A 1 363 ? 48.881 62.716 27.385 1.00 2.05 363 ASN A C 1
ATOM 2944 O O . ASN A 1 363 ? 49.970 63.181 27.045 1.00 3.77 363 ASN A O 1
ATOM 2949 N N . ASP A 1 364 ? 47.952 62.358 26.508 1.00 2.00 364 ASP A N 1
ATOM 2950 C CA . ASP A 1 364 ? 48.145 62.551 25.073 1.00 2.51 364 ASP A CA 1
ATOM 2951 C C . ASP A 1 364 ? 48.209 64.050 24.730 1.00 3.12 364 ASP A C 1
ATOM 2952 O O . ASP A 1 364 ? 49.003 64.457 23.878 1.00 2.00 364 ASP A O 1
ATOM 2957 N N . TYR A 1 365 ? 47.388 64.869 25.395 1.00 2.00 365 TYR A N 1
ATOM 2958 C CA . TYR A 1 365 ? 47.365 66.302 25.100 1.00 5.62 365 TYR A CA 1
ATOM 2959 C C . TYR A 1 365 ? 47.308 67.181 26.349 1.00 3.92 365 TYR A C 1
ATOM 2960 O O . TYR A 1 365 ? 46.234 67.594 26.794 1.00 5.81 365 TYR A O 1
ATOM 2969 N N . PRO A 1 366 ? 48.478 67.574 26.857 1.00 3.83 366 PRO A N 1
ATOM 2970 C CA . PRO A 1 366 ? 48.654 68.409 28.047 1.00 4.20 366 PRO A CA 1
ATOM 2971 C C . PRO A 1 366 ? 47.951 69.762 27.903 1.00 6.24 366 PRO A C 1
ATOM 2972 O O . PRO A 1 366 ? 47.267 70.245 28.814 1.00 3.63 366 PRO A O 1
ATOM 2976 N N . ASN A 1 367 ? 48.113 70.349 26.727 1.00 5.40 367 ASN A N 1
ATOM 2977 C CA . ASN A 1 367 ? 47.529 71.632 26.380 1.00 7.72 367 ASN A CA 1
ATOM 2978 C C . ASN A 1 367 ? 46.004 71.731 26.553 1.00 5.18 367 ASN A C 1
ATOM 2979 O O . ASN A 1 367 ? 45.438 72.753 26.204 1.00 10.11 367 ASN A O 1
ATOM 2984 N N . TYR A 1 368 ? 45.337 70.699 27.066 1.00 3.36 368 TYR A N 1
ATOM 2985 C CA . TYR A 1 368 ? 43.875 70.728 27.226 1.00 2.68 368 TYR A CA 1
ATOM 2986 C C . TYR A 1 368 ? 43.408 71.781 28.220 1.00 4.32 368 TYR A C 1
ATOM 2987 O O . TYR A 1 368 ? 42.221 72.136 28.256 1.00 2.00 368 TYR A O 1
ATOM 2996 N N . LYS A 1 369 ? 44.327 72.209 29.083 1.00 4.52 369 LYS A N 1
ATOM 2997 C CA . LYS A 1 369 ? 44.033 73.218 30.088 1.00 6.24 369 LYS A CA 1
ATOM 2998 C C . LYS A 1 369 ? 43.050 72.687 31.120 1.00 5.43 369 LYS A C 1
ATOM 2999 O O . LYS A 1 369 ? 43.476 72.262 32.193 1.00 6.99 369 LYS A O 1
ATOM 3005 N N . LYS A 1 370 ? 41.751 72.707 30.816 1.00 4.55 370 LYS A N 1
ATOM 3006 C CA . LYS A 1 370 ? 40.746 72.189 31.748 1.00 5.29 370 LYS A CA 1
ATOM 3007 C C . LYS A 1 370 ? 39.648 71.373 31.073 1.00 4.00 370 LYS A C 1
ATOM 3008 O O . LYS A 1 370 ? 39.394 71.530 29.882 1.00 5.41 370 LYS A O 1
ATOM 3014 N N . ILE A 1 371 ? 38.982 70.536 31.864 1.00 4.01 371 ILE A N 1
ATOM 3015 C CA . ILE A 1 371 ? 37.916 69.640 31.399 1.00 2.92 371 ILE A CA 1
ATOM 3016 C C . ILE A 1 371 ? 36.562 69.909 32.074 1.00 2.00 371 ILE A C 1
ATOM 3017 O O . ILE A 1 371 ? 36.494 70.317 33.238 1.00 2.00 371 ILE A O 1
ATOM 3022 N N . TYR A 1 372 ? 35.489 69.662 31.329 1.00 2.00 372 TYR A N 1
ATOM 3023 C CA . TYR A 1 372 ? 34.125 69.781 31.832 1.00 2.00 372 TYR A CA 1
ATOM 3024 C C . TYR A 1 372 ? 33.378 68.556 31.308 1.00 2.52 372 TYR A C 1
ATOM 3025 O O . TYR A 1 372 ? 33.437 68.247 30.112 1.00 2.72 372 TYR A O 1
ATOM 3034 N N . ILE A 1 373 ? 32.739 67.815 32.203 1.00 3.70 373 ILE A N 1
ATOM 3035 C CA . ILE A 1 373 ? 31.938 66.657 31.805 1.00 3.96 373 ILE A CA 1
ATOM 3036 C C . ILE A 1 373 ? 30.613 67.288 31.365 1.00 2.00 373 ILE A C 1
ATOM 3037 O O . ILE A 1 373 ? 29.707 67.487 32.164 1.00 2.00 373 ILE A O 1
ATOM 3042 N N . THR A 1 374 ? 30.530 67.654 30.098 1.00 2.98 374 THR A N 1
ATOM 3043 C CA . THR A 1 374 ? 29.352 68.321 29.562 1.00 2.00 374 THR A CA 1
ATOM 3044 C C . THR A 1 374 ? 28.127 67.456 29.266 1.00 3.77 374 THR A C 1
ATOM 3045 O O . THR A 1 374 ? 27.142 67.949 28.709 1.00 3.62 374 THR A O 1
ATOM 3049 N N . GLU A 1 375 ? 28.190 66.182 29.650 1.00 2.62 375 GLU A N 1
ATOM 3050 C CA . GLU A 1 375 ? 27.101 65.230 29.433 1.00 2.65 375 GLU A CA 1
ATOM 3051 C C . GLU A 1 375 ? 27.396 63.849 30.048 1.00 2.94 375 GLU A C 1
ATOM 3052 O O . GLU A 1 375 ? 28.533 63.345 30.011 1.00 2.00 375 GLU A O 1
ATOM 3058 N N . ASN A 1 376 ? 26.354 63.265 30.628 1.00 2.28 376 ASN A N 1
ATOM 3059 C CA . ASN A 1 376 ? 26.410 61.958 31.263 1.00 2.47 376 ASN A CA 1
ATOM 3060 C C . ASN A 1 376 ? 25.090 61.736 31.983 1.00 3.11 376 ASN A C 1
ATOM 3061 O O . ASN A 1 376 ? 24.533 62.673 32.546 1.00 2.00 376 ASN A O 1
ATOM 3066 N N . GLY A 1 377 ? 24.563 60.516 31.916 1.00 2.00 377 GLY A N 1
ATOM 3067 C CA . GLY A 1 377 ? 23.312 60.218 32.573 1.00 2.21 377 GLY A CA 1
ATOM 3068 C C . GLY A 1 377 ? 22.779 58.856 32.176 1.00 8.85 377 GLY A C 1
ATOM 3069 O O . GLY A 1 377 ? 23.450 58.107 31.461 1.00 8.19 377 GLY A O 1
ATOM 3070 N N . LEU A 1 378 ? 21.563 58.538 32.614 1.00 9.75 378 LEU A N 1
ATOM 3071 C CA . LEU A 1 378 ? 20.955 57.242 32.309 1.00 10.39 378 LEU A CA 1
ATOM 3072 C C . LEU A 1 378 ? 19.468 57.419 32.005 1.00 11.93 378 LEU A C 1
ATOM 3073 O O . LEU A 1 378 ? 18.718 57.945 32.836 1.00 12.94 378 LEU A O 1
ATOM 3078 N N . GLY A 1 379 ? 19.043 56.972 30.825 1.00 9.62 379 GLY A N 1
ATOM 3079 C CA . GLY A 1 379 ? 17.648 57.119 30.455 1.00 14.21 379 GLY A CA 1
ATOM 3080 C C . GLY A 1 379 ? 16.885 55.821 30.276 1.00 15.86 379 GLY A C 1
ATOM 3081 O O . GLY A 1 379 ? 17.270 54.965 29.484 1.00 18.15 379 GLY A O 1
ATOM 3082 N N . TYR A 1 380 ? 15.793 55.678 31.013 1.00 17.47 380 TYR A N 1
ATOM 3083 C CA . TYR A 1 380 ? 14.946 54.490 30.932 1.00 16.20 380 TYR A CA 1
ATOM 3084 C C . TYR A 1 380 ? 13.497 54.945 31.080 1.00 13.28 380 TYR A C 1
ATOM 3085 O O . TYR A 1 380 ? 13.230 56.132 31.123 1.00 9.28 380 TYR A O 1
ATOM 3094 N N . LYS A 1 381 ? 12.549 54.029 31.138 1.00 13.76 381 LYS A N 1
ATOM 3095 C CA . LYS A 1 381 ? 11.167 54.474 31.268 1.00 15.06 381 LYS A CA 1
ATOM 3096 C C . LYS A 1 381 ? 10.758 54.709 32.728 1.00 11.79 381 LYS A C 1
ATOM 3097 O O . LYS A 1 381 ? 10.062 53.905 33.337 1.00 10.86 381 LYS A O 1
ATOM 3103 N N . ASP A 1 382 ? 11.250 55.806 33.293 1.00 10.91 382 ASP A N 1
ATOM 3104 C CA . ASP A 1 382 ? 10.955 56.191 34.675 1.00 11.75 382 ASP A CA 1
ATOM 3105 C C . ASP A 1 382 ? 9.476 55.983 35.035 1.00 12.64 382 ASP A C 1
ATOM 3106 O O . ASP A 1 382 ? 8.583 56.201 34.201 1.00 10.99 382 ASP A O 1
ATOM 3111 N N . GLU A 1 383 ? 9.205 55.556 36.265 1.00 14.06 383 GLU A N 1
ATOM 3112 C CA . GLU A 1 383 ? 7.816 55.409 36.664 1.00 18.92 383 GLU A CA 1
ATOM 3113 C C . GLU A 1 383 ? 7.410 56.512 37.617 1.00 20.00 383 GLU A C 1
ATOM 3114 O O . GLU A 1 383 ? 8.038 56.717 38.665 1.00 18.98 383 GLU A O 1
ATOM 3120 N N . PHE A 1 384 ? 6.356 57.221 37.225 1.00 18.79 384 PHE A N 1
ATOM 3121 C CA . PHE A 1 384 ? 5.812 58.323 37.992 1.00 17.43 384 PHE A CA 1
ATOM 3122 C C . PHE A 1 384 ? 4.956 57.753 39.119 1.00 17.49 384 PHE A C 1
ATOM 3123 O O . PHE A 1 384 ? 3.927 57.121 38.882 1.00 18.82 384 PHE A O 1
ATOM 3131 N N . VAL A 1 385 ? 5.415 57.949 40.342 1.00 16.97 385 VAL A N 1
ATOM 3132 C CA . VAL A 1 385 ? 4.715 57.474 41.519 1.00 20.06 385 VAL A CA 1
ATOM 3133 C C . VAL A 1 385 ? 4.786 58.584 42.544 1.00 22.67 385 VAL A C 1
ATOM 3134 O O . VAL A 1 385 ? 5.774 59.315 42.589 1.00 23.04 385 VAL A O 1
ATOM 3138 N N . ASP A 1 386 ? 3.725 58.742 43.334 1.00 22.02 386 ASP A N 1
ATOM 3139 C CA . ASP A 1 386 ? 3.657 59.798 44.344 1.00 21.87 386 ASP A CA 1
ATOM 3140 C C . ASP A 1 386 ? 4.016 61.142 43.700 1.00 22.68 386 ASP A C 1
ATOM 3141 O O . ASP A 1 386 ? 4.488 62.078 44.372 1.00 20.99 386 ASP A O 1
ATOM 3146 N N . ASN A 1 387 ? 3.803 61.207 42.384 1.00 19.86 387 ASN A N 1
ATOM 3147 C CA . ASN A 1 387 ? 4.080 62.395 41.594 1.00 19.06 387 ASN A CA 1
ATOM 3148 C C . ASN A 1 387 ? 5.534 62.825 41.733 1.00 16.83 387 ASN A C 1
ATOM 3149 O O . ASN A 1 387 ? 5.854 63.990 41.962 1.00 14.51 387 ASN A O 1
ATOM 3154 N N . THR A 1 388 ? 6.393 61.817 41.609 1.00 15.37 388 THR A N 1
ATOM 3155 C CA . THR A 1 388 ? 7.849 61.912 41.689 1.00 9.05 388 THR A CA 1
ATOM 3156 C C . THR A 1 388 ? 8.269 60.696 40.886 1.00 8.23 388 THR A C 1
ATOM 3157 O O 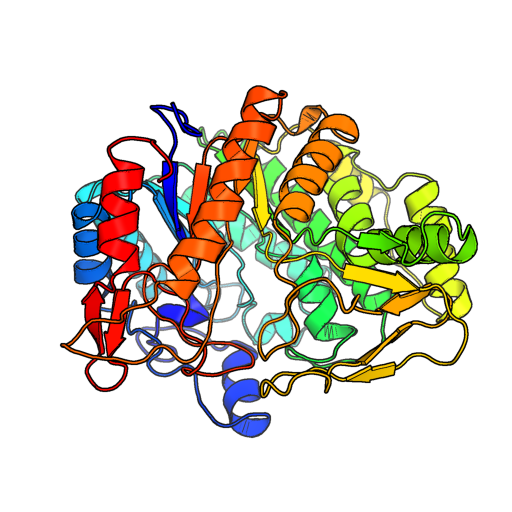. THR A 1 388 ? 7.461 60.122 40.150 1.00 12.75 388 THR A O 1
ATOM 3161 N N . VAL A 1 389 ? 9.515 60.288 41.043 1.00 4.96 389 VAL A N 1
ATOM 3162 C CA . VAL A 1 389 ? 10.039 59.119 40.366 1.00 6.46 389 VAL A CA 1
ATOM 3163 C C . VAL A 1 389 ? 11.163 58.647 41.268 1.00 9.82 389 VAL A C 1
ATOM 3164 O O . VAL A 1 389 ? 12.099 59.413 41.552 1.00 10.15 389 VAL A O 1
ATOM 3168 N N . TYR A 1 390 ? 11.040 57.414 41.755 1.00 11.31 390 TYR A N 1
ATOM 3169 C CA . TYR A 1 390 ? 12.033 56.795 42.627 1.00 10.29 390 TYR A CA 1
ATOM 3170 C C . TYR A 1 390 ? 13.154 56.192 41.799 1.00 10.67 390 TYR A C 1
ATOM 3171 O O . TYR A 1 390 ? 13.414 54.993 41.822 1.00 10.62 390 TYR A O 1
ATOM 3180 N N . ASP A 1 391 ? 13.822 57.070 41.065 1.00 10.85 391 ASP A N 1
ATOM 3181 C CA . ASP A 1 391 ? 14.921 56.699 40.200 1.00 8.40 391 ASP A CA 1
ATOM 3182 C C . ASP A 1 391 ? 16.211 56.428 40.969 1.00 6.98 391 ASP A C 1
ATOM 3183 O O . ASP A 1 391 ? 17.216 57.100 40.724 1.00 6.26 391 ASP A O 1
ATOM 3188 N N . ASP A 1 392 ? 16.198 55.480 41.909 1.00 3.32 392 ASP A N 1
ATOM 3189 C CA . ASP A 1 392 ? 17.432 55.174 42.639 1.00 2.22 392 ASP A CA 1
ATOM 3190 C C . ASP A 1 392 ? 18.438 54.617 41.651 1.00 2.20 392 ASP A C 1
ATOM 3191 O O . ASP A 1 392 ? 19.642 54.662 41.886 1.00 3.84 392 ASP A O 1
ATOM 3196 N N . GLY A 1 393 ? 17.932 54.141 40.520 1.00 2.00 393 GLY A N 1
ATOM 3197 C CA . GLY A 1 393 ? 18.800 53.610 39.502 1.00 2.96 393 GLY A CA 1
ATOM 3198 C C . GLY A 1 393 ? 19.726 54.683 38.988 1.00 2.67 393 GLY A C 1
ATOM 3199 O O . GLY A 1 393 ? 20.965 54.546 39.027 1.00 2.00 393 GLY A O 1
ATOM 3200 N N . ARG A 1 394 ? 19.129 55.771 38.519 1.00 3.24 394 ARG A N 1
ATOM 3201 C CA . ARG A 1 394 ? 19.914 56.873 37.976 1.00 4.59 394 ARG A CA 1
ATOM 3202 C C . ARG A 1 394 ? 20.939 57.419 38.949 1.00 2.00 394 ARG A C 1
ATOM 3203 O O . ARG A 1 394 ? 22.081 57.640 38.571 1.00 2.00 394 ARG A O 1
ATOM 3211 N N . ILE A 1 395 ? 20.515 57.644 40.190 1.00 2.00 395 ILE A N 1
ATOM 3212 C CA . ILE A 1 395 ? 21.372 58.187 41.246 1.00 2.00 395 ILE A CA 1
ATOM 3213 C C . ILE A 1 395 ? 22.639 57.351 41.375 1.00 4.98 395 ILE A C 1
ATOM 3214 O O . ILE A 1 395 ? 23.758 57.880 41.442 1.00 2.00 395 ILE A O 1
ATOM 3219 N N . ASP A 1 396 ? 22.447 56.034 41.379 1.00 6.72 396 ASP A N 1
ATOM 3220 C CA . ASP A 1 396 ? 23.544 55.088 41.480 1.00 4.51 396 ASP A CA 1
ATOM 3221 C C . ASP A 1 396 ? 24.501 55.221 40.299 1.00 2.00 396 ASP A C 1
ATOM 3222 O O . ASP A 1 396 ? 25.690 55.327 40.512 1.00 3.50 396 ASP A O 1
ATOM 3227 N N . TYR A 1 397 ? 23.999 55.243 39.066 1.00 3.38 397 TYR A N 1
ATOM 3228 C CA . TYR A 1 397 ? 24.872 55.390 37.888 1.00 3.78 397 TYR A CA 1
ATOM 3229 C C . TYR A 1 397 ? 25.651 56.695 37.959 1.00 7.57 397 TYR A C 1
ATOM 3230 O O . TYR A 1 397 ? 26.891 56.681 37.919 1.00 9.49 397 TYR A O 1
ATOM 3239 N N . VAL A 1 398 ? 24.924 57.810 38.060 1.00 4.36 398 VAL A N 1
ATOM 3240 C CA . VAL A 1 398 ? 25.533 59.142 38.129 1.00 4.46 398 VAL A CA 1
ATOM 3241 C C . VAL A 1 398 ? 26.483 59.293 39.313 1.00 3.88 398 VAL A C 1
ATOM 3242 O O . VAL A 1 398 ? 27.541 59.920 39.179 1.00 4.38 398 VAL A O 1
ATOM 3246 N N . LYS A 1 399 ? 26.128 58.697 40.451 1.00 2.00 399 LYS A N 1
ATOM 3247 C CA . LYS A 1 399 ? 26.966 58.781 41.637 1.00 2.00 399 LYS A CA 1
ATOM 3248 C C . LYS A 1 399 ? 28.312 58.143 41.346 1.00 2.32 399 LYS A C 1
ATOM 3249 O O . LYS A 1 399 ? 29.356 58.787 41.517 1.00 2.00 399 LYS A O 1
ATOM 3255 N N . GLN A 1 400 ? 28.287 56.884 40.896 1.00 2.83 400 GLN A N 1
ATOM 3256 C CA . GLN A 1 400 ? 29.523 56.150 40.568 1.00 3.25 400 GLN A CA 1
ATOM 3257 C C . GLN A 1 400 ? 30.437 57.030 39.692 1.00 2.52 400 GLN A C 1
ATOM 3258 O O . GLN A 1 400 ? 31.613 57.230 40.012 1.00 2.01 400 GLN A O 1
ATOM 3264 N N . HIS A 1 401 ? 29.875 57.599 38.627 1.00 2.00 401 HIS A N 1
ATOM 3265 C CA . HIS A 1 401 ? 30.642 58.448 37.716 1.00 3.69 401 HIS A CA 1
ATOM 3266 C C . HIS A 1 401 ? 31.290 59.633 38.414 1.00 2.00 401 HIS A C 1
ATOM 3267 O O . HIS A 1 401 ? 32.438 59.958 38.141 1.00 2.00 401 HIS A O 1
ATOM 3274 N N . LEU A 1 402 ? 30.557 60.246 39.339 1.00 2.96 402 LEU A N 1
ATOM 3275 C CA . LEU A 1 402 ? 31.066 61.375 40.116 1.00 2.00 402 LEU A CA 1
ATOM 3276 C C . LEU A 1 402 ? 32.139 60.893 41.073 1.00 2.00 402 LEU A C 1
ATOM 3277 O O . LEU A 1 402 ? 33.053 61.636 41.391 1.00 6.11 402 LEU A O 1
ATOM 3282 N N . GLU A 1 403 ? 32.026 59.655 41.545 1.00 2.74 403 GLU A N 1
ATOM 3283 C CA . GLU A 1 403 ? 33.030 59.107 42.445 1.00 2.00 403 GLU A CA 1
ATOM 3284 C C . GLU A 1 403 ? 34.382 59.074 41.743 1.00 2.45 403 GLU A C 1
ATOM 3285 O O . GLU A 1 403 ? 35.373 59.517 42.309 1.00 5.94 403 GLU A O 1
ATOM 3291 N N . VAL A 1 404 ? 34.446 58.539 40.522 1.00 2.31 404 VAL A N 1
ATOM 3292 C CA . VAL A 1 404 ? 35.734 58.504 39.818 1.00 3.94 404 VAL A CA 1
ATOM 3293 C C . VAL A 1 404 ? 36.160 59.880 39.305 1.00 5.28 404 VAL A C 1
ATOM 3294 O O . VAL A 1 404 ? 37.310 60.072 38.896 1.00 2.45 404 VAL A O 1
ATOM 3298 N N . LEU A 1 405 ? 35.238 60.840 39.326 1.00 2.00 405 LEU A N 1
ATOM 3299 C CA . LEU A 1 405 ? 35.589 62.178 38.903 1.00 2.00 405 LEU A CA 1
ATOM 3300 C C . LEU A 1 405 ? 36.552 62.667 39.956 1.00 2.00 405 LEU A C 1
ATOM 3301 O O . LEU A 1 405 ? 37.572 63.267 39.633 1.00 5.88 405 LEU A O 1
ATOM 3306 N N . SER A 1 406 ? 36.258 62.358 41.218 1.00 2.73 406 SER A N 1
ATOM 3307 C CA . SER A 1 406 ? 37.134 62.760 42.315 1.00 4.02 406 SER A CA 1
ATOM 3308 C C . SER A 1 406 ? 38.523 62.190 42.106 1.00 5.40 406 SER A C 1
ATOM 3309 O O . SER A 1 406 ? 39.517 62.908 42.177 1.00 10.86 406 SER A O 1
ATOM 3312 N N . ASP A 1 407 ? 38.577 60.913 41.764 1.00 5.54 407 ASP A N 1
ATOM 3313 C CA . ASP A 1 407 ? 39.836 60.238 41.532 1.00 4.33 407 ASP A CA 1
ATOM 3314 C C . ASP A 1 407 ? 40.675 60.923 40.454 1.00 3.94 407 ASP A C 1
ATOM 3315 O O . ASP A 1 407 ? 41.814 61.299 40.714 1.00 2.00 407 ASP A O 1
ATOM 3320 N N . ALA A 1 408 ? 40.090 61.140 39.275 1.00 2.63 408 ALA A N 1
ATOM 3321 C CA . ALA A 1 408 ? 40.785 61.797 38.161 1.00 2.00 408 ALA A CA 1
ATOM 3322 C C . ALA A 1 408 ? 41.371 63.148 38.579 1.00 2.01 408 ALA A C 1
ATOM 3323 O O . ALA A 1 408 ? 42.461 63.525 38.155 1.00 2.00 408 ALA A O 1
ATOM 3325 N N . ILE A 1 409 ? 40.617 63.889 39.381 1.00 2.00 409 ILE A N 1
ATOM 3326 C CA . ILE A 1 409 ? 41.074 65.172 39.885 1.00 3.76 409 ILE A CA 1
ATOM 3327 C C . ILE A 1 409 ? 42.272 64.929 40.818 1.00 5.99 409 ILE A C 1
ATOM 3328 O O . ILE A 1 409 ? 43.367 65.462 40.608 1.00 3.55 409 ILE A O 1
ATOM 3333 N N . ALA A 1 410 ? 42.044 64.111 41.843 1.00 8.85 410 ALA A N 1
ATOM 3334 C CA . ALA A 1 410 ? 43.062 63.780 42.828 1.00 11.15 410 ALA A CA 1
ATOM 3335 C C . ALA A 1 410 ? 44.341 63.324 42.158 1.00 11.14 410 ALA A C 1
ATOM 3336 O O . ALA A 1 410 ? 45.434 63.584 42.652 1.00 13.82 410 ALA A O 1
ATOM 3338 N N . ASP A 1 411 ? 44.198 62.692 41.000 1.00 12.31 411 ASP A N 1
ATOM 3339 C CA . ASP A 1 411 ? 45.346 62.191 40.256 1.00 12.52 411 ASP A CA 1
ATOM 3340 C C . ASP A 1 411 ? 45.849 63.111 39.129 1.00 12.90 411 ASP A C 1
ATOM 3341 O O . ASP A 1 411 ? 46.420 62.628 38.150 1.00 13.52 411 ASP A O 1
ATOM 3346 N N . GLY A 1 412 ? 45.597 64.418 39.238 1.00 8.29 412 GLY A N 1
ATOM 3347 C CA . GLY A 1 412 ? 46.099 65.345 38.235 1.00 5.06 412 GLY A CA 1
ATOM 3348 C C . GLY A 1 412 ? 45.256 65.888 37.090 1.00 6.50 412 GLY A C 1
ATOM 3349 O O . GLY A 1 412 ? 45.719 66.780 36.363 1.00 4.98 412 GLY A O 1
ATOM 3350 N N . ALA A 1 413 ? 44.067 65.335 36.874 1.00 6.40 413 ALA A N 1
ATOM 3351 C CA . ALA A 1 413 ? 43.197 65.818 35.808 1.00 5.23 413 ALA A CA 1
ATOM 3352 C C . ALA A 1 413 ? 42.510 67.059 36.336 1.00 5.84 413 ALA A C 1
ATOM 3353 O O . ALA A 1 413 ? 41.977 67.045 37.454 1.00 2.00 413 ALA A O 1
ATOM 3355 N N . ASN A 1 414 ? 42.545 68.126 35.539 1.00 5.03 414 ASN A N 1
ATOM 3356 C CA . ASN A 1 414 ? 41.932 69.398 35.901 1.00 5.94 414 ASN A CA 1
ATOM 3357 C C . ASN A 1 414 ? 40.480 69.440 35.438 1.00 4.65 414 ASN A C 1
ATOM 3358 O O . ASN A 1 414 ? 40.163 70.047 34.409 1.00 2.00 414 ASN A O 1
ATOM 3363 N N . VAL A 1 415 ? 39.610 68.743 36.167 1.00 5.24 415 VAL A N 1
ATOM 3364 C CA . VAL A 1 415 ? 38.190 68.694 35.823 1.00 6.67 415 VAL A CA 1
ATOM 3365 C C . VAL A 1 415 ? 37.455 69.665 36.720 1.00 8.74 415 VAL A C 1
ATOM 3366 O O . VAL A 1 415 ? 37.465 69.521 37.946 1.00 11.06 415 VAL A O 1
ATOM 3370 N N . LYS A 1 416 ? 36.792 70.636 36.099 1.00 6.42 416 LYS A N 1
ATOM 3371 C CA . LYS A 1 416 ? 36.104 71.665 36.844 1.00 3.68 416 LYS A CA 1
ATOM 3372 C C . LYS A 1 416 ? 34.575 71.646 36.893 1.00 4.29 416 LYS A C 1
ATOM 3373 O O . LYS A 1 416 ? 33.979 72.606 37.401 1.00 4.00 416 LYS A O 1
ATOM 3379 N N . GLY A 1 417 ? 33.925 70.591 36.391 1.00 2.00 417 GLY A N 1
ATOM 3380 C CA . GLY A 1 417 ? 32.465 70.565 36.447 1.00 2.79 417 GLY A CA 1
ATOM 3381 C C . GLY A 1 417 ? 31.744 69.371 35.860 1.00 4.64 417 GLY A C 1
ATOM 3382 O O . GLY A 1 417 ? 32.317 68.644 35.053 1.00 10.48 417 GLY A O 1
ATOM 3383 N N . TYR A 1 418 ? 30.478 69.192 36.243 1.00 6.36 418 TYR A N 1
ATOM 3384 C CA . TYR A 1 418 ? 29.634 68.077 35.786 1.00 3.12 418 TYR A CA 1
ATOM 3385 C C . TYR A 1 418 ? 28.263 68.585 35.330 1.00 3.95 418 TYR A C 1
ATOM 3386 O O . TYR A 1 418 ? 27.693 69.481 35.938 1.00 6.77 418 TYR A O 1
ATOM 3395 N N . PHE A 1 419 ? 27.755 68.019 34.241 1.00 5.11 419 PHE A N 1
ATOM 3396 C CA . PHE A 1 419 ? 26.447 68.362 33.701 1.00 3.62 419 PHE A CA 1
ATOM 3397 C C . PHE A 1 419 ? 25.659 67.069 33.440 1.00 3.58 419 PHE A C 1
ATOM 3398 O O . PHE A 1 419 ? 25.921 66.342 32.482 1.00 2.00 419 PHE A O 1
ATOM 3406 N N . ILE A 1 420 ? 24.707 66.769 34.302 1.00 2.00 420 ILE A N 1
ATOM 3407 C CA . ILE A 1 420 ? 23.889 65.603 34.087 1.00 3.04 420 ILE A CA 1
ATOM 3408 C C . ILE A 1 420 ? 23.000 65.871 32.869 1.00 4.81 420 ILE A C 1
ATOM 3409 O O . ILE A 1 420 ? 22.689 67.028 32.555 1.00 5.63 420 ILE A O 1
ATOM 3414 N N . TRP A 1 421 ? 22.656 64.813 32.144 1.00 4.18 421 TRP A N 1
ATOM 3415 C CA . TRP A 1 421 ? 21.786 64.934 30.981 1.00 6.47 421 TRP A CA 1
ATOM 3416 C C . TRP A 1 421 ? 20.527 64.112 31.251 1.00 7.68 421 TRP A C 1
ATOM 3417 O O . TRP A 1 421 ? 20.626 62.910 31.498 1.00 9.40 421 TRP A O 1
ATOM 3428 N N . SER A 1 422 ? 19.342 64.713 31.196 1.00 9.88 422 SER A N 1
ATOM 3429 C CA . SER A 1 422 ? 19.113 66.119 30.901 1.00 7.03 422 SER A CA 1
ATOM 3430 C C . SER A 1 422 ? 18.722 66.795 32.214 1.00 8.03 422 SER A C 1
ATOM 3431 O O . SER A 1 422 ? 18.749 66.139 33.268 1.00 5.99 422 SER A O 1
ATOM 3434 N N . LEU A 1 423 ? 18.399 68.095 32.176 1.00 6.69 423 LEU A N 1
ATOM 3435 C CA . LEU A 1 423 ? 18.007 68.804 33.404 1.00 4.29 423 LEU A CA 1
ATOM 3436 C C . LEU A 1 423 ? 16.625 68.305 33.748 1.00 3.29 423 LEU A C 1
ATOM 3437 O O . LEU A 1 423 ? 16.402 67.778 34.836 1.00 7.85 423 LEU A O 1
ATOM 3442 N N . MET A 1 424 ? 15.696 68.498 32.822 1.00 2.00 424 MET A N 1
ATOM 3443 C CA . MET A 1 424 ? 14.335 68.017 32.981 1.00 3.02 424 MET A CA 1
ATOM 3444 C C . MET A 1 424 ? 14.164 67.070 31.797 1.00 2.57 424 MET A C 1
ATOM 3445 O O . MET A 1 424 ? 15.009 67.060 30.898 1.00 2.00 424 MET A O 1
ATOM 3450 N N . ASP A 1 425 ? 13.118 66.251 31.806 1.00 2.00 425 ASP A N 1
ATOM 3451 C CA . ASP A 1 425 ? 12.897 65.307 30.713 1.00 3.61 425 ASP A CA 1
ATOM 3452 C C . ASP A 1 425 ? 12.719 65.981 29.358 1.00 3.11 425 ASP A C 1
ATOM 3453 O O . ASP A 1 425 ? 12.025 66.986 29.237 1.00 7.27 425 ASP A O 1
ATOM 3458 N N . VAL A 1 426 ? 13.370 65.427 28.340 1.00 5.57 426 VAL A N 1
ATOM 3459 C CA . VAL A 1 426 ? 13.284 65.965 26.984 1.00 4.71 426 VAL A CA 1
ATOM 3460 C C . VAL A 1 426 ? 12.987 64.857 25.941 1.00 8.36 426 VAL A C 1
ATOM 3461 O O . VAL A 1 426 ? 12.971 63.646 26.238 1.00 8.10 426 VAL A O 1
ATOM 3465 N N . PHE A 1 427 ? 12.689 65.297 24.730 1.00 11.06 427 PHE A N 1
ATOM 3466 C CA . PHE A 1 427 ? 12.409 64.416 23.610 1.00 15.18 427 PHE A CA 1
ATOM 3467 C C . PHE A 1 427 ? 13.705 63.646 23.304 1.00 19.29 427 PHE A C 1
ATOM 3468 O O . PHE A 1 427 ? 14.808 64.161 23.560 1.00 20.68 427 PHE A O 1
ATOM 3476 N N . SER A 1 428 ? 13.582 62.418 22.797 1.00 20.49 428 SER A N 1
ATOM 3477 C CA . SER A 1 428 ? 14.754 61.600 22.449 1.00 22.29 428 SER A CA 1
ATOM 3478 C C . SER A 1 428 ? 14.803 61.291 20.956 1.00 22.52 428 SER A C 1
ATOM 3479 O O . SER A 1 428 ? 13.800 60.900 20.359 1.00 23.45 428 SER A O 1
ATOM 3482 N N . TRP A 1 429 ? 15.990 61.399 20.374 1.00 23.93 429 TRP A N 1
ATOM 3483 C CA . TRP A 1 429 ? 16.171 61.163 18.941 1.00 25.81 429 TRP A CA 1
ATOM 3484 C C . TRP A 1 429 ? 15.688 59.798 18.460 1.00 25.07 429 TRP A C 1
ATOM 3485 O O . TRP A 1 429 ? 14.899 59.704 17.518 1.00 23.96 429 TRP A O 1
ATOM 3496 N N . SER A 1 430 ? 16.180 58.745 19.102 1.00 24.05 430 SER A N 1
ATOM 3497 C CA . SER A 1 430 ? 15.831 57.382 18.727 1.00 21.32 430 SER A CA 1
ATOM 3498 C C . SER A 1 430 ? 14.711 56.803 19.575 1.00 17.75 430 SER A C 1
ATOM 3499 O O . SER A 1 430 ? 14.049 55.851 19.167 1.00 21.69 430 SER A O 1
ATOM 3502 N N . ASN A 1 431 ? 14.448 57.405 20.723 1.00 14.77 431 ASN A N 1
ATOM 3503 C CA . ASN A 1 431 ? 13.459 56.833 21.615 1.00 11.57 431 ASN A CA 1
ATOM 3504 C C . ASN A 1 431 ? 12.202 57.591 21.961 1.00 9.19 431 ASN A C 1
ATOM 3505 O O . ASN A 1 431 ? 11.376 57.088 22.732 1.00 10.47 431 ASN A O 1
ATOM 3510 N N . GLY A 1 432 ? 12.031 58.768 21.375 1.00 3.24 432 GLY A N 1
ATOM 3511 C CA . GLY A 1 432 ? 10.851 59.559 21.651 1.00 3.65 432 GLY A CA 1
ATOM 3512 C C . GLY A 1 432 ? 10.831 60.021 23.087 1.00 2.58 432 GLY A C 1
ATOM 3513 O O . GLY A 1 432 ? 11.873 60.143 23.710 1.00 2.00 432 GLY A O 1
ATOM 3514 N N . TYR A 1 433 ? 9.644 60.230 23.631 1.00 4.64 433 TYR A N 1
ATOM 3515 C CA . TYR A 1 433 ? 9.521 60.701 24.998 1.00 10.29 433 TYR A CA 1
ATOM 3516 C C . TYR A 1 433 ? 9.556 59.583 26.037 1.00 11.88 433 TYR A C 1
ATOM 3517 O O . TYR A 1 433 ? 9.131 59.784 27.178 1.00 10.63 433 TYR A O 1
ATOM 3526 N N . GLU A 1 434 ? 10.055 58.410 25.651 1.00 14.84 434 GLU A N 1
ATOM 3527 C CA . GLU A 1 434 ? 10.121 57.267 26.565 1.00 13.85 434 GLU A CA 1
ATOM 3528 C C . GLU A 1 434 ? 11.393 57.208 27.386 1.00 10.20 434 GLU A C 1
ATOM 3529 O O . GLU A 1 434 ? 11.378 56.801 28.554 1.00 9.20 434 GLU A O 1
ATOM 3535 N N . LYS A 1 435 ? 12.490 57.625 26.764 1.00 6.65 435 LYS A N 1
ATOM 3536 C CA . LYS A 1 435 ? 13.791 57.616 27.403 1.00 3.91 435 LYS A CA 1
ATOM 3537 C C . LYS A 1 435 ? 14.025 58.894 28.210 1.00 2.46 435 LYS A C 1
ATOM 3538 O O . LYS A 1 435 ? 14.671 59.838 27.751 1.00 2.00 435 LYS A O 1
ATOM 3544 N N . ARG A 1 436 ? 13.514 58.880 29.434 1.00 2.91 436 ARG A N 1
ATOM 3545 C CA . ARG A 1 436 ? 13.621 59.984 30.372 1.00 3.45 436 ARG A CA 1
ATOM 3546 C C . ARG A 1 436 ? 14.987 59.991 31.036 1.00 3.32 436 ARG A C 1
ATOM 3547 O O . ARG A 1 436 ? 15.404 59.000 31.630 1.00 3.92 436 ARG A O 1
ATOM 3555 N N . TYR A 1 437 ? 15.649 61.143 30.966 1.00 7.51 437 TYR A N 1
ATOM 3556 C CA . TYR A 1 437 ? 16.995 61.344 31.516 1.00 5.73 437 TYR A CA 1
ATOM 3557 C C . TYR A 1 437 ? 17.115 62.389 32.617 1.00 2.00 437 TYR A C 1
ATOM 3558 O O . TYR A 1 437 ? 18.094 62.397 33.353 1.00 2.00 437 TYR A O 1
ATOM 3567 N N . GLY A 1 438 ? 16.139 63.278 32.702 1.00 2.00 438 GLY A N 1
ATOM 3568 C CA . GLY A 1 438 ? 16.208 64.369 33.653 1.00 3.34 438 GLY A CA 1
ATOM 3569 C C . GLY A 1 438 ? 16.002 64.230 35.144 1.00 2.85 438 GLY A C 1
ATOM 3570 O O . GLY A 1 438 ? 15.408 63.279 35.628 1.00 2.00 438 GLY A O 1
ATOM 3571 N N . LEU A 1 439 ? 16.480 65.248 35.856 1.00 5.19 439 LEU A N 1
ATOM 3572 C CA . LEU A 1 439 ? 16.367 65.350 37.313 1.00 5.95 439 LEU A CA 1
ATOM 3573 C C . LEU A 1 439 ? 14.942 65.743 37.673 1.00 3.49 439 LEU A C 1
ATOM 3574 O O . LEU A 1 439 ? 14.554 65.634 38.840 1.00 2.00 439 LEU A O 1
ATOM 3579 N N . PHE A 1 440 ? 14.235 66.333 36.703 1.00 2.44 440 PHE A N 1
ATOM 3580 C CA . PHE A 1 440 ? 12.847 66.765 36.879 1.00 4.21 440 PHE A CA 1
ATOM 3581 C C . PHE A 1 440 ? 12.004 66.087 35.819 1.00 5.60 440 PHE A C 1
ATOM 3582 O O . PHE A 1 440 ? 12.308 66.117 34.627 1.00 5.54 440 PHE A O 1
ATOM 3590 N N . TYR A 1 441 ? 10.970 65.419 36.283 1.00 8.05 441 TYR A N 1
ATOM 3591 C CA . TYR A 1 441 ? 10.067 64.712 35.414 1.00 7.64 441 TYR A CA 1
ATOM 3592 C C . TYR A 1 441 ? 9.099 65.715 34.822 1.00 6.45 441 TYR A C 1
ATOM 3593 O O . TYR A 1 441 ? 8.483 66.499 35.546 1.00 5.75 441 TYR A O 1
ATOM 3602 N N . VAL A 1 442 ? 8.983 65.690 33.501 1.00 3.74 442 VAL A N 1
ATOM 3603 C CA . VAL A 1 442 ? 8.073 66.575 32.811 1.00 4.86 442 VAL A CA 1
ATOM 3604 C C . VAL A 1 442 ? 6.882 65.773 32.351 1.00 4.24 442 VAL A C 1
ATOM 3605 O O . VAL A 1 442 ? 7.002 64.839 31.549 1.00 2.00 442 VAL A O 1
ATOM 3609 N N . ASP A 1 443 ? 5.726 66.107 32.891 1.00 3.93 443 ASP A N 1
ATOM 3610 C CA . ASP A 1 443 ? 4.516 65.440 32.481 1.00 3.45 443 ASP A CA 1
ATOM 3611 C C . ASP A 1 443 ? 4.269 65.976 31.072 1.00 2.00 443 ASP A C 1
ATOM 3612 O O . ASP A 1 443 ? 3.702 67.025 30.914 1.00 2.58 443 ASP A O 1
ATOM 3617 N N . PHE A 1 444 ? 4.714 65.273 30.049 1.00 2.06 444 PHE A N 1
ATOM 3618 C CA . PHE A 1 444 ? 4.548 65.752 28.674 1.00 7.30 444 PHE A CA 1
ATOM 3619 C C . PHE A 1 444 ? 3.135 66.090 28.191 1.00 11.63 444 PHE A C 1
ATOM 3620 O O . PHE A 1 444 ? 2.970 66.722 27.147 1.00 13.18 444 PHE A O 1
ATOM 3628 N N . ASP A 1 445 ? 2.122 65.649 28.928 1.00 14.47 445 ASP A N 1
ATOM 3629 C CA . ASP A 1 445 ? 0.735 65.893 28.551 1.00 15.74 445 ASP A CA 1
ATOM 3630 C C . ASP A 1 445 ? 0.267 67.225 29.109 1.00 17.58 445 ASP A C 1
ATOM 3631 O O . ASP A 1 445 ? -0.659 67.842 28.583 1.00 21.41 445 ASP A O 1
ATOM 3636 N N . THR A 1 446 ? 0.914 67.662 30.184 1.00 16.68 446 THR A N 1
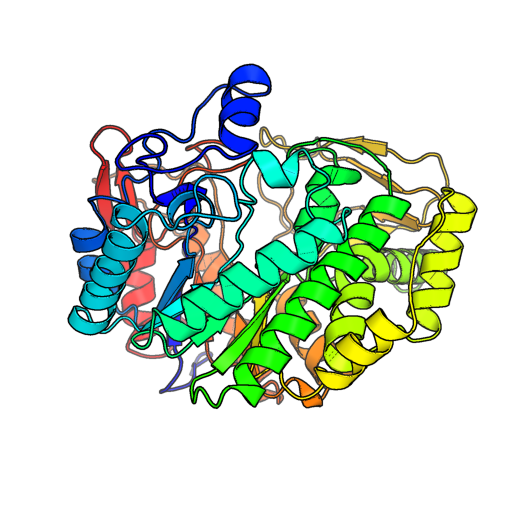ATOM 3637 C CA . THR A 1 446 ? 0.556 68.912 30.842 1.00 15.96 446 THR A CA 1
ATOM 3638 C C . THR A 1 446 ? 1.762 69.848 30.977 1.00 14.50 446 THR A C 1
ATOM 3639 O O . THR A 1 446 ? 1.645 70.948 31.521 1.00 13.84 446 THR A O 1
ATOM 3643 N N . GLN A 1 447 ? 2.906 69.408 30.454 1.00 14.93 447 GLN A N 1
ATOM 3644 C CA . GLN A 1 447 ? 4.181 70.139 30.518 1.00 12.54 447 GLN A CA 1
ATOM 3645 C C . GLN A 1 447 ? 4.527 70.583 31.933 1.00 11.77 447 GLN A C 1
ATOM 3646 O O . GLN A 1 447 ? 5.121 71.635 32.145 1.00 17.18 447 GLN A O 1
ATOM 3652 N N . GLU A 1 448 ? 4.153 69.749 32.895 1.00 8.47 448 GLU A N 1
ATOM 3653 C CA . GLU A 1 448 ? 4.399 70.003 34.299 1.00 6.98 448 GLU A CA 1
ATOM 3654 C C . GLU A 1 448 ? 5.734 69.434 34.713 1.00 3.93 448 GLU A C 1
ATOM 3655 O O . GLU A 1 448 ? 6.223 68.498 34.108 1.00 6.98 448 GLU A O 1
ATOM 3661 N N . ARG A 1 449 ? 6.324 70.010 35.750 1.00 6.38 449 ARG A N 1
ATOM 3662 C CA . ARG A 1 449 ? 7.604 69.542 36.260 1.00 4.05 449 ARG A CA 1
ATOM 3663 C C . ARG A 1 449 ? 7.433 69.104 37.701 1.00 4.39 449 ARG A C 1
ATOM 3664 O O . ARG A 1 449 ? 6.882 69.844 38.524 1.00 2.80 449 ARG A O 1
ATOM 3672 N N . TYR A 1 450 ? 7.873 67.885 37.988 1.00 5.34 450 TYR A N 1
ATOM 3673 C CA . TYR A 1 450 ? 7.830 67.323 39.334 1.00 7.71 450 TYR A CA 1
ATOM 3674 C C . TYR A 1 450 ? 9.268 66.879 39.547 1.00 8.24 450 TYR A C 1
ATOM 3675 O O . TYR A 1 450 ? 9.826 66.160 38.718 1.00 10.37 450 TYR A O 1
ATOM 3684 N N . PRO A 1 451 ? 9.928 67.381 40.600 1.00 11.27 451 PRO A N 1
ATOM 3685 C CA . PRO A 1 451 ? 11.315 66.953 40.805 1.00 10.05 451 PRO A CA 1
ATOM 3686 C C . PRO A 1 451 ? 11.360 65.497 41.265 1.00 12.94 451 PRO A C 1
ATOM 3687 O O . PRO A 1 451 ? 10.631 65.113 42.191 1.00 13.07 451 PRO A O 1
ATOM 3691 N N . LYS A 1 452 ? 12.180 64.691 40.581 1.00 14.13 452 LYS A N 1
ATOM 3692 C CA . LYS A 1 452 ? 12.366 63.268 40.889 1.00 7.63 452 LYS A CA 1
ATOM 3693 C C . LYS A 1 452 ? 13.280 63.137 42.112 1.00 7.20 452 LYS A C 1
ATOM 3694 O O . LYS A 1 452 ? 13.900 64.108 42.535 1.00 7.76 452 LYS A O 1
ATOM 3700 N N . LYS A 1 453 ? 13.452 61.912 42.597 1.00 9.02 453 LYS A N 1
ATOM 3701 C CA . LYS A 1 453 ? 14.300 61.658 43.760 1.00 11.31 453 LYS A CA 1
ATOM 3702 C C . LYS A 1 453 ? 15.761 62.019 43.513 1.00 11.91 453 LYS A C 1
ATOM 3703 O O . LYS A 1 453 ? 16.497 62.372 44.444 1.00 11.76 453 LYS A O 1
ATOM 3709 N N . SER A 1 454 ? 16.180 61.931 42.254 1.00 11.71 454 SER A N 1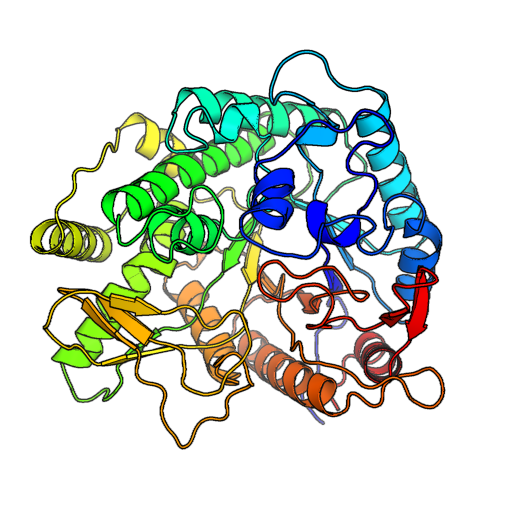
ATOM 3710 C CA . SER A 1 454 ? 17.545 62.263 41.886 1.00 7.83 454 SER A CA 1
ATOM 3711 C C . SER A 1 454 ? 17.815 63.748 42.086 1.00 10.45 454 SER A C 1
ATOM 3712 O O . SER A 1 454 ? 18.968 64.123 42.315 1.00 13.04 454 SER A O 1
ATOM 3715 N N . ALA A 1 455 ? 16.773 64.588 42.003 1.00 5.82 455 ALA A N 1
ATOM 3716 C CA . ALA A 1 455 ? 16.941 66.036 42.189 1.00 4.52 455 ALA A CA 1
ATOM 3717 C C . ALA A 1 455 ? 17.366 66.304 43.627 1.00 2.00 455 ALA A C 1
ATOM 3718 O O . ALA A 1 455 ? 18.478 66.758 43.875 1.00 2.01 455 ALA A O 1
ATOM 3720 N N . HIS A 1 456 ? 16.502 65.946 44.570 1.00 2.00 456 HIS A N 1
ATOM 3721 C CA . HIS A 1 456 ? 16.759 66.127 45.998 1.00 2.00 456 HIS A CA 1
ATOM 3722 C C . HIS A 1 456 ? 18.097 65.509 46.373 1.00 4.77 456 HIS A C 1
ATOM 3723 O O . HIS A 1 456 ? 18.747 65.944 47.332 1.00 4.71 456 HIS A O 1
ATOM 3730 N N . TRP A 1 457 ? 18.482 64.448 45.666 1.00 4.40 457 TRP A N 1
ATOM 3731 C CA . TRP A 1 457 ? 19.773 63.844 45.935 1.00 4.61 457 TRP A CA 1
ATOM 3732 C C . TRP A 1 457 ? 20.806 64.855 45.480 1.00 3.22 457 TRP A C 1
ATOM 3733 O O . TRP A 1 457 ? 21.577 65.364 46.291 1.00 6.50 457 TRP A O 1
ATOM 3744 N N . TYR A 1 458 ? 20.745 65.196 44.194 1.00 3.59 458 TYR A N 1
ATOM 3745 C CA . TYR A 1 458 ? 21.680 66.119 43.557 1.00 5.79 458 TYR A CA 1
ATOM 3746 C C . TYR A 1 458 ? 21.946 67.366 44.365 1.00 7.34 458 TYR A C 1
ATOM 3747 O O . TYR A 1 458 ? 23.089 67.788 44.491 1.00 4.41 458 TYR A O 1
ATOM 3756 N N . LYS A 1 459 ? 20.880 67.943 44.911 1.00 9.03 459 LYS A N 1
ATOM 3757 C CA . LYS A 1 459 ? 20.959 69.150 45.722 1.00 9.57 459 LYS A CA 1
ATOM 3758 C C . LYS A 1 459 ? 21.991 68.998 46.841 1.00 9.99 459 LYS A C 1
ATOM 3759 O O . LYS A 1 459 ? 23.018 69.684 46.853 1.00 7.92 459 LYS A O 1
ATOM 3765 N N . LYS A 1 460 ? 21.750 68.041 47.731 1.00 9.27 460 LYS A N 1
ATOM 3766 C CA . LYS A 1 460 ? 22.644 67.788 48.853 1.00 7.64 460 LYS A CA 1
ATOM 3767 C C . LYS A 1 460 ? 24.046 67.435 48.382 1.00 8.68 460 LYS A C 1
ATOM 3768 O O . LYS A 1 460 ? 25.003 67.470 49.155 1.00 10.63 460 LYS A O 1
ATOM 3774 N N . LEU A 1 461 ? 24.165 67.056 47.116 1.00 8.17 461 LEU A N 1
ATOM 3775 C CA . LEU A 1 461 ? 25.475 66.753 46.548 1.00 5.21 461 LEU A CA 1
ATOM 3776 C C . LEU A 1 461 ? 26.089 68.111 46.203 1.00 4.23 461 LEU A C 1
ATOM 3777 O O . LEU A 1 461 ? 27.171 68.465 46.675 1.00 3.84 461 LEU A O 1
ATOM 3782 N N . ALA A 1 462 ? 25.320 68.908 45.477 1.00 5.34 462 ALA A N 1
ATOM 3783 C CA . ALA A 1 462 ? 25.768 70.212 45.040 1.00 9.78 462 ALA A CA 1
ATOM 3784 C C . ALA A 1 462 ? 26.158 71.120 46.186 1.00 10.06 462 ALA A C 1
ATOM 3785 O O . ALA A 1 462 ? 27.159 71.836 46.093 1.00 8.95 462 ALA A O 1
ATOM 3787 N N . GLU A 1 463 ? 25.410 71.058 47.284 1.00 9.65 463 GLU A N 1
ATOM 3788 C CA . GLU A 1 463 ? 25.697 71.940 48.411 1.00 11.13 463 GLU A CA 1
ATOM 3789 C C . GLU A 1 463 ? 26.576 71.389 49.541 1.00 10.38 463 GLU A C 1
ATOM 3790 O O . GLU A 1 463 ? 26.699 71.990 50.617 1.00 6.97 463 GLU A O 1
ATOM 3796 N N . THR A 1 464 ? 27.244 70.278 49.271 1.00 12.14 464 THR A N 1
ATOM 3797 C CA . THR A 1 464 ? 28.100 69.680 50.276 1.00 9.62 464 THR A CA 1
ATOM 3798 C C . THR A 1 464 ? 29.293 68.997 49.655 1.00 10.53 464 THR A C 1
ATOM 3799 O O . THR A 1 464 ? 30.189 68.555 50.365 1.00 10.49 464 THR A O 1
ATOM 3803 N N . GLN A 1 465 ? 29.312 68.947 48.322 1.00 13.91 465 GLN A N 1
ATOM 3804 C CA . GLN A 1 465 ? 30.387 68.311 47.551 1.00 12.67 465 GLN A CA 1
ATOM 3805 C C . GLN A 1 465 ? 30.873 67.027 48.195 1.00 11.14 465 GLN A C 1
ATOM 3806 O O . GLN A 1 465 ? 32.061 66.748 48.237 1.00 11.09 465 GLN A O 1
ATOM 3812 N N . VAL A 1 466 ? 29.927 66.275 48.737 1.00 11.83 466 VAL A N 1
ATOM 3813 C CA . VAL A 1 466 ? 30.212 64.997 49.358 1.00 13.53 466 VAL A CA 1
ATOM 3814 C C . VAL A 1 466 ? 29.403 63.998 48.560 1.00 14.06 466 VAL A C 1
ATOM 3815 O O . VAL A 1 466 ? 28.172 64.114 48.465 1.00 14.99 466 VAL A O 1
ATOM 3819 N N . ILE A 1 467 ? 30.088 63.061 47.921 1.00 13.25 467 ILE A N 1
ATOM 3820 C CA . ILE A 1 467 ? 29.366 62.069 47.151 1.00 14.92 467 ILE A CA 1
ATOM 3821 C C . ILE A 1 467 ? 28.948 60.951 48.084 1.00 17.73 467 ILE A C 1
ATOM 3822 O O . ILE A 1 467 ? 29.788 60.278 48.684 1.00 17.85 467 ILE A O 1
ATOM 3827 N N . GLU A 1 468 ? 27.643 60.812 48.257 1.00 21.98 468 GLU A N 1
ATOM 3828 C CA . GLU A 1 468 ? 27.084 59.779 49.102 1.00 27.30 468 GLU A CA 1
ATOM 3829 C C . GLU A 1 468 ? 25.562 59.742 49.000 1.00 30.66 468 GLU A C 1
ATOM 3830 O O . GLU A 1 468 ? 24.977 60.706 48.462 1.00 31.79 468 GLU A O 1
#

Sequence (468 aa):
MTKTLPKDFIFGGATAAYQAEGATHTDGKGPVAWDKYLEDNYWYTAEPASDFYHKYPVDLELAEEYGVNGIRISIAWSRIFPTGYGEVNEKGVEFYHKLFAECHKRHVEPFVTLHHFDTPEALHSNGDFLNRENIEHFIDYAAFCFEEFPEVNYWTTFNEIGPIGDGQYLVGKFPPGIKYDLAKVFQSHHNMMVSHARAVKLYKDKGYKGEIGVVHALPTKYPYDPENPADVRAAELEDIIHNKFILDATYLGHYCDKTMEGVNHILAENGGELDLRDEDFQALDAAKDLNDFLGINYYMSDWMQAFDGETEIIHNGKGEKGSSKYQIKGVGRRVAPDYVPRTDWDWIIYPEGLYDQIMRVKNDYPNYKKIYITENGLGYKDEFVDNTVYDDGRIDYVKQHLEVLSDAIADGANVKGYFIWSLMDVFSWSNGYEKRYGLFYVDFDTQERYPKKSAHWYKKLAETQVIE

Solvent-accessible surface area: 17533 Å² total; per-residue (Å²): 228,67,92,75,8,36,180,101,4,20,3,0,0,0,2,1,5,7,7,0,4,5,12,11,150,61,58,42,17,3,83,1,16,7,21,117,34,0,95,113,96,66,221,45,48,1,83,50,0,0,29,4,21,108,59,22,53,68,2,0,76,29,0,62,101,29,26,4,59,0,0,2,3,5,0,1,1,0,1,0,16,38,81,1,117,58,164,42,22,136,115,0,10,88,10,1,51,109,2,0,57,27,0,88,130,66,133,1,59,0,6,0,1,0,2,3,25,0,5,0,44,40,2,20,83,64,26,3,2,54,38,58,88,2,3,72,22,0,25,77,0,0,28,46,0,4,118,60,2,109,56,8,59,36,4,3,0,0,0,20,1,4,33,4,0,23,0,12,5,0,10,9,53,17,11,64,27,56,96,69,41,3,17,68,2,0,25,2,2,0,2,1,1,5,0,3,3,83,0,0,79,38,5,68,96,121,45,60,203,17,40,0,0,0,0,4,12,1,26,12,20,39,29,85,62,90,150,49,106,48,1,66,83,1,6,67,5,0,18,2,1,19,0,46,1,6,0,1,2,5,8,52,2,78,15,47,101,93,0,51,114,0,0,79,59,0,16,76,74,42,44,42,159,35,72,46,90,110,101,8,54,126,24,3,63,52,4,56,87,48,4,29,2,0,0,0,3,0,30,36,0,20,23,0,28,17,99,128,40,127,35,61,8,78,74,12,14,162,20,93,123,62,42,54,91,13,42,2,67,24,8,0,101,80,34,43,13,131,165,4,76,66,25,69,17,24,69,9,32,38,23,89,0,0,46,46,2,0,42,46,0,48,97,70,6,101,38,15,104,35,0,10,0,2,10,0,0,21,4,63,129,14,122,64,50,116,91,24,3,122,2,73,40,1,18,81,7,2,49,58,0,0,61,26,0,10,42,0,48,86,80,48,3,60,3,63,0,0,0,2,15,0,1,0,0,5,1,12,27,23,20,2,40,95,13,23,17,0,1,2,27,0,32,38,138,80,20,84,18,56,31,0,81,2,0,93,37,0,70,139,3,15,111,64,31,40,0,124

Nearest PDB structures (foldseek):
  2pbg-assembly1_A  TM=1.002E+00  e=7.341E-100  Lactococcus lactis
  3pbg-assembly2_B  TM=9.994E-01  e=4.072E-89  Lactococcus lactis
  4pbg-assembly2_B  TM=9.989E-01  e=4.342E-88  Lactococcus lactis
  4gxp-assembly2_B  TM=8.902E-01  e=5.225E-36  Thermotoga maritima MSB8
  4gxp-assembly3_C  TM=8.695E-01  e=2.834E-35  Thermotoga maritima MSB8

Organism: Lactococcus lactis subsp. lactis (NCBI:txid1360)

InterPro domains:
  IPR001360 Glycoside hydrolase family 1 [PF00232] (2-465)
  IPR001360 Glycoside hydrolase family 1 [PR00131] (290-304)
  IPR001360 Glycoside hydrolase family 1 [PR00131] (371-379)
  IPR001360 Glycoside hydrolase family 1 [PR00131] (391-402)
  IPR001360 Glycoside hydrolase family 1 [PR00131] (412-429)
  IPR001360 Glycoside hydrolase family 1 [PR00131] (436-448)
  IPR001360 Glycoside hydrolase family 1 [PTHR10353] (10-464)
  IPR005928 6-phospho-beta-galactosidase [MF_01574] (1-468)
  IPR005928 6-phospho-beta-galactosidase [TIGR01233] (2-468)
  IPR017853 Glycoside hydrolase superfamily [SSF51445] (1-465)
  IPR018120 Glycoside hydrolase family 1, active site [PS00572] (371-379)
  IPR033132 Glycosyl hydrolases family 1, N-terminal conserved site [PS00653] (9-23)

CATH classification: 3.20.20.80

Foldseek 3Di:
DAQFDDPLFAAAFEDECLWAAAQCVPQQFAAFQQQPCCVPVHPDGSHRWLNCLPCLLVLLQVCLVLQHQEYEYEQQQCLQVNQLDDDGRVRSLVSVVVSLVSCVVSNHAYAYEYDDNGRRHNVVVVVNLLDLVSLVSLLVSLLVCLVSDLSHQHYEYYAAQQVVLCCDADQLQGPVRHHPPLLSLLQSLLRSLLSLLSSLVSCVVVPRNGAYAYAHEQAAEQFQDNVDPLSNQLSLLVCLRRPQSNLCLQAVLDHDPSSVVSSVQLCVQSNHDHDDDPVSSVSSNVRNLRHRAYEYAYEHHWYFYRDADDFDFDFQLPFAVPRTWGAGHSRGTTDDDPVFDAGSRGGTLDLVSVLVVLVVCCVVHVSNNAYEHNEYWFWAQFDQDPNAGAPVVGLVSVLSNLSCVSVSVVVPHHYRYYHYPHQEQIADSSHGSRGGTHQWYQPVVVSDTRGHPSSNVSSCCSNGSGRD

B-factor: mean 10.57, std 9.63, range [2.0, 66.97]

Secondary structure (DSSP, 8-state):
---B--TT-EEEEE--HHHH---SSGGGPPPBSHHHHHHTSSS--SSSTT-HHHHHHHHHHHHHHTT--EEEEE--HHHHSTTSSSS--HHHHHHHHHHHHHHHHHT-EEEEEEESS--BHHHHHTTTTSSHHHHHHHHHHHHHHHHH--S-SEEEEEB-HHHHHIIIIIB--SSS--BS-HHHHHHHHHHHHHHHHHHHHHHHHT---SB-EEEEE---EEESSTT-HHHHHHHHHHHIIIIIHHHHHHHTSS--HHHHHHHHHHHHHH-------HHHHHHHHHTTTT--EEEEE----EEEE---S--EEE---S--TT--EEEETTTEEE---SSS-B-TT--B--THHHHHHHHHHHHH-GGG--EEEEE----B---EETTEE--HHHHHHHHHHHHHHHHHHHTT--EEEEEEE-SB----TTTGGGSB--SEEEETTTTEEEE-HHHHHHHHHHTT-B--